Protein AF-A0A9C7WHP8-F1 (afdb_monomer)

Radius of gyration: 25.2 Å; Cα contacts (8 Å, |Δi|>4): 1171; chains: 1; bounding box: 70×60×67 Å

Nearest PDB structures (foldseek):
  8cka-assembly1_A  TM=3.665E-01  e=1.672E-02  Deinococcus radiodurans R1 = ATCC 13939 = DSM 20539
  5hcd-assembly1_A  TM=3.478E-01  e=1.719E-01  Homo sapiens
  6fey-assembly1_B  TM=3.805E-01  e=3.874E-01  Drosophila melanogaster
  5hce-assembly1_A  TM=3.487E-01  e=3.293E-01  Homo sapiens
  8eok-assembly1_G  TM=3.691E-01  e=7.032E-01  Homo sapiens

Structure (mmCIF, N/CA/C/O backbone):
data_AF-A0A9C7WHP8-F1
#
_entry.id   AF-A0A9C7WHP8-F1
#
loop_
_atom_site.group_PDB
_atom_site.id
_atom_site.type_symbol
_atom_site.label_atom_id
_atom_site.label_alt_id
_atom_site.label_comp_id
_atom_site.label_asym_id
_atom_site.label_entity_id
_atom_site.label_seq_id
_atom_site.pdbx_PDB_ins_code
_atom_site.Cartn_x
_atom_site.Cartn_y
_atom_site.Cartn_z
_atom_site.occupancy
_atom_site.B_iso_or_equiv
_atom_site.auth_seq_id
_atom_site.auth_comp_id
_atom_site.auth_asym_id
_atom_site.auth_atom_id
_atom_site.pdbx_PDB_model_num
ATOM 1 N N . MET A 1 1 ? -18.028 -5.686 -12.288 1.00 50.75 1 MET A N 1
ATOM 2 C CA . MET A 1 1 ? -16.895 -6.101 -13.139 1.00 50.75 1 MET A CA 1
ATOM 3 C C . MET A 1 1 ? -16.034 -7.016 -12.293 1.00 50.75 1 MET A C 1
ATOM 5 O O . MET A 1 1 ? -15.845 -6.698 -11.124 1.00 50.75 1 MET A O 1
ATOM 9 N N . ASP A 1 2 ? -15.589 -8.149 -12.828 1.00 84.31 2 ASP A N 1
ATOM 10 C CA . ASP A 1 2 ? -14.784 -9.107 -12.063 1.00 84.31 2 ASP A CA 1
ATOM 11 C C . ASP A 1 2 ? -13.328 -8.629 -12.012 1.00 84.31 2 ASP A C 1
ATOM 13 O O . ASP A 1 2 ? -12.634 -8.627 -13.028 1.00 84.31 2 ASP A O 1
ATOM 17 N N . LEU A 1 3 ? -12.874 -8.188 -10.836 1.00 93.75 3 LEU A N 1
ATOM 18 C CA . LEU A 1 3 ? -11.484 -7.785 -10.611 1.00 93.75 3 LEU A CA 1
ATOM 19 C C . LEU A 1 3 ? -10.573 -9.016 -10.527 1.00 93.75 3 LEU A C 1
ATOM 21 O O . LEU A 1 3 ? -10.923 -10.032 -9.924 1.00 93.75 3 LEU A O 1
ATOM 25 N N . LYS A 1 4 ? -9.371 -8.902 -11.089 1.00 96.50 4 LYS A N 1
ATOM 26 C CA . LYS A 1 4 ? -8.310 -9.908 -11.025 1.00 96.50 4 LYS A CA 1
ATOM 27 C C . LYS A 1 4 ? -7.319 -9.530 -9.937 1.00 96.50 4 LYS A C 1
ATOM 29 O O . LYS A 1 4 ? -6.893 -8.381 -9.860 1.00 96.50 4 LYS A O 1
ATOM 34 N N . LEU A 1 5 ? -6.929 -10.510 -9.129 1.00 98.12 5 LEU A N 1
ATOM 35 C CA . LEU A 1 5 ? -5.827 -10.361 -8.188 1.00 98.12 5 LEU A CA 1
ATOM 36 C C . LEU A 1 5 ? -4.501 -10.581 -8.919 1.00 98.12 5 LEU A C 1
ATOM 38 O O . LEU A 1 5 ? -4.243 -11.689 -9.389 1.00 98.12 5 LEU A O 1
ATOM 42 N N . LEU A 1 6 ? -3.685 -9.535 -8.984 1.00 98.50 6 LEU A N 1
ATOM 43 C CA . LEU A 1 6 ? -2.375 -9.518 -9.625 1.00 98.50 6 LEU A CA 1
ATOM 44 C C . LEU A 1 6 ? -1.277 -9.368 -8.571 1.00 98.50 6 LEU A C 1
ATOM 46 O O . LEU A 1 6 ? -1.429 -8.613 -7.608 1.00 98.50 6 LEU A O 1
ATOM 50 N N . TRP A 1 7 ? -0.163 -10.059 -8.779 1.00 98.00 7 TRP A N 1
ATOM 51 C CA . TRP A 1 7 ? 0.996 -10.071 -7.895 1.00 98.00 7 TRP A CA 1
ATOM 52 C C . TRP A 1 7 ? 2.200 -9.423 -8.559 1.00 98.00 7 TRP A C 1
ATOM 54 O O . TRP A 1 7 ? 2.551 -9.776 -9.683 1.00 98.00 7 TRP A O 1
ATOM 64 N N . GLY A 1 8 ? 2.896 -8.553 -7.839 1.00 97.00 8 GLY A N 1
ATOM 65 C CA . GLY A 1 8 ? 4.093 -7.925 -8.369 1.00 97.00 8 GLY A CA 1
ATOM 66 C C . GLY A 1 8 ? 5.136 -7.547 -7.339 1.00 97.00 8 GLY A C 1
ATOM 67 O O . GLY A 1 8 ? 4.947 -7.691 -6.132 1.00 97.00 8 GLY A O 1
ATOM 68 N N . ASP A 1 9 ? 6.260 -7.080 -7.864 1.00 95.75 9 ASP A N 1
ATOM 69 C CA . ASP A 1 9 ? 7.378 -6.539 -7.101 1.00 95.75 9 ASP A CA 1
ATOM 70 C C . ASP A 1 9 ? 7.914 -5.310 -7.836 1.00 95.75 9 ASP A C 1
ATOM 72 O O . ASP A 1 9 ? 8.514 -5.421 -8.907 1.00 95.75 9 ASP A O 1
ATOM 76 N N . ILE A 1 10 ? 7.603 -4.129 -7.306 1.00 96.50 10 ILE A N 1
ATOM 77 C CA . ILE A 1 10 ? 7.850 -2.847 -7.978 1.00 96.50 10 ILE A CA 1
ATOM 78 C C . ILE A 1 10 ? 9.014 -2.064 -7.368 1.00 96.50 10 ILE A C 1
ATOM 80 O O . ILE A 1 10 ? 9.283 -0.952 -7.796 1.00 96.50 10 ILE A O 1
ATOM 84 N N . HIS A 1 11 ? 9.741 -2.656 -6.421 1.00 95.19 11 HIS A N 1
ATOM 85 C CA . HIS A 1 11 ? 10.903 -2.038 -5.788 1.00 95.19 11 HIS A CA 1
ATOM 86 C C . HIS A 1 11 ? 12.110 -2.969 -5.918 1.00 95.19 11 HIS A C 1
ATOM 88 O O . HIS A 1 11 ? 12.456 -3.710 -5.001 1.00 95.19 11 HIS A O 1
ATOM 94 N N . VAL A 1 12 ? 12.715 -2.997 -7.103 1.00 92.75 12 VAL A N 1
ATOM 95 C CA . VAL A 1 12 ? 13.860 -3.863 -7.413 1.00 92.75 12 VAL A CA 1
ATOM 96 C C . VAL A 1 12 ? 15.022 -3.024 -7.923 1.00 92.75 12 VAL A C 1
ATOM 98 O O . VAL A 1 12 ? 14.838 -2.178 -8.793 1.00 92.75 12 VAL A O 1
ATOM 101 N N . HIS A 1 13 ? 16.229 -3.313 -7.443 1.00 91.94 13 HIS A N 1
ATOM 102 C CA . HIS A 1 13 ? 17.451 -2.659 -7.903 1.00 91.94 13 HIS A CA 1
ATOM 103 C C . HIS A 1 13 ? 18.228 -3.519 -8.892 1.00 91.94 13 HIS A C 1
ATOM 105 O O . HIS A 1 13 ? 18.297 -4.746 -8.763 1.00 91.94 13 HIS A O 1
ATOM 111 N N . SER A 1 14 ? 18.884 -2.860 -9.843 1.00 90.75 14 SER A N 1
ATOM 112 C CA . SER A 1 14 ? 19.794 -3.468 -10.810 1.00 90.75 14 SER A CA 1
ATOM 113 C C . SER A 1 14 ? 21.237 -3.001 -10.606 1.00 90.75 14 SER A C 1
ATOM 115 O O . SER A 1 14 ? 21.555 -2.222 -9.708 1.00 90.75 14 SER A O 1
ATOM 117 N N . GLY A 1 15 ? 22.144 -3.463 -11.469 1.00 87.12 15 GLY A N 1
ATOM 118 C CA . GLY A 1 15 ? 23.534 -3.005 -11.503 1.00 87.12 15 GLY A CA 1
ATOM 119 C C . GLY A 1 15 ? 23.725 -1.505 -11.725 1.00 87.12 15 GLY A C 1
ATOM 120 O O . GLY A 1 15 ? 24.843 -1.022 -11.547 1.00 87.12 15 GLY A O 1
ATOM 121 N N . PHE A 1 16 ? 22.670 -0.759 -12.057 1.00 88.00 16 PHE A N 1
ATOM 122 C CA . PHE A 1 16 ? 22.736 0.696 -12.144 1.00 88.00 16 PHE A CA 1
ATOM 123 C C . PHE A 1 16 ? 22.788 1.374 -10.764 1.00 88.00 16 PHE A C 1
ATOM 125 O O . PHE A 1 16 ? 23.398 2.437 -10.624 1.00 88.00 16 PHE A O 1
ATOM 132 N N . SER A 1 17 ? 22.256 0.743 -9.712 1.00 82.69 17 SER A N 1
ATOM 133 C CA . SER A 1 17 ? 22.454 1.192 -8.331 1.00 82.69 17 SER A CA 1
ATOM 134 C C . SER A 1 17 ? 23.779 0.694 -7.756 1.00 82.69 17 SER A C 1
ATOM 136 O O . SER A 1 17 ? 24.107 -0.491 -7.794 1.00 82.69 17 SER A O 1
ATOM 138 N N . ARG A 1 18 ? 24.530 1.576 -7.084 1.00 73.88 18 ARG A N 1
ATOM 139 C CA . ARG A 1 18 ? 25.788 1.194 -6.407 1.00 73.88 18 ARG A CA 1
ATOM 140 C C . ARG A 1 18 ? 25.584 0.364 -5.135 1.00 73.88 18 ARG A C 1
ATOM 142 O O . ARG A 1 18 ? 26.553 -0.121 -4.556 1.00 73.88 18 ARG A O 1
ATOM 149 N N . CYS A 1 19 ? 24.343 0.159 -4.715 1.00 68.12 19 CYS A N 1
ATOM 150 C CA . CYS A 1 19 ? 23.961 -0.419 -3.431 1.00 68.12 19 CYS A CA 1
ATOM 151 C C . CYS A 1 19 ? 24.290 -1.923 -3.285 1.00 68.12 19 CYS A C 1
ATOM 153 O O . CYS A 1 19 ? 24.241 -2.480 -2.189 1.00 68.12 19 CYS A O 1
ATOM 155 N N . PHE A 1 20 ? 24.745 -2.580 -4.357 1.00 62.19 20 PHE A N 1
ATOM 156 C CA . PHE A 1 20 ? 25.246 -3.959 -4.324 1.00 62.19 20 PHE A CA 1
ATOM 157 C C . PHE A 1 20 ? 26.578 -4.131 -3.567 1.00 62.19 20 PHE A C 1
ATOM 159 O O . PHE A 1 20 ? 26.946 -5.265 -3.232 1.00 62.19 20 PHE A O 1
ATOM 166 N N . TRP A 1 21 ? 27.277 -3.033 -3.218 1.00 50.47 21 TRP A N 1
ATOM 167 C CA . TRP A 1 21 ? 28.500 -3.089 -2.398 1.00 50.47 21 TRP A CA 1
ATOM 168 C C . TRP A 1 21 ? 28.259 -3.798 -1.058 1.00 50.47 21 TRP A C 1
ATOM 170 O O . TRP A 1 21 ? 29.146 -4.477 -0.545 1.00 50.47 21 TRP A O 1
ATOM 180 N N . LEU A 1 22 ? 27.046 -3.670 -0.507 1.00 50.38 22 LEU A N 1
ATOM 181 C CA . LEU A 1 22 ? 26.624 -4.281 0.755 1.00 50.38 22 LEU A CA 1
ATOM 182 C C . LEU A 1 22 ? 26.726 -5.808 0.738 1.00 50.38 22 LEU A C 1
ATOM 184 O O . LEU A 1 22 ? 26.931 -6.436 1.778 1.00 50.38 22 LEU A O 1
ATOM 188 N N . TRP A 1 23 ? 26.622 -6.397 -0.452 1.00 50.47 23 TRP A N 1
ATOM 189 C CA . TRP A 1 23 ? 26.560 -7.837 -0.655 1.00 50.47 23 TRP A CA 1
ATOM 190 C C . TRP A 1 23 ? 27.800 -8.405 -1.352 1.00 50.47 23 TRP A C 1
ATOM 192 O O . TRP A 1 23 ? 27.819 -9.607 -1.619 1.00 50.47 23 TRP A O 1
ATOM 202 N N . ASN A 1 24 ? 28.830 -7.587 -1.631 1.00 50.75 24 ASN A N 1
ATOM 203 C CA . ASN A 1 24 ? 30.011 -7.982 -2.419 1.00 50.75 24 ASN A CA 1
ATOM 204 C C . ASN A 1 24 ? 29.623 -8.686 -3.741 1.00 50.75 24 ASN A C 1
ATOM 206 O O . ASN A 1 24 ? 30.241 -9.674 -4.144 1.00 50.75 24 ASN A O 1
ATOM 210 N N . ARG A 1 25 ? 28.552 -8.222 -4.393 1.00 55.62 25 ARG A N 1
ATOM 211 C CA . ARG A 1 25 ? 28.047 -8.775 -5.657 1.00 55.62 25 ARG A CA 1
ATOM 212 C C . ARG A 1 25 ? 28.053 -7.698 -6.730 1.00 55.62 25 ARG A C 1
ATOM 214 O O . ARG A 1 25 ? 27.865 -6.528 -6.426 1.00 55.62 25 ARG A O 1
ATOM 221 N N . GLU A 1 26 ? 28.250 -8.100 -7.977 1.00 62.00 26 GLU A N 1
ATOM 222 C CA . GLU A 1 26 ? 27.922 -7.251 -9.121 1.00 62.00 26 GLU A CA 1
ATOM 223 C C . GLU A 1 26 ? 26.397 -7.230 -9.274 1.00 62.00 26 GLU A C 1
ATOM 225 O O . GLU A 1 26 ? 25.740 -8.279 -9.179 1.00 62.00 26 GLU A O 1
ATOM 230 N N . GLY A 1 27 ? 25.827 -6.036 -9.433 1.00 69.50 27 GLY A N 1
ATOM 231 C CA . GLY A 1 27 ? 24.393 -5.911 -9.646 1.00 69.50 27 GLY A CA 1
ATOM 232 C C . GLY A 1 27 ? 23.971 -6.469 -10.997 1.00 69.50 27 GLY A C 1
ATOM 233 O O . GLY A 1 27 ? 24.751 -6.504 -11.946 1.00 69.50 27 GLY A O 1
ATOM 234 N N . GLY A 1 28 ? 22.757 -7.007 -11.038 1.00 80.69 28 GLY A N 1
ATOM 235 C CA . GLY A 1 28 ? 22.241 -7.738 -12.187 1.00 80.69 28 GLY A CA 1
ATOM 236 C C . GLY A 1 28 ? 21.919 -6.816 -13.353 1.00 80.69 28 GLY A C 1
ATOM 237 O O . GLY A 1 28 ? 21.508 -5.675 -13.152 1.00 80.69 28 GLY A O 1
ATOM 238 N N . ASP A 1 29 ? 22.077 -7.329 -14.569 1.00 90.25 29 ASP A N 1
ATOM 239 C CA . ASP A 1 29 ? 21.586 -6.654 -15.766 1.00 90.25 29 ASP A CA 1
ATOM 240 C C . ASP A 1 29 ? 20.042 -6.605 -15.741 1.00 90.25 29 ASP A C 1
ATOM 242 O O . ASP A 1 29 ? 19.417 -7.631 -15.443 1.00 90.25 29 ASP A O 1
ATOM 246 N N . PRO A 1 30 ? 19.407 -5.456 -16.044 1.00 93.31 30 PRO A N 1
ATOM 247 C CA . PRO A 1 30 ? 17.950 -5.332 -16.032 1.00 93.31 30 PRO A CA 1
ATOM 248 C C . PRO A 1 30 ? 17.210 -6.376 -16.883 1.00 93.31 30 PRO A C 1
ATOM 250 O O . PRO A 1 30 ? 16.108 -6.782 -16.519 1.00 93.31 30 PRO A O 1
ATOM 253 N N . ASP A 1 31 ? 17.804 -6.841 -17.990 1.00 94.38 31 ASP A N 1
ATOM 254 C CA . ASP A 1 31 ? 17.206 -7.838 -18.887 1.00 94.38 31 ASP A CA 1
ATOM 255 C C . ASP A 1 31 ? 17.072 -9.199 -18.181 1.00 94.38 31 ASP A C 1
ATOM 257 O O . ASP A 1 31 ? 16.004 -9.811 -18.186 1.00 94.38 31 ASP A O 1
ATOM 261 N N . ASP A 1 32 ? 18.135 -9.635 -17.494 1.00 92.25 32 ASP A N 1
ATOM 262 C CA . ASP A 1 32 ? 18.156 -10.873 -16.699 1.00 92.25 32 ASP A CA 1
ATOM 263 C C . ASP A 1 32 ? 17.225 -10.787 -15.480 1.00 92.25 32 ASP A C 1
ATOM 265 O O . ASP A 1 32 ? 16.579 -11.771 -15.107 1.00 92.25 32 ASP A O 1
ATOM 269 N N . LEU A 1 33 ? 17.122 -9.611 -14.856 1.00 92.31 33 LEU A N 1
ATOM 270 C CA . LEU A 1 33 ? 16.232 -9.405 -13.713 1.00 92.31 33 LEU A CA 1
ATOM 271 C C . LEU A 1 33 ? 14.755 -9.508 -14.112 1.00 92.31 33 LEU A C 1
ATOM 273 O O . LEU A 1 33 ? 14.016 -10.238 -13.447 1.00 92.31 33 LEU A O 1
ATOM 277 N N . TYR A 1 34 ? 14.324 -8.860 -15.200 1.00 95.94 34 TYR A N 1
ATOM 278 C CA . TYR A 1 34 ? 12.945 -8.999 -15.687 1.00 95.94 34 TYR A CA 1
ATOM 279 C C . TYR A 1 34 ? 12.621 -10.438 -16.100 1.00 95.94 34 TYR A C 1
ATOM 281 O O . TYR A 1 34 ? 11.573 -10.956 -15.713 1.00 95.94 34 TYR A O 1
ATOM 289 N N . ASP A 1 35 ? 13.543 -11.127 -16.777 1.00 94.00 35 ASP A N 1
ATOM 290 C CA . ASP A 1 35 ? 13.397 -12.549 -17.109 1.00 94.00 35 ASP A CA 1
ATOM 291 C C . ASP A 1 35 ? 13.170 -13.419 -15.862 1.00 94.00 35 ASP A C 1
ATOM 293 O O . ASP A 1 35 ? 12.365 -14.356 -15.877 1.00 94.00 35 ASP A O 1
ATOM 297 N N . LYS A 1 36 ? 13.896 -13.144 -14.773 1.00 92.12 36 LYS A N 1
ATOM 298 C CA . LYS A 1 36 ? 13.748 -13.861 -13.498 1.00 92.12 36 LYS A CA 1
ATOM 299 C C . LYS A 1 36 ? 12.42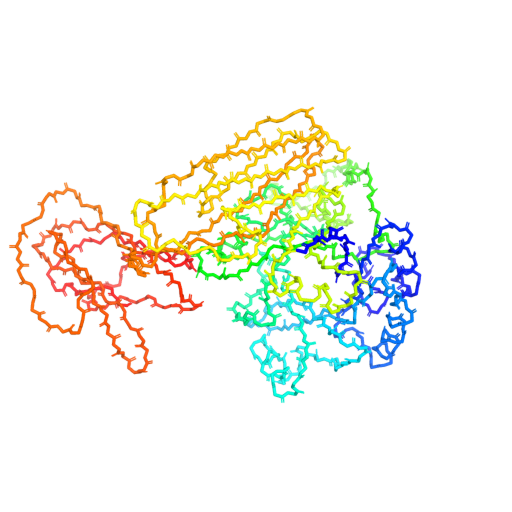9 -13.539 -12.805 1.00 92.12 36 LYS A C 1
ATOM 301 O O . LYS A 1 36 ? 11.809 -14.457 -12.274 1.00 92.12 36 LYS A O 1
ATOM 306 N N . LEU A 1 37 ? 11.997 -12.279 -12.821 1.00 92.81 37 LEU A N 1
ATOM 307 C CA . LEU A 1 37 ? 10.714 -11.842 -12.261 1.00 92.81 37 LEU A CA 1
ATOM 308 C C . LEU A 1 37 ? 9.529 -12.478 -13.011 1.00 92.81 37 LEU A C 1
ATOM 310 O O . LEU A 1 37 ? 8.629 -13.018 -12.366 1.00 92.81 37 LEU A O 1
ATOM 314 N N . GLU A 1 38 ? 9.569 -12.523 -14.350 1.00 93.88 38 GLU A N 1
ATOM 315 C CA . GLU A 1 38 ? 8.562 -13.220 -15.169 1.00 93.88 38 GLU A CA 1
ATOM 316 C C . GLU A 1 38 ? 8.560 -14.731 -14.849 1.00 93.88 38 GLU A C 1
ATOM 318 O O . GLU A 1 38 ? 7.509 -15.323 -14.595 1.00 93.88 38 GLU A O 1
ATOM 323 N N . LYS A 1 39 ? 9.739 -15.370 -14.767 1.00 92.19 39 LYS A N 1
ATOM 324 C CA . LYS A 1 39 ? 9.871 -16.804 -14.417 1.00 92.19 39 LYS A CA 1
ATOM 325 C C . LYS A 1 39 ? 9.444 -17.128 -12.984 1.00 92.19 39 LYS A C 1
ATOM 327 O O . LYS A 1 39 ? 9.050 -18.262 -12.717 1.00 92.19 39 LYS A O 1
ATOM 332 N N . ALA A 1 40 ? 9.509 -16.161 -12.072 1.00 89.12 40 ALA A N 1
ATOM 333 C CA . ALA A 1 40 ? 9.008 -16.290 -10.707 1.00 89.12 40 ALA A CA 1
ATOM 334 C C . ALA A 1 40 ? 7.468 -16.264 -10.618 1.00 89.12 40 ALA A C 1
ATOM 336 O O . ALA A 1 40 ? 6.903 -16.452 -9.537 1.00 89.12 40 ALA A O 1
ATOM 337 N N . GLY A 1 41 ? 6.774 -16.052 -11.742 1.00 91.00 41 GLY A N 1
ATOM 338 C CA . GLY A 1 41 ? 5.316 -16.028 -11.797 1.00 91.00 41 GLY A CA 1
ATOM 339 C C . GLY A 1 41 ? 4.725 -14.779 -11.148 1.00 91.00 41 GLY A C 1
ATOM 340 O O . GLY A 1 41 ? 3.703 -14.873 -10.465 1.00 91.00 41 GLY A O 1
ATOM 341 N N . LEU A 1 42 ? 5.407 -13.638 -11.267 1.00 95.50 42 LEU A N 1
ATOM 342 C CA . LEU A 1 42 ? 4.814 -12.329 -11.001 1.00 95.50 42 LEU A CA 1
ATOM 343 C C . LEU A 1 42 ? 4.080 -11.843 -12.251 1.00 95.50 42 LEU A C 1
ATOM 345 O O . LEU A 1 42 ? 4.534 -12.073 -13.369 1.00 95.50 42 LEU A O 1
ATOM 349 N N . ASP A 1 43 ? 2.958 -11.167 -12.045 1.00 98.38 43 ASP A N 1
ATOM 350 C CA . ASP A 1 43 ? 2.156 -10.564 -13.105 1.00 98.38 43 ASP A CA 1
ATOM 351 C C . ASP A 1 43 ? 2.748 -9.219 -13.535 1.00 98.38 43 ASP A C 1
ATOM 353 O O . ASP A 1 43 ? 2.717 -8.869 -14.715 1.00 98.38 43 ASP A O 1
ATOM 357 N N . PHE A 1 44 ? 3.316 -8.463 -12.590 1.00 98.62 44 PHE A N 1
ATOM 358 C CA . PHE A 1 44 ? 3.954 -7.185 -12.881 1.00 98.62 44 PHE A CA 1
ATOM 359 C C . PHE A 1 44 ? 5.205 -6.924 -12.043 1.00 98.62 44 PHE A C 1
ATOM 361 O O . PHE A 1 44 ? 5.374 -7.484 -10.961 1.00 98.62 44 PHE A O 1
ATOM 368 N N . ALA A 1 45 ? 6.093 -6.062 -12.533 1.00 98.06 45 ALA A N 1
ATOM 369 C CA . ALA A 1 45 ? 7.286 -5.663 -11.796 1.00 98.06 45 ALA A CA 1
ATOM 370 C C . ALA A 1 45 ? 7.821 -4.290 -12.213 1.00 98.06 45 ALA A C 1
ATOM 372 O O . ALA A 1 45 ? 7.434 -3.739 -13.245 1.00 98.06 45 ALA A O 1
ATOM 373 N N . ALA A 1 46 ? 8.746 -3.747 -11.429 1.00 98.00 46 ALA A N 1
ATOM 374 C CA . ALA A 1 46 ? 9.493 -2.552 -11.798 1.00 98.00 46 ALA A CA 1
ATOM 375 C C . ALA A 1 46 ? 10.913 -2.611 -11.237 1.00 98.00 46 ALA A C 1
ATOM 377 O O . ALA A 1 46 ? 11.119 -2.973 -10.078 1.00 98.00 46 ALA A O 1
ATOM 378 N N . ILE A 1 47 ? 11.875 -2.240 -12.077 1.00 96.75 47 ILE A N 1
ATOM 379 C CA . ILE A 1 47 ? 13.245 -1.961 -11.658 1.00 96.75 47 ILE A CA 1
ATOM 380 C C . ILE A 1 47 ? 13.343 -0.451 -11.456 1.00 96.75 47 ILE A C 1
ATOM 382 O O . ILE A 1 47 ? 13.095 0.309 -12.391 1.00 96.75 47 ILE A O 1
ATOM 386 N N . VAL A 1 48 ? 13.664 -0.033 -10.237 1.00 95.62 48 VAL A N 1
ATOM 387 C CA . VAL A 1 48 ? 13.631 1.362 -9.787 1.00 95.62 48 VAL A CA 1
ATOM 388 C C . VAL A 1 48 ? 14.947 1.722 -9.108 1.00 95.62 48 VAL A C 1
ATOM 390 O O . VAL A 1 48 ? 15.031 1.929 -7.910 1.00 95.62 48 VAL A O 1
ATOM 393 N N . ASP A 1 49 ? 16.019 1.786 -9.891 1.00 94.31 49 ASP A N 1
ATOM 394 C CA . ASP A 1 49 ? 17.328 2.179 -9.373 1.00 94.31 49 ASP A CA 1
ATOM 395 C C . ASP A 1 49 ? 17.353 3.622 -8.849 1.00 94.31 49 ASP A C 1
ATOM 397 O O . ASP A 1 49 ? 16.598 4.478 -9.319 1.00 94.31 49 ASP A O 1
ATOM 401 N N . HIS A 1 50 ? 18.271 3.914 -7.920 1.00 93.19 50 HIS A N 1
ATOM 402 C CA . HIS A 1 50 ? 18.460 5.276 -7.423 1.00 93.19 50 HIS A CA 1
ATOM 403 C C . HIS A 1 50 ? 18.841 6.222 -8.563 1.00 93.19 50 HIS A C 1
ATOM 405 O O . HIS A 1 50 ? 19.865 6.036 -9.235 1.00 93.19 50 HIS A O 1
ATOM 411 N N . GLU A 1 51 ? 18.090 7.313 -8.700 1.00 92.06 51 GLU A N 1
ATOM 412 C CA . GLU A 1 51 ? 18.333 8.334 -9.724 1.00 92.06 51 GLU A CA 1
ATOM 413 C C . GLU A 1 51 ? 19.775 8.864 -9.715 1.00 92.06 51 GLU A C 1
ATOM 415 O O . GLU A 1 51 ? 20.374 9.087 -10.769 1.00 92.06 51 GLU A O 1
ATOM 420 N N . GLY A 1 52 ? 20.356 9.014 -8.517 1.00 88.69 52 GLY A N 1
ATOM 421 C CA . GLY A 1 52 ? 21.663 9.644 -8.333 1.00 88.69 52 GLY A CA 1
ATOM 422 C C . GLY A 1 52 ? 22.829 8.740 -8.729 1.00 88.69 52 GLY A C 1
ATOM 423 O O . GLY A 1 52 ? 23.966 9.203 -8.844 1.00 88.69 52 GLY A O 1
ATOM 424 N N . HIS A 1 53 ? 22.564 7.446 -8.922 1.00 89.69 53 HIS A N 1
ATOM 425 C CA . HIS A 1 53 ? 23.549 6.467 -9.372 1.00 89.69 53 HIS A CA 1
ATOM 426 C C . HIS A 1 53 ? 23.527 6.280 -10.892 1.00 89.69 53 HIS A C 1
ATOM 428 O O . HIS A 1 53 ? 24.572 5.959 -11.463 1.00 89.69 53 HIS A O 1
ATOM 434 N N . MET A 1 54 ? 22.380 6.534 -11.530 1.00 91.50 54 MET A N 1
ATOM 435 C CA . MET A 1 54 ? 22.180 6.370 -12.967 1.00 91.50 54 MET A CA 1
ATOM 436 C C . MET A 1 54 ? 22.740 7.541 -13.779 1.00 91.50 54 MET A C 1
ATOM 438 O O . MET A 1 54 ? 22.419 8.717 -13.550 1.00 91.50 54 MET A O 1
ATOM 442 N N . LYS A 1 55 ? 23.532 7.211 -14.803 1.00 91.88 55 LYS A N 1
ATOM 443 C CA . LYS A 1 55 ? 23.805 8.129 -15.913 1.00 91.88 55 LYS A CA 1
ATOM 444 C C . LYS A 1 55 ? 22.582 8.219 -16.820 1.00 91.88 55 LYS A C 1
ATOM 446 O O . LYS A 1 55 ? 21.718 7.347 -16.812 1.00 91.88 55 LYS A O 1
ATOM 451 N N . ASP A 1 56 ? 22.544 9.241 -17.667 1.00 93.62 56 ASP A N 1
ATOM 452 C CA . ASP A 1 56 ? 21.453 9.389 -18.635 1.00 93.62 56 ASP A CA 1
ATOM 453 C C . ASP A 1 56 ? 21.427 8.227 -19.649 1.00 93.62 56 ASP A C 1
ATOM 455 O O . ASP A 1 56 ? 20.357 7.784 -20.047 1.00 93.62 56 ASP A O 1
ATOM 459 N N . GLU A 1 57 ? 22.585 7.651 -19.988 1.00 95.38 57 GLU A N 1
ATOM 460 C CA . GLU A 1 57 ? 22.670 6.437 -20.817 1.00 95.38 57 GLU A CA 1
ATOM 461 C C . GLU A 1 57 ? 22.045 5.210 -20.130 1.00 95.38 57 GLU A C 1
ATOM 463 O O . GLU A 1 57 ? 21.376 4.412 -20.788 1.00 95.38 57 GLU A O 1
ATOM 468 N N . ASP A 1 58 ? 22.232 5.076 -18.810 1.00 95.56 58 ASP A N 1
ATOM 469 C CA . ASP A 1 58 ? 21.635 3.995 -18.016 1.00 95.56 58 ASP A CA 1
ATOM 470 C C . ASP A 1 58 ? 20.106 4.150 -17.973 1.00 95.56 58 ASP A C 1
ATOM 472 O O . ASP A 1 58 ? 19.379 3.164 -18.088 1.00 95.56 58 ASP A O 1
ATOM 476 N N . TRP A 1 59 ? 19.607 5.391 -17.889 1.00 97.06 59 TRP A N 1
ATOM 477 C CA . TRP A 1 59 ? 18.174 5.693 -17.946 1.00 97.06 59 TRP A CA 1
ATOM 478 C C . TRP A 1 59 ? 17.556 5.330 -19.296 1.00 97.06 59 TRP A C 1
ATOM 480 O O . TRP A 1 59 ? 16.541 4.637 -19.337 1.00 97.06 59 TRP A O 1
ATOM 490 N N . GLU A 1 60 ? 18.181 5.733 -20.406 1.00 97.69 60 GLU A N 1
ATOM 491 C CA . GLU A 1 60 ? 17.708 5.363 -21.747 1.00 97.69 60 GLU A CA 1
ATOM 492 C C . GLU A 1 60 ? 17.731 3.842 -21.953 1.00 97.69 60 GLU A C 1
ATOM 494 O O . GLU A 1 60 ? 16.789 3.266 -22.506 1.00 97.69 60 GLU A O 1
ATOM 499 N N . ARG A 1 61 ? 18.755 3.158 -21.424 1.00 97.00 61 ARG A N 1
ATOM 500 C CA . ARG A 1 61 ? 18.802 1.693 -21.423 1.00 97.00 61 ARG A CA 1
ATOM 501 C C . ARG A 1 61 ? 17.675 1.087 -20.584 1.00 97.00 61 ARG A C 1
ATOM 503 O O . ARG A 1 61 ? 17.045 0.124 -21.025 1.00 97.00 61 ARG A O 1
ATOM 510 N N . LEU A 1 62 ? 17.394 1.630 -19.400 1.00 97.38 62 LEU A N 1
ATOM 511 C CA . LEU A 1 62 ? 16.317 1.149 -18.535 1.00 97.38 62 LEU A CA 1
ATOM 512 C C . LEU A 1 62 ? 14.942 1.324 -19.195 1.00 97.38 62 LEU A C 1
ATOM 514 O O . LEU A 1 62 ? 14.131 0.398 -19.123 1.00 97.38 62 LEU A O 1
ATOM 518 N N . LYS A 1 63 ? 14.697 2.441 -19.899 1.00 98.38 63 LYS A N 1
ATOM 519 C CA . LYS A 1 63 ? 13.488 2.645 -20.720 1.00 98.38 63 LYS A CA 1
ATOM 520 C C . LYS A 1 63 ? 13.337 1.557 -21.770 1.00 98.38 63 LYS A C 1
ATOM 522 O O . LYS A 1 63 ? 12.304 0.890 -21.829 1.00 98.38 63 LYS A O 1
ATOM 527 N N . GLU A 1 64 ? 14.375 1.352 -22.578 1.00 98.25 64 GLU A N 1
ATOM 528 C CA . GLU A 1 64 ? 14.372 0.363 -23.655 1.00 98.25 64 GLU A CA 1
ATOM 529 C C . GLU A 1 64 ? 14.059 -1.043 -23.119 1.00 98.25 64 GLU A C 1
ATOM 531 O O . GLU A 1 64 ? 13.151 -1.718 -23.614 1.00 98.25 64 GLU A O 1
ATOM 536 N N . VAL A 1 65 ? 14.777 -1.483 -22.078 1.00 98.00 65 VAL A N 1
ATOM 537 C CA . VAL A 1 65 ? 14.601 -2.818 -21.491 1.00 98.00 65 VAL A CA 1
ATOM 538 C C . VAL A 1 65 ? 13.216 -2.969 -20.876 1.00 98.00 65 VAL A C 1
ATOM 540 O O . VAL A 1 65 ? 12.530 -3.951 -21.160 1.00 98.00 65 VAL A O 1
ATOM 543 N N . THR A 1 66 ? 12.787 -1.993 -20.076 1.00 98.38 66 THR A N 1
ATOM 544 C CA . THR A 1 66 ? 11.480 -2.016 -19.415 1.00 98.38 66 THR A CA 1
ATOM 545 C C . THR A 1 66 ? 10.365 -2.155 -20.445 1.00 98.38 66 THR A C 1
ATOM 547 O O . THR A 1 66 ? 9.535 -3.055 -20.330 1.00 98.38 66 THR A O 1
ATOM 550 N N . ASN A 1 67 ? 10.370 -1.340 -21.501 1.00 98.56 67 ASN A N 1
ATOM 551 C CA . ASN A 1 67 ? 9.331 -1.385 -22.529 1.00 98.56 67 ASN A CA 1
ATOM 552 C C . ASN A 1 67 ? 9.360 -2.667 -23.362 1.00 98.56 67 ASN A C 1
ATOM 554 O O . ASN A 1 67 ? 8.302 -3.206 -23.673 1.00 98.56 67 ASN A O 1
ATOM 558 N N . ARG A 1 68 ? 10.545 -3.202 -23.676 1.00 98.25 68 ARG A N 1
ATOM 559 C CA . ARG A 1 68 ? 10.680 -4.481 -24.390 1.00 98.25 68 ARG A CA 1
ATOM 560 C C . ARG A 1 68 ? 10.118 -5.665 -23.593 1.00 98.25 68 ARG A C 1
ATOM 562 O O . ARG A 1 68 ? 9.595 -6.605 -24.191 1.00 98.25 68 ARG A O 1
ATOM 569 N N . HIS A 1 69 ? 10.216 -5.629 -22.263 1.00 98.38 69 HIS A N 1
ATOM 570 C CA . HIS A 1 69 ? 9.651 -6.660 -21.381 1.00 98.38 69 HIS A CA 1
ATOM 571 C C . HIS A 1 69 ? 8.163 -6.493 -21.091 1.00 98.38 69 HIS A C 1
ATOM 573 O O . HIS A 1 69 ? 7.525 -7.460 -20.679 1.00 98.38 69 HIS A O 1
ATOM 579 N N . ASN A 1 70 ? 7.594 -5.313 -21.344 1.00 98.50 70 ASN A N 1
ATOM 580 C CA . ASN A 1 70 ? 6.172 -5.071 -21.152 1.00 98.50 70 ASN A CA 1
ATOM 581 C C . ASN A 1 70 ? 5.340 -5.860 -22.174 1.00 98.50 70 ASN A C 1
ATOM 583 O O . ASN A 1 70 ? 5.294 -5.533 -23.360 1.00 98.50 70 ASN A O 1
ATOM 587 N N . LYS A 1 71 ? 4.645 -6.891 -21.702 1.00 98.06 71 LYS A N 1
ATOM 588 C CA . LYS A 1 71 ? 3.790 -7.786 -22.486 1.00 98.06 71 LYS A CA 1
ATOM 589 C C . LYS A 1 71 ? 2.383 -7.765 -21.869 1.00 98.06 71 LYS A C 1
ATOM 591 O O . LYS A 1 71 ? 2.069 -8.651 -21.067 1.00 98.06 71 LYS A O 1
ATOM 596 N N . PRO A 1 72 ? 1.532 -6.770 -22.202 1.00 97.81 72 PRO A N 1
ATOM 597 C CA . PRO A 1 72 ? 0.167 -6.681 -21.681 1.00 97.81 72 PRO A CA 1
ATOM 598 C C . PRO A 1 72 ? -0.592 -8.009 -21.806 1.00 97.81 72 PRO A C 1
ATOM 600 O O . PRO A 1 72 ? -0.502 -8.698 -22.822 1.00 97.81 72 PRO A O 1
ATOM 603 N N . GLY A 1 73 ? -1.305 -8.393 -20.749 1.00 97.25 73 GLY A N 1
ATOM 604 C CA . GLY A 1 73 ? -1.992 -9.681 -20.641 1.00 97.25 73 GLY A CA 1
ATOM 605 C C . GLY A 1 73 ? -1.109 -10.860 -20.211 1.00 97.25 73 GLY A C 1
ATOM 606 O O . GLY A 1 73 ? -1.651 -11.938 -19.970 1.00 97.25 73 GLY A O 1
ATOM 607 N N . LYS A 1 74 ? 0.216 -10.680 -20.090 1.00 97.50 74 LYS A N 1
ATOM 608 C CA . LYS A 1 74 ? 1.158 -11.739 -19.687 1.00 97.50 74 LYS A CA 1
ATOM 609 C C . LYS A 1 74 ? 2.124 -11.320 -18.576 1.00 97.50 74 LYS A C 1
ATOM 611 O O . LYS A 1 74 ? 2.253 -12.048 -17.602 1.00 97.50 74 LYS A O 1
ATOM 616 N N . PHE A 1 75 ? 2.819 -10.198 -18.748 1.00 98.31 75 PHE A N 1
ATOM 617 C CA . PHE A 1 75 ? 3.780 -9.658 -17.786 1.00 98.31 75 PHE A CA 1
ATOM 618 C C . PHE A 1 75 ? 3.922 -8.151 -18.008 1.00 98.31 75 PHE A C 1
ATOM 620 O O . PHE A 1 75 ? 4.315 -7.728 -19.093 1.00 98.31 75 PHE A O 1
ATOM 627 N N . VAL A 1 76 ? 3.570 -7.337 -17.017 1.00 98.69 76 VAL A N 1
ATOM 628 C CA . VAL A 1 76 ? 3.578 -5.869 -17.133 1.00 98.69 76 VAL A CA 1
ATOM 629 C C . VAL A 1 76 ? 4.777 -5.281 -16.402 1.00 98.69 76 VAL A C 1
ATOM 631 O O . VAL A 1 76 ? 5.063 -5.638 -15.265 1.00 98.69 76 VAL A O 1
ATOM 634 N N . THR A 1 77 ? 5.468 -4.336 -17.028 1.00 98.62 77 THR A N 1
ATOM 635 C CA . THR A 1 77 ? 6.595 -3.633 -16.400 1.00 98.62 77 THR A CA 1
ATOM 636 C C . THR A 1 77 ? 6.287 -2.151 -16.249 1.00 98.62 77 THR A C 1
ATOM 638 O O . THR A 1 77 ? 5.651 -1.570 -17.130 1.00 98.62 77 THR A O 1
ATOM 641 N N . PHE A 1 78 ? 6.756 -1.513 -15.178 1.00 98.50 78 PHE A N 1
ATOM 642 C CA . PHE A 1 78 ? 6.657 -0.058 -15.013 1.00 98.50 78 PHE A CA 1
ATOM 643 C C . PHE A 1 78 ? 8.017 0.603 -15.170 1.00 98.50 78 PHE A C 1
ATOM 645 O O . PHE A 1 78 ? 9.004 0.149 -14.594 1.00 98.50 78 PHE A O 1
ATOM 652 N N . LEU A 1 79 ? 8.052 1.696 -15.934 1.00 98.50 79 LEU A N 1
ATOM 653 C CA . LEU A 1 79 ? 9.214 2.571 -15.987 1.00 98.50 79 LEU A CA 1
ATOM 654 C C . LEU A 1 79 ? 9.233 3.426 -14.724 1.00 98.50 79 LEU A C 1
ATOM 656 O O . LEU A 1 79 ? 8.249 4.101 -14.422 1.00 98.50 79 LEU A O 1
ATOM 660 N N . GLY A 1 80 ? 10.348 3.420 -14.008 1.00 97.69 80 GLY A N 1
ATOM 661 C CA . GLY A 1 80 ? 10.462 4.152 -12.762 1.00 97.69 80 GLY A CA 1
ATOM 662 C C . GLY A 1 80 ? 11.882 4.218 -12.232 1.00 97.69 80 GLY A C 1
ATOM 663 O O . GLY A 1 80 ? 12.803 3.656 -12.816 1.00 97.69 80 GLY A O 1
ATOM 664 N N . TYR A 1 81 ? 12.045 4.930 -11.127 1.00 97.38 81 TYR A N 1
ATOM 665 C CA . TYR A 1 81 ? 13.309 5.078 -10.415 1.00 97.38 81 TYR A CA 1
ATOM 666 C C . TYR A 1 81 ? 13.045 5.392 -8.944 1.00 97.38 81 TYR A C 1
ATOM 668 O O . TYR A 1 81 ? 12.007 5.970 -8.601 1.00 97.38 81 TYR A O 1
ATOM 676 N N . GLU A 1 82 ? 13.996 5.057 -8.081 1.00 95.50 82 GLU A N 1
ATOM 677 C CA . GLU A 1 82 ? 13.978 5.504 -6.696 1.00 95.50 82 GLU A CA 1
ATOM 678 C C . GLU A 1 82 ? 14.528 6.933 -6.641 1.00 95.50 82 GLU A C 1
ATOM 680 O O . GLU A 1 82 ? 15.685 7.232 -6.962 1.00 95.50 82 GLU A O 1
ATOM 685 N N . TRP A 1 83 ? 13.640 7.860 -6.312 1.00 93.69 83 TRP A N 1
ATOM 686 C CA . TRP A 1 83 ? 13.944 9.261 -6.110 1.00 93.69 83 TRP A CA 1
ATOM 687 C C . TRP A 1 83 ? 14.433 9.468 -4.679 1.00 93.69 83 TRP A C 1
ATOM 689 O O . TRP A 1 83 ? 13.678 9.258 -3.729 1.00 93.69 83 TRP A O 1
ATOM 699 N N . SER A 1 84 ? 15.670 9.948 -4.551 1.00 88.69 84 SER A N 1
ATOM 700 C CA . SER A 1 84 ? 16.327 10.198 -3.268 1.00 88.69 84 SER A CA 1
ATOM 701 C C . SER A 1 84 ? 16.639 11.684 -3.095 1.00 88.69 84 SER A C 1
ATOM 703 O O . SER A 1 84 ? 17.302 12.287 -3.940 1.00 88.69 84 SER A O 1
ATOM 705 N N . THR A 1 85 ? 16.230 12.299 -1.985 1.00 84.31 85 THR A N 1
ATOM 706 C CA . THR A 1 85 ? 16.600 13.689 -1.642 1.00 84.31 85 THR A CA 1
ATOM 707 C C . THR A 1 85 ? 17.180 13.805 -0.232 1.00 84.31 85 THR A C 1
ATOM 709 O O . THR A 1 85 ? 17.091 12.884 0.576 1.00 84.31 85 THR A O 1
ATOM 712 N N . ARG A 1 86 ? 17.771 14.964 0.094 1.00 77.31 86 ARG A N 1
ATOM 713 C CA . ARG A 1 86 ? 18.196 15.303 1.460 1.00 77.31 86 ARG A CA 1
ATOM 714 C C . ARG A 1 86 ? 17.336 16.416 2.043 1.00 77.31 86 ARG A C 1
ATOM 716 O O . ARG A 1 86 ? 17.544 17.598 1.764 1.00 77.31 86 ARG A O 1
ATOM 723 N N . VAL A 1 87 ? 16.429 16.059 2.947 1.00 65.06 87 VAL A N 1
ATOM 724 C CA . VAL A 1 87 ? 15.607 17.014 3.698 1.00 65.06 87 VAL A CA 1
ATOM 725 C C . VAL A 1 87 ? 16.182 17.175 5.101 1.00 65.06 87 VAL A C 1
ATOM 727 O O . VAL A 1 87 ? 16.261 16.230 5.878 1.00 65.06 87 VAL A O 1
ATOM 730 N N . LYS A 1 88 ? 16.600 18.400 5.452 1.00 62.75 88 LYS A N 1
ATOM 731 C CA . LYS A 1 88 ? 17.189 18.729 6.771 1.00 62.75 88 LYS A CA 1
ATOM 732 C C . LYS A 1 88 ? 18.407 17.861 7.149 1.00 62.75 88 LYS A C 1
ATOM 734 O O . LYS A 1 88 ? 18.659 17.629 8.326 1.00 62.75 88 LYS A O 1
ATOM 739 N N . GLY A 1 89 ? 19.170 17.410 6.152 1.00 62.28 89 GLY A N 1
ATOM 740 C CA . GLY A 1 89 ? 20.349 16.555 6.336 1.00 62.28 89 GLY A CA 1
ATOM 741 C C . GLY A 1 89 ? 20.059 15.050 6.352 1.00 62.28 89 GLY A C 1
ATOM 742 O O . GLY A 1 89 ? 21.012 14.271 6.311 1.00 62.28 89 GLY A O 1
ATOM 743 N N . LEU A 1 90 ? 18.783 14.658 6.339 1.00 66.25 90 LEU A N 1
ATOM 744 C CA . LEU A 1 90 ? 18.311 13.272 6.365 1.00 66.25 90 LEU A CA 1
ATOM 745 C C . LEU A 1 90 ? 17.876 12.826 4.965 1.00 66.25 90 LEU A C 1
ATOM 747 O O . LEU A 1 90 ? 17.415 13.662 4.185 1.00 66.25 90 LEU A O 1
ATOM 751 N N . THR A 1 91 ? 18.043 11.545 4.645 1.00 72.88 91 THR A N 1
ATOM 752 C CA . THR A 1 91 ? 17.707 10.987 3.326 1.00 72.88 91 THR A CA 1
ATOM 753 C C . THR A 1 91 ? 16.213 10.690 3.236 1.00 72.88 91 THR A C 1
ATOM 755 O O . THR A 1 91 ? 15.631 10.171 4.178 1.00 72.88 91 THR A O 1
ATOM 758 N N . GLU A 1 92 ? 15.571 11.028 2.128 1.00 80.75 92 GLU A N 1
ATOM 759 C CA . GLU A 1 92 ? 14.188 10.653 1.835 1.00 80.75 92 GLU A CA 1
ATOM 760 C C . GLU A 1 92 ? 14.157 9.889 0.524 1.00 80.75 92 GLU A C 1
ATOM 762 O O . GLU A 1 92 ? 14.585 10.449 -0.484 1.00 80.75 92 GLU A O 1
ATOM 767 N N . ASP A 1 93 ? 13.574 8.693 0.544 1.00 88.69 93 ASP A N 1
ATOM 768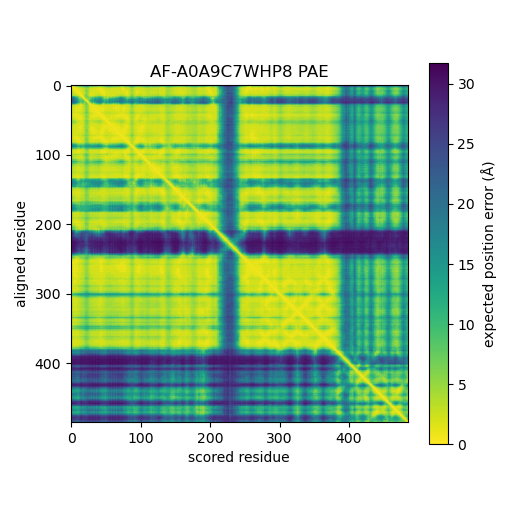 C CA . ASP A 1 93 ? 13.466 7.847 -0.635 1.00 88.69 93 ASP A CA 1
ATOM 769 C C . ASP A 1 93 ? 12.005 7.544 -0.992 1.00 88.69 93 ASP A C 1
ATOM 771 O O . ASP A 1 93 ? 11.128 7.359 -0.128 1.00 88.69 93 ASP A O 1
ATOM 775 N N . ARG A 1 94 ? 11.717 7.600 -2.295 1.00 92.50 94 ARG A N 1
ATOM 776 C CA . ARG A 1 94 ? 10.396 7.351 -2.877 1.00 92.50 94 ARG A CA 1
ATOM 777 C C . ARG A 1 94 ? 10.549 6.741 -4.254 1.00 92.50 94 ARG A C 1
ATOM 779 O O . ARG A 1 94 ? 11.247 7.291 -5.095 1.00 92.50 94 ARG A O 1
ATOM 786 N N . ASN A 1 95 ? 9.763 5.723 -4.551 1.00 96.25 95 ASN A N 1
ATOM 787 C CA . ASN A 1 95 ? 9.722 5.166 -5.893 1.00 96.25 95 ASN A CA 1
ATOM 788 C C . ASN A 1 95 ? 8.776 5.963 -6.784 1.00 96.25 95 ASN A C 1
ATOM 790 O O . ASN A 1 95 ? 7.608 6.144 -6.441 1.00 96.25 95 ASN A O 1
ATOM 794 N N . VAL A 1 96 ? 9.281 6.445 -7.917 1.00 97.69 96 VAL A N 1
ATOM 795 C CA . VAL A 1 96 ? 8.516 7.126 -8.966 1.00 97.69 96 VA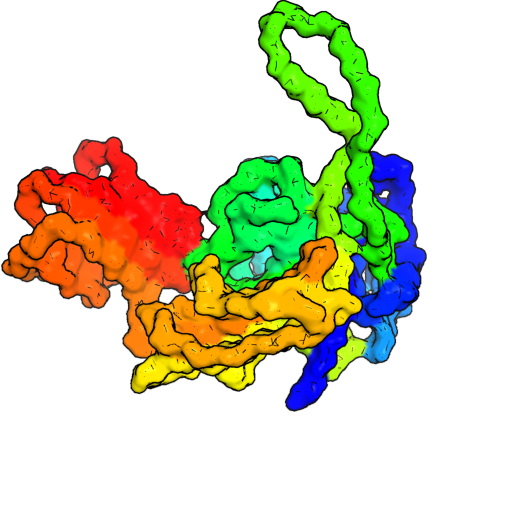L A CA 1
ATOM 796 C C . VAL A 1 96 ? 8.246 6.134 -10.085 1.00 97.69 96 VAL A C 1
ATOM 798 O O . VAL A 1 96 ? 9.173 5.510 -10.582 1.00 97.69 96 VAL A O 1
ATOM 801 N N . TYR A 1 97 ? 6.995 6.045 -10.523 1.00 98.56 97 TYR A N 1
ATOM 802 C CA . TYR A 1 97 ? 6.558 5.214 -11.640 1.00 98.56 97 TYR A CA 1
ATOM 803 C C . TYR A 1 97 ? 5.822 6.072 -12.658 1.00 98.56 97 TYR A C 1
ATOM 805 O O . TYR A 1 97 ? 4.989 6.901 -12.282 1.00 98.56 97 TYR A O 1
ATOM 813 N N . TYR A 1 98 ? 6.075 5.834 -13.939 1.00 98.50 98 TYR A N 1
ATOM 814 C CA . TYR A 1 98 ? 5.360 6.446 -15.051 1.00 98.50 98 TYR A CA 1
ATOM 815 C C . TYR A 1 98 ? 4.321 5.484 -15.621 1.00 98.50 98 TYR A C 1
ATOM 817 O O . TYR A 1 98 ? 4.554 4.279 -15.709 1.00 98.50 98 TYR A O 1
ATOM 825 N N . LEU A 1 99 ? 3.166 6.028 -16.017 1.00 97.44 99 LEU A N 1
ATOM 826 C CA . LEU A 1 99 ? 2.146 5.249 -16.721 1.00 97.44 99 LEU A CA 1
ATOM 827 C C . LEU A 1 99 ? 2.604 4.876 -18.143 1.00 97.44 99 LEU A C 1
ATOM 829 O O . LEU A 1 99 ? 2.318 3.781 -18.624 1.00 97.44 99 LEU A O 1
ATOM 833 N N . GLY A 1 100 ? 3.293 5.804 -18.812 1.00 93.19 100 GLY A N 1
ATOM 834 C CA . GLY A 1 100 ? 3.744 5.660 -20.195 1.00 93.19 100 GLY A CA 1
ATOM 835 C C . GLY A 1 100 ? 5.001 4.804 -20.366 1.00 93.19 100 GLY A C 1
ATOM 836 O O . GLY A 1 100 ? 5.476 4.133 -19.452 1.00 93.19 100 GLY A O 1
ATOM 837 N N . ASP A 1 101 ? 5.534 4.831 -21.581 1.00 95.94 101 ASP A N 1
ATOM 838 C CA . ASP A 1 101 ? 6.794 4.203 -21.984 1.00 95.94 101 ASP A CA 1
ATOM 839 C C . ASP A 1 101 ? 8.003 5.153 -21.899 1.00 95.94 101 ASP A C 1
ATOM 841 O O . ASP A 1 101 ? 9.141 4.716 -22.068 1.00 95.94 101 ASP A O 1
ATOM 845 N N . ASP A 1 102 ? 7.779 6.427 -21.581 1.00 97.19 102 ASP A N 1
ATOM 846 C CA . ASP A 1 102 ? 8.818 7.438 -21.416 1.00 97.19 102 ASP A CA 1
ATOM 847 C C . ASP A 1 102 ? 8.535 8.349 -20.210 1.00 97.19 102 ASP A C 1
ATOM 849 O O . ASP A 1 102 ? 7.409 8.453 -19.713 1.00 97.19 102 ASP A O 1
ATOM 853 N N . GLY A 1 103 ? 9.581 9.014 -19.729 1.00 95.69 103 GLY A N 1
ATOM 854 C CA . GLY A 1 103 ? 9.517 9.970 -18.636 1.00 95.69 103 GLY A CA 1
ATOM 855 C C . GLY A 1 103 ? 10.886 10.570 -18.294 1.00 95.69 103 GLY A C 1
ATOM 856 O O . GLY A 1 103 ? 11.936 9.991 -18.606 1.00 95.69 103 GLY A O 1
ATOM 857 N N . PRO A 1 104 ? 10.912 11.750 -17.650 1.00 95.75 104 PRO A N 1
ATOM 858 C CA . PRO A 1 104 ? 12.160 12.381 -17.242 1.00 95.75 104 PRO A CA 1
ATOM 859 C C . PRO A 1 104 ? 12.794 11.657 -16.046 1.00 95.75 104 PRO A C 1
ATOM 861 O O . PRO A 1 104 ? 12.095 11.211 -15.141 1.00 95.75 104 PRO A O 1
ATOM 864 N N . LEU A 1 105 ? 14.124 11.617 -15.976 1.00 95.50 105 LEU A N 1
ATOM 865 C CA . LEU A 1 105 ? 14.833 11.229 -14.755 1.00 95.50 105 LEU A CA 1
ATOM 866 C C . LEU A 1 105 ? 15.031 12.467 -13.871 1.00 95.50 105 LEU A C 1
ATOM 868 O O . LEU A 1 105 ? 15.974 13.241 -14.068 1.00 95.50 105 LEU A O 1
ATOM 872 N N . LEU A 1 106 ? 14.110 12.698 -12.930 1.00 93.94 106 LEU A N 1
ATOM 873 C CA . LEU A 1 106 ? 14.196 13.842 -12.018 1.00 93.94 106 LEU A CA 1
ATOM 874 C C . LEU A 1 106 ? 15.050 13.488 -10.814 1.00 93.94 106 LEU A C 1
ATOM 876 O O . LEU A 1 106 ? 14.785 12.511 -10.118 1.00 93.94 106 LEU A O 1
ATOM 880 N N . ARG A 1 107 ? 16.035 14.338 -10.545 1.00 91.06 107 ARG A N 1
ATOM 881 C CA . ARG A 1 107 ? 17.006 14.112 -9.483 1.00 91.06 107 ARG A CA 1
ATOM 882 C C . ARG A 1 107 ? 16.605 14.857 -8.217 1.00 91.06 107 ARG A C 1
ATOM 884 O O . ARG A 1 107 ? 16.196 16.015 -8.293 1.00 91.06 107 ARG A O 1
ATOM 891 N N . GLY A 1 108 ? 16.709 14.242 -7.043 1.00 85.56 108 GLY A N 1
ATOM 892 C CA . GLY A 1 108 ? 16.436 14.919 -5.769 1.00 85.56 108 GLY A CA 1
ATOM 893 C C . GLY A 1 108 ? 17.492 15.970 -5.425 1.00 85.56 108 GLY A C 1
ATOM 894 O O . GLY A 1 108 ? 17.249 16.872 -4.627 1.00 85.56 108 GLY A O 1
ATOM 895 N N . SER A 1 109 ? 18.647 15.918 -6.093 1.00 85.44 109 SER A N 1
ATOM 896 C CA . SER A 1 109 ? 19.651 16.989 -6.075 1.00 85.44 109 SER A CA 1
ATOM 897 C C . SER A 1 109 ? 19.279 18.213 -6.929 1.00 85.44 109 SER A C 1
ATOM 899 O O . SER A 1 109 ? 19.887 19.273 -6.775 1.00 85.44 109 SER A O 1
ATOM 901 N N . ASP A 1 110 ? 18.280 18.101 -7.809 1.00 84.12 110 ASP A N 1
ATOM 902 C CA . ASP A 1 110 ? 17.806 19.197 -8.649 1.00 84.12 110 ASP A CA 1
ATOM 903 C C . ASP A 1 110 ? 16.774 20.049 -7.900 1.00 84.12 110 ASP A C 1
ATOM 905 O O . ASP A 1 110 ? 15.746 19.557 -7.434 1.00 84.12 110 ASP A O 1
ATOM 909 N N . GLY A 1 111 ? 16.986 21.367 -7.858 1.00 83.19 111 GLY A N 1
ATOM 910 C CA . GLY A 1 111 ? 16.064 22.317 -7.232 1.00 83.19 111 GLY A CA 1
ATOM 911 C C . GLY A 1 111 ? 14.628 22.290 -7.783 1.00 83.19 111 GLY A C 1
ATOM 912 O O . GLY A 1 111 ? 13.716 22.790 -7.112 1.00 83.19 111 GLY A O 1
ATOM 913 N N . ARG A 1 112 ? 14.400 21.708 -8.971 1.00 85.31 112 ARG A N 1
ATOM 914 C CA . ARG A 1 112 ? 13.069 21.471 -9.563 1.00 85.31 112 ARG A CA 1
ATOM 915 C C . ARG A 1 112 ? 12.276 20.367 -8.860 1.00 85.31 112 ARG A C 1
ATOM 917 O O . ARG A 1 112 ? 11.049 20.389 -8.922 1.00 85.31 112 ARG A O 1
ATOM 924 N N . SER A 1 113 ? 12.959 19.446 -8.190 1.00 87.44 113 SER A N 1
ATOM 925 C CA . SER A 1 113 ? 12.406 18.223 -7.604 1.00 87.44 113 SER A CA 1
ATOM 926 C C . SER A 1 113 ? 13.127 17.837 -6.314 1.00 87.44 113 SER A C 1
ATOM 928 O O . SER A 1 113 ? 13.227 16.661 -6.029 1.00 87.44 113 SER A O 1
ATOM 930 N N . ASP A 1 114 ? 13.629 18.796 -5.529 1.00 87.00 114 ASP A N 1
ATOM 931 C CA . ASP A 1 114 ? 14.391 18.542 -4.290 1.00 87.00 114 ASP A CA 1
ATOM 932 C C . ASP A 1 114 ? 13.516 18.217 -3.062 1.00 87.00 114 ASP A C 1
ATOM 934 O O . ASP A 1 114 ? 14.029 17.970 -1.969 1.00 87.00 114 ASP A O 1
ATOM 938 N N . ARG A 1 115 ? 12.188 18.223 -3.226 1.00 88.00 115 ARG A N 1
ATOM 939 C CA . ARG A 1 115 ? 11.181 17.851 -2.218 1.00 88.00 115 ARG A CA 1
ATOM 940 C C . ARG A 1 115 ? 9.955 17.247 -2.894 1.00 88.00 115 ARG A C 1
ATOM 942 O O . ARG A 1 115 ? 9.607 17.671 -3.999 1.00 88.00 115 ARG A O 1
ATOM 949 N N . ALA A 1 116 ? 9.235 16.375 -2.186 1.00 87.56 116 ALA A N 1
ATOM 950 C CA . ALA A 1 116 ? 8.030 15.706 -2.687 1.00 87.56 116 ALA A CA 1
ATOM 951 C C . ALA A 1 116 ? 7.000 16.682 -3.298 1.00 87.56 116 ALA A C 1
ATOM 953 O O . ALA A 1 116 ? 6.582 16.506 -4.438 1.00 87.56 116 ALA A O 1
ATOM 954 N N . GLY A 1 117 ? 6.680 17.793 -2.624 1.00 88.12 117 GLY A N 1
ATOM 955 C CA . GLY A 1 117 ? 5.761 18.803 -3.169 1.00 88.12 117 GLY A CA 1
ATOM 956 C C . GLY A 1 117 ? 6.218 19.448 -4.479 1.00 88.12 117 GLY A C 1
ATOM 957 O O . GLY A 1 117 ? 5.397 19.747 -5.349 1.00 88.12 117 GLY A O 1
ATOM 958 N N . LYS A 1 118 ? 7.531 19.646 -4.664 1.00 91.06 118 LYS A N 1
ATOM 959 C CA . LYS A 1 118 ? 8.069 20.159 -5.932 1.00 91.06 118 LYS A CA 1
ATOM 960 C C . LYS A 1 118 ? 8.012 19.103 -7.030 1.00 91.06 118 LYS A C 1
ATOM 962 O O . LYS A 1 118 ? 7.655 19.450 -8.153 1.00 91.06 118 LYS A O 1
ATOM 967 N N . LEU A 1 119 ? 8.299 17.846 -6.688 1.00 92.44 119 LEU A N 1
ATOM 968 C CA . LEU A 1 119 ? 8.164 16.695 -7.580 1.00 92.44 119 LEU A CA 1
ATOM 969 C C . LEU A 1 119 ? 6.717 16.573 -8.095 1.00 92.44 119 LEU A C 1
ATOM 971 O O . LEU A 1 119 ? 6.485 16.597 -9.302 1.00 92.44 119 LEU A O 1
ATOM 975 N N . PHE A 1 120 ? 5.725 16.584 -7.199 1.00 93.31 120 PHE A N 1
ATOM 976 C CA . PHE A 1 120 ? 4.303 16.569 -7.574 1.00 93.31 120 PHE A CA 1
ATOM 977 C C . PHE A 1 120 ? 3.906 17.802 -8.391 1.00 93.31 120 PHE A C 1
ATOM 979 O O . PHE A 1 120 ? 3.173 17.711 -9.379 1.00 93.31 120 PHE A O 1
ATOM 986 N N . GLY A 1 121 ? 4.408 18.976 -7.996 1.00 93.56 121 GLY A N 1
ATOM 987 C CA . GLY A 1 121 ? 4.199 20.223 -8.721 1.00 93.56 121 GLY A CA 1
ATOM 988 C C . GLY A 1 121 ? 4.762 20.179 -10.142 1.00 93.56 121 GLY A C 1
ATOM 989 O O . GLY A 1 121 ? 4.144 20.736 -11.044 1.00 93.56 121 GLY A O 1
ATOM 990 N N . PHE A 1 122 ? 5.902 19.518 -10.353 1.00 94.81 122 PHE A N 1
ATOM 991 C CA . PHE A 1 122 ? 6.483 19.298 -11.675 1.00 94.81 122 PHE A CA 1
ATOM 992 C C . PHE A 1 122 ? 5.574 18.419 -12.531 1.00 94.81 122 PHE A C 1
ATOM 994 O O . PHE A 1 122 ? 5.129 18.878 -13.579 1.00 94.81 122 PHE A O 1
ATOM 1001 N N . PHE A 1 123 ? 5.193 17.231 -12.051 1.00 95.69 123 PHE A N 1
ATOM 1002 C CA . PHE A 1 123 ? 4.298 16.343 -12.805 1.00 95.69 123 PHE A CA 1
ATOM 1003 C C . PHE A 1 123 ? 2.980 17.019 -13.175 1.00 95.69 123 PHE A C 1
ATOM 1005 O O . PHE A 1 123 ? 2.504 16.896 -14.299 1.00 95.69 123 PHE A O 1
ATOM 1012 N N . ARG A 1 124 ? 2.420 17.816 -12.260 1.00 95.31 124 ARG A N 1
ATOM 1013 C CA . ARG A 1 124 ? 1.189 18.571 -12.510 1.00 95.31 124 ARG A CA 1
ATOM 1014 C C . ARG A 1 124 ? 1.345 19.629 -13.602 1.00 95.31 124 ARG A C 1
ATOM 1016 O O . ARG A 1 124 ? 0.420 19.792 -14.389 1.00 95.31 124 ARG A O 1
ATOM 1023 N N . ARG A 1 125 ? 2.462 20.362 -13.631 1.00 95.56 125 ARG A N 1
ATOM 1024 C CA . ARG A 1 125 ? 2.710 21.397 -14.651 1.00 95.56 125 ARG A CA 1
ATOM 1025 C C . ARG A 1 125 ? 2.943 20.793 -16.030 1.00 95.56 125 ARG A C 1
ATOM 1027 O O . ARG A 1 125 ? 2.419 21.322 -17.000 1.00 95.56 125 ARG A O 1
ATOM 1034 N N . GLU A 1 126 ? 3.684 19.692 -16.086 1.00 95.25 126 GLU A N 1
ATOM 1035 C CA . GLU A 1 126 ? 4.037 19.020 -17.341 1.00 95.25 126 GLU A CA 1
ATOM 1036 C C . GLU A 1 126 ? 2.952 18.041 -17.826 1.00 95.25 126 GLU A C 1
ATOM 1038 O O . GLU A 1 126 ? 3.074 17.473 -18.905 1.00 95.25 126 GLU A O 1
ATOM 1043 N N . GLY A 1 127 ? 1.887 17.820 -17.045 1.00 95.44 127 GLY A N 1
ATOM 1044 C CA . GLY A 1 127 ? 0.819 16.879 -17.396 1.00 95.44 127 GLY A CA 1
ATOM 1045 C C . GLY A 1 127 ? 1.258 15.410 -17.372 1.00 95.44 127 GLY A C 1
ATOM 1046 O O . GLY A 1 127 ? 0.699 14.594 -18.099 1.00 95.44 127 GLY A O 1
ATOM 1047 N N . ILE A 1 128 ? 2.256 15.071 -16.552 1.00 96.25 128 ILE A N 1
ATOM 1048 C CA . ILE A 1 128 ? 2.817 13.720 -16.459 1.00 96.25 128 ILE A CA 1
ATOM 1049 C C . ILE A 1 128 ? 1.959 12.863 -15.527 1.00 96.25 128 ILE A C 1
ATOM 1051 O O . ILE A 1 128 ? 1.722 13.204 -14.364 1.00 96.25 128 ILE A O 1
ATOM 1055 N N . GLU A 1 129 ? 1.533 11.709 -16.031 1.00 97.00 129 GLU A N 1
ATOM 1056 C CA . GLU A 1 129 ? 0.822 10.701 -15.255 1.00 97.00 129 GLU A CA 1
ATOM 1057 C C . GLU A 1 129 ? 1.827 9.771 -14.562 1.00 97.00 129 GLU A C 1
ATOM 1059 O O . GLU A 1 129 ? 2.448 8.910 -15.186 1.00 97.00 129 GLU A O 1
ATOM 1064 N N . ALA A 1 130 ? 1.979 9.974 -13.253 1.00 97.50 130 ALA A N 1
ATOM 1065 C CA . ALA A 1 130 ? 2.905 9.231 -12.408 1.00 97.50 130 ALA A CA 1
ATOM 1066 C C . ALA A 1 130 ? 2.239 8.750 -11.111 1.00 97.50 130 ALA A C 1
ATOM 1068 O O . ALA A 1 130 ? 1.182 9.255 -10.712 1.00 97.50 130 ALA A O 1
ATOM 1069 N N . ILE A 1 131 ? 2.881 7.783 -10.462 1.00 98.00 131 ILE A N 1
ATOM 1070 C CA . ILE A 1 131 ? 2.639 7.372 -9.078 1.00 98.00 131 ILE A CA 1
ATOM 1071 C C . ILE A 1 131 ? 3.971 7.479 -8.332 1.00 98.00 131 ILE A C 1
ATOM 1073 O O . ILE A 1 131 ? 5.022 7.156 -8.870 1.00 98.00 131 ILE A O 1
ATOM 1077 N N . VAL A 1 132 ? 3.922 7.946 -7.093 1.00 96.81 132 VAL A N 1
ATOM 1078 C CA . VAL A 1 132 ? 5.055 8.104 -6.191 1.00 96.81 132 VAL A CA 1
ATOM 1079 C C . VAL A 1 132 ? 4.729 7.360 -4.905 1.00 96.81 132 VAL A C 1
ATOM 1081 O O . VAL A 1 132 ? 3.791 7.728 -4.200 1.00 96.81 132 VAL A O 1
ATOM 1084 N N . ILE A 1 133 ? 5.497 6.323 -4.589 1.00 95.88 133 ILE A N 1
ATOM 1085 C CA . ILE A 1 133 ? 5.287 5.480 -3.411 1.00 95.88 133 ILE A CA 1
ATOM 1086 C C . ILE A 1 133 ? 6.447 5.708 -2.441 1.00 95.88 133 ILE A C 1
ATOM 1088 O O . ILE A 1 133 ? 7.574 5.318 -2.744 1.00 95.88 133 ILE A O 1
ATOM 1092 N N . PRO A 1 134 ? 6.218 6.347 -1.281 1.00 92.06 134 PRO A N 1
ATOM 1093 C CA . PRO A 1 134 ? 7.223 6.399 -0.232 1.00 92.06 134 PRO A CA 1
ATOM 1094 C C . PRO A 1 134 ? 7.414 5.006 0.372 1.00 92.06 134 PRO A C 1
ATOM 1096 O O . PRO A 1 134 ? 6.428 4.313 0.636 1.00 92.06 134 PRO A O 1
ATOM 1099 N N . HIS A 1 135 ? 8.663 4.648 0.658 1.00 86.38 135 HIS A N 1
ATOM 1100 C CA . HIS A 1 135 ? 9.032 3.463 1.438 1.00 86.38 135 HIS A CA 1
ATOM 1101 C C . HIS A 1 135 ? 9.735 3.910 2.731 1.00 86.38 135 HIS A C 1
ATOM 1103 O O . HIS A 1 135 ? 10.958 3.911 2.852 1.00 86.38 135 HIS A O 1
ATOM 1109 N N . PRO A 1 136 ? 8.961 4.423 3.704 1.00 75.00 136 PRO A N 1
ATOM 1110 C CA . PRO A 1 136 ? 9.514 5.062 4.885 1.00 75.00 136 PRO A CA 1
ATOM 1111 C C . PRO A 1 136 ? 10.272 4.068 5.766 1.00 75.00 136 PRO A C 1
ATOM 1113 O O . PRO A 1 136 ? 9.682 3.178 6.375 1.00 75.00 136 PRO A O 1
ATOM 1116 N N . HIS A 1 137 ? 11.563 4.315 5.968 1.00 71.19 137 HIS A N 1
ATOM 1117 C CA . HIS A 1 137 ? 12.309 3.707 7.063 1.00 71.19 137 HIS A CA 1
ATOM 1118 C C . HIS A 1 137 ? 12.169 4.599 8.307 1.00 71.19 137 HIS A C 1
ATOM 1120 O O . HIS A 1 137 ? 12.545 5.774 8.269 1.00 71.19 137 HIS A O 1
ATOM 1126 N N . PRO A 1 138 ? 11.646 4.101 9.442 1.00 62.06 138 PRO A N 1
ATOM 1127 C CA . PRO A 1 138 ? 11.476 4.895 10.655 1.00 62.06 138 PRO A CA 1
ATOM 1128 C C . PRO A 1 138 ? 12.812 5.079 11.401 1.00 62.06 138 PRO A C 1
ATOM 1130 O O . PRO A 1 138 ? 12.890 4.840 12.602 1.00 62.06 138 PRO A O 1
ATOM 1133 N N . SER A 1 139 ? 13.877 5.491 10.709 1.00 63.06 139 SER A N 1
ATOM 1134 C CA . SER A 1 139 ? 15.197 5.769 11.287 1.00 63.06 139 SER A CA 1
ATOM 1135 C C . SER A 1 139 ? 15.475 7.273 11.366 1.00 63.06 139 SER A C 1
ATOM 1137 O O . SER A 1 139 ? 14.673 8.098 10.907 1.00 63.06 139 SER A O 1
ATOM 1139 N N . THR A 1 140 ? 16.570 7.663 12.024 1.00 59.03 140 THR A N 1
ATOM 1140 C CA . THR A 1 140 ? 17.053 9.048 11.961 1.00 59.03 140 THR A CA 1
ATOM 1141 C C . THR A 1 140 ? 17.768 9.333 10.646 1.00 59.03 140 THR A C 1
ATOM 1143 O O . THR A 1 140 ? 17.665 10.457 10.176 1.00 59.03 140 THR A O 1
ATOM 1146 N N . ASP A 1 141 ? 18.388 8.332 10.015 1.00 58.31 141 ASP A N 1
ATOM 1147 C CA . ASP A 1 141 ? 19.060 8.473 8.716 1.00 58.31 141 ASP A CA 1
ATOM 1148 C C . ASP A 1 141 ? 18.082 8.654 7.544 1.00 58.31 141 ASP A C 1
ATOM 1150 O O . ASP A 1 141 ? 18.409 9.338 6.571 1.00 58.31 141 ASP A O 1
ATOM 1154 N N . PHE A 1 142 ? 16.867 8.111 7.675 1.00 62.69 142 PHE A N 1
ATOM 1155 C CA . PHE A 1 142 ? 15.809 8.184 6.675 1.00 62.69 142 PHE A CA 1
ATOM 1156 C C . PHE A 1 142 ? 14.593 8.973 7.205 1.00 62.69 142 PHE A C 1
ATOM 1158 O O . PHE A 1 142 ? 13.943 8.647 8.205 1.00 62.69 142 PHE A O 1
ATOM 1165 N N . PHE A 1 143 ? 14.276 10.083 6.549 1.00 65.12 143 PHE A N 1
ATOM 1166 C CA . PHE A 1 143 ? 13.182 10.982 6.884 1.00 65.12 143 PHE A CA 1
ATOM 1167 C C . PHE A 1 143 ? 12.224 11.102 5.711 1.00 65.12 143 PHE A C 1
ATOM 1169 O O . PHE A 1 143 ? 12.578 11.654 4.684 1.00 65.12 143 PHE A O 1
ATOM 1176 N N . THR A 1 144 ? 10.978 10.681 5.892 1.00 68.50 144 THR A N 1
ATOM 1177 C CA . THR A 1 144 ? 9.921 10.953 4.914 1.00 68.50 144 THR A CA 1
ATOM 1178 C C . THR A 1 144 ? 9.177 12.223 5.311 1.00 68.50 144 THR A C 1
ATOM 1180 O O . THR A 1 144 ? 8.487 12.253 6.337 1.00 68.50 144 THR A O 1
ATOM 1183 N N . GLU A 1 145 ? 9.305 13.292 4.516 1.00 70.38 145 GLU A N 1
ATOM 1184 C CA . GLU A 1 145 ? 8.466 14.476 4.695 1.00 70.38 145 GLU A CA 1
ATOM 1185 C C . GLU A 1 145 ? 7.072 14.155 4.154 1.00 70.38 145 GLU A C 1
ATOM 1187 O O . GLU A 1 145 ? 6.882 13.968 2.957 1.00 70.38 145 GLU A O 1
ATOM 1192 N N . TRP A 1 146 ? 6.060 14.106 5.018 1.00 74.12 146 TRP A N 1
ATOM 1193 C CA . TRP A 1 146 ? 4.684 13.830 4.591 1.00 74.12 146 TRP A CA 1
ATOM 1194 C C . TRP A 1 146 ? 4.020 15.069 3.979 1.00 74.12 146 TRP A C 1
ATOM 1196 O O . TRP A 1 146 ? 3.115 15.661 4.570 1.00 74.12 146 TRP A O 1
ATOM 1206 N N . ASP A 1 147 ? 4.508 15.476 2.810 1.00 76.06 147 ASP A N 1
ATOM 1207 C CA . ASP A 1 147 ? 3.727 16.208 1.818 1.00 76.06 147 ASP A CA 1
ATOM 1208 C C . ASP A 1 147 ? 2.961 15.170 0.993 1.00 76.06 147 ASP A C 1
ATOM 1210 O O . ASP A 1 147 ? 3.574 14.307 0.368 1.00 76.06 147 ASP A O 1
ATOM 1214 N N . HIS A 1 148 ? 1.636 15.165 1.094 1.00 82.12 148 HIS A N 1
ATOM 1215 C CA . HIS A 1 148 ? 0.791 14.123 0.519 1.00 82.12 148 HIS A CA 1
ATOM 1216 C C . HIS A 1 148 ? -0.103 14.728 -0.555 1.00 82.12 148 HIS A C 1
ATOM 1218 O O . HIS A 1 148 ? -0.878 15.644 -0.286 1.00 82.12 148 HIS A O 1
ATOM 1224 N N . ASP A 1 149 ? -0.016 14.173 -1.758 1.00 89.06 149 ASP A N 1
ATOM 1225 C CA . ASP A 1 149 ? -0.915 14.471 -2.864 1.00 89.06 149 ASP A CA 1
ATOM 1226 C C . ASP A 1 149 ? -1.632 13.172 -3.253 1.00 89.06 149 ASP A C 1
ATOM 1228 O O . ASP A 1 149 ? -0.987 12.301 -3.835 1.00 89.06 149 ASP A O 1
ATOM 1232 N N . PRO A 1 150 ? -2.935 13.004 -2.958 1.00 88.81 150 PRO A N 1
ATOM 1233 C CA . PRO A 1 150 ? -3.657 11.765 -3.247 1.00 88.81 150 PRO A CA 1
ATOM 1234 C C . PRO A 1 150 ? -3.615 11.335 -4.719 1.00 88.81 150 PRO A C 1
ATOM 1236 O O . PRO A 1 150 ? -3.777 10.151 -5.001 1.00 88.81 150 PRO A O 1
ATOM 1239 N N . LYS A 1 151 ? -3.396 12.271 -5.662 1.00 91.94 151 LYS A N 1
ATOM 1240 C CA . LYS A 1 151 ? -3.268 11.937 -7.089 1.00 91.94 151 LYS A CA 1
ATOM 1241 C C . LYS A 1 151 ? -1.984 11.151 -7.360 1.00 91.94 151 LYS A C 1
ATOM 1243 O O . LYS A 1 151 ? -2.014 10.177 -8.108 1.00 91.94 151 LYS A O 1
ATOM 1248 N N . TYR A 1 152 ? -0.866 11.612 -6.802 1.00 95.50 152 TYR A N 1
ATOM 1249 C CA . TYR A 1 152 ? 0.455 11.049 -7.085 1.00 95.50 152 TYR A CA 1
ATOM 1250 C C . TYR A 1 152 ? 0.885 10.031 -6.037 1.00 95.50 152 TYR A C 1
ATOM 1252 O O . TYR A 1 152 ? 1.603 9.106 -6.368 1.00 95.50 152 TYR A O 1
ATOM 1260 N N . GLN A 1 153 ? 0.427 10.150 -4.796 1.00 94.94 153 GLN A N 1
ATOM 1261 C CA . GLN A 1 153 ? 0.849 9.325 -3.669 1.00 94.94 153 GLN A CA 1
ATOM 1262 C C . GLN A 1 153 ? -0.350 8.637 -2.994 1.00 94.94 153 GLN A C 1
ATOM 1264 O O . GLN A 1 153 ? -0.684 8.972 -1.856 1.00 94.94 153 GLN A O 1
ATOM 1269 N N . PRO A 1 154 ? -1.027 7.692 -3.671 1.00 96.25 154 PRO A N 1
ATOM 1270 C CA . PRO A 1 154 ? -2.219 7.029 -3.138 1.00 96.25 154 PRO A CA 1
ATOM 1271 C C . PRO A 1 154 ? -1.899 5.962 -2.080 1.00 96.25 154 PRO A C 1
ATOM 1273 O O . PRO A 1 154 ? -2.735 5.670 -1.226 1.00 96.25 154 PRO A O 1
ATOM 1276 N N . VAL A 1 155 ? -0.701 5.377 -2.124 1.00 97.25 155 VAL A N 1
ATOM 1277 C CA . VAL A 1 155 ? -0.283 4.254 -1.274 1.00 97.25 155 VAL A CA 1
ATOM 1278 C C . VAL A 1 155 ? 1.078 4.522 -0.638 1.00 97.25 155 VAL A C 1
ATOM 1280 O O . VAL A 1 155 ? 1.812 5.418 -1.058 1.00 97.25 155 VAL A O 1
ATOM 1283 N N . VAL A 1 156 ? 1.409 3.741 0.383 1.00 95.25 156 VAL A N 1
ATOM 1284 C CA . VAL A 1 156 ? 2.713 3.727 1.052 1.00 95.25 156 VAL A CA 1
ATOM 1285 C C . VAL A 1 156 ? 3.205 2.290 1.150 1.00 95.25 156 VAL A C 1
ATOM 1287 O O . VAL A 1 156 ? 2.425 1.382 1.446 1.00 95.25 156 VAL A O 1
ATOM 1290 N N . GLU A 1 157 ? 4.492 2.083 0.886 1.00 94.81 157 GLU A N 1
ATOM 1291 C CA . GLU A 1 157 ? 5.127 0.787 1.083 1.00 94.81 157 GLU A CA 1
ATOM 1292 C C . GLU A 1 157 ? 5.310 0.548 2.585 1.00 94.81 157 GLU A C 1
ATOM 1294 O O . GLU A 1 157 ? 5.928 1.356 3.273 1.00 94.81 157 GLU A O 1
ATOM 1299 N N . ILE A 1 158 ? 4.722 -0.525 3.118 1.00 93.25 158 ILE A N 1
ATOM 1300 C CA . ILE A 1 158 ? 4.714 -0.812 4.566 1.00 93.25 158 ILE A CA 1
ATOM 1301 C C . ILE A 1 158 ? 5.545 -2.040 4.950 1.00 93.25 158 ILE A C 1
ATOM 1303 O O . ILE A 1 158 ? 5.690 -2.333 6.139 1.00 93.25 158 ILE A O 1
ATOM 1307 N N . CYS A 1 159 ? 6.040 -2.780 3.958 1.00 91.75 159 CYS A N 1
ATOM 1308 C CA . CYS A 1 159 ? 6.917 -3.935 4.111 1.00 91.75 159 CYS A CA 1
ATOM 1309 C C . CYS A 1 159 ? 7.905 -3.952 2.962 1.00 91.75 159 CYS A C 1
ATOM 1311 O O . CYS A 1 159 ? 7.495 -3.838 1.805 1.00 91.75 159 CYS A O 1
ATOM 1313 N N . SER A 1 160 ? 9.162 -4.189 3.308 1.00 89.81 160 SER A N 1
ATOM 1314 C CA . SER A 1 160 ? 10.179 -4.602 2.359 1.00 89.81 160 SER A CA 1
ATOM 1315 C C . SER A 1 160 ? 11.143 -5.605 2.968 1.00 89.81 160 SER A C 1
ATOM 1317 O O . SER A 1 160 ? 10.961 -6.086 4.099 1.00 89.81 160 SER A O 1
ATOM 1319 N N . ASP A 1 161 ? 12.202 -5.913 2.225 1.00 83.50 161 ASP A N 1
ATOM 1320 C CA . ASP A 1 161 ? 13.262 -6.777 2.698 1.00 83.50 161 ASP A CA 1
ATOM 1321 C C . ASP A 1 161 ? 13.949 -6.259 3.957 1.00 83.50 161 ASP A C 1
ATOM 1323 O O . ASP A 1 161 ? 14.581 -7.039 4.672 1.00 83.50 161 ASP A O 1
ATOM 1327 N N . TRP A 1 162 ? 13.813 -4.968 4.239 1.00 81.00 162 TRP A N 1
ATOM 1328 C CA . TRP A 1 162 ? 14.379 -4.328 5.411 1.00 81.00 162 TRP A CA 1
ATOM 1329 C C . TRP A 1 162 ? 13.495 -4.486 6.644 1.00 81.00 162 TRP A C 1
ATOM 1331 O O . TRP A 1 162 ? 14.015 -4.528 7.753 1.00 81.00 162 TRP A O 1
ATOM 1341 N N . GLY A 1 163 ? 12.175 -4.604 6.495 1.00 83.69 163 GLY A N 1
ATOM 1342 C CA . GLY A 1 163 ? 11.262 -4.799 7.620 1.00 83.69 163 GLY A CA 1
ATOM 1343 C C . GLY A 1 163 ? 9.829 -4.381 7.324 1.00 83.69 163 GLY A C 1
ATOM 1344 O O . GLY A 1 163 ? 9.495 -3.995 6.212 1.00 83.69 163 GLY A O 1
ATOM 1345 N N . ALA A 1 164 ? 8.988 -4.443 8.353 1.00 87.00 164 ALA A N 1
ATOM 1346 C CA . ALA A 1 164 ? 7.611 -3.973 8.344 1.00 87.00 164 ALA A CA 1
ATOM 1347 C C . ALA A 1 164 ? 7.455 -2.717 9.214 1.00 87.00 164 ALA A C 1
ATOM 1349 O O . ALA A 1 164 ? 7.885 -2.688 10.373 1.00 87.00 164 ALA A O 1
ATOM 1350 N N . TRP A 1 165 ? 6.784 -1.699 8.676 1.00 87.50 165 TRP A N 1
ATOM 1351 C CA . TRP A 1 165 ? 6.624 -0.372 9.288 1.00 87.50 165 TRP A CA 1
ATOM 1352 C C . TRP A 1 165 ? 5.162 -0.050 9.610 1.00 87.50 165 TRP A C 1
ATOM 1354 O O . TRP A 1 165 ? 4.735 1.103 9.584 1.00 87.50 165 TRP A O 1
ATOM 1364 N N . GLU A 1 166 ? 4.385 -1.080 9.948 1.00 91.06 166 GLU A N 1
ATOM 1365 C CA . GLU A 1 166 ? 2.974 -0.931 10.308 1.00 91.06 166 GLU A CA 1
ATOM 1366 C C . GLU A 1 166 ? 2.791 -0.036 11.550 1.00 91.06 166 GLU A C 1
ATOM 1368 O O . GLU A 1 166 ? 2.000 0.902 11.518 1.00 91.06 166 GLU A O 1
ATOM 1373 N N . TYR A 1 167 ? 3.534 -0.299 12.633 1.00 87.75 167 TYR A N 1
ATOM 1374 C CA . TYR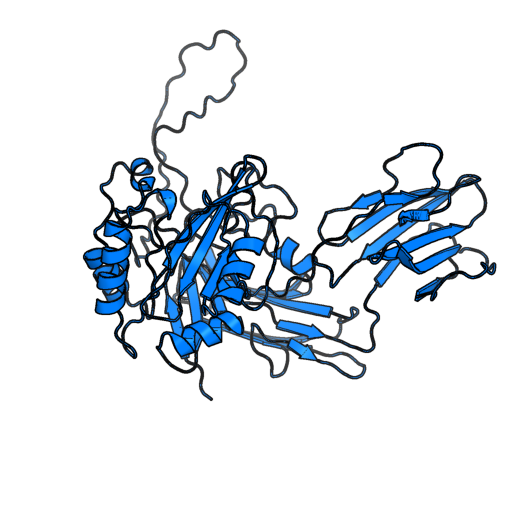 A 1 167 ? 3.407 0.398 13.920 1.00 87.75 167 TYR A CA 1
ATOM 1375 C C . TYR A 1 167 ? 4.715 0.380 14.727 1.00 87.75 167 TYR A C 1
ATOM 1377 O O . TYR A 1 167 ? 5.582 -0.475 14.518 1.00 87.75 167 TYR A O 1
ATOM 1385 N N . PHE A 1 168 ? 4.848 1.303 15.683 1.00 82.12 168 PHE A N 1
ATOM 1386 C CA . PHE A 1 168 ? 6.010 1.379 16.572 1.00 82.12 168 PHE A CA 1
ATOM 1387 C C . PHE A 1 168 ? 6.139 0.120 17.445 1.00 82.12 168 PHE A C 1
ATOM 1389 O O . PHE A 1 168 ? 5.215 -0.249 18.167 1.00 82.12 168 PHE A O 1
ATOM 1396 N N . GLY A 1 169 ? 7.302 -0.535 17.404 1.00 75.38 169 GLY A N 1
ATOM 1397 C CA . GLY A 1 169 ? 7.531 -1.800 18.112 1.00 75.38 169 GLY A CA 1
ATOM 1398 C C . GLY A 1 169 ? 7.001 -3.040 17.381 1.00 75.38 169 GLY A C 1
ATOM 1399 O O . GLY A 1 169 ? 6.887 -4.102 17.995 1.00 75.38 169 GLY A O 1
ATOM 1400 N N . ASN A 1 170 ? 6.679 -2.938 16.084 1.00 79.44 170 ASN A N 1
ATOM 1401 C CA . ASN A 1 170 ? 6.382 -4.102 15.247 1.00 79.44 170 ASN A CA 1
ATOM 1402 C C . ASN A 1 170 ? 7.540 -5.111 15.321 1.00 79.44 170 ASN A C 1
ATOM 1404 O O . ASN A 1 170 ? 8.666 -4.696 15.089 1.00 79.44 170 ASN A O 1
ATOM 1408 N N . PRO A 1 171 ? 7.310 -6.410 15.603 1.00 73.50 171 PRO A N 1
ATOM 1409 C CA . PRO A 1 171 ? 8.383 -7.391 15.790 1.00 73.50 171 PRO A CA 1
ATOM 1410 C C . PRO A 1 171 ? 9.198 -7.722 14.526 1.00 73.50 171 PRO A C 1
ATOM 1412 O O . PRO A 1 171 ? 10.248 -8.349 14.647 1.00 73.50 171 PRO A O 1
ATOM 1415 N N . HIS A 1 172 ? 8.750 -7.303 13.336 1.00 75.00 172 HIS A N 1
ATOM 1416 C CA . HIS A 1 172 ? 9.433 -7.509 12.046 1.00 75.00 172 HIS A CA 1
ATOM 1417 C C . HIS A 1 172 ? 10.073 -6.225 11.519 1.00 75.00 172 HIS A C 1
ATOM 1419 O O . HIS A 1 172 ? 10.160 -6.006 10.318 1.00 75.00 172 HIS A O 1
ATOM 1425 N N . PHE A 1 173 ? 10.488 -5.350 12.424 1.00 67.94 173 PHE A N 1
ATOM 1426 C CA . PHE A 1 173 ? 11.140 -4.089 12.117 1.00 67.94 173 PHE A CA 1
ATOM 1427 C C . PHE A 1 173 ? 12.508 -4.240 11.434 1.00 67.94 173 PHE A C 1
ATOM 1429 O O . PHE A 1 173 ? 13.188 -5.259 11.583 1.00 67.94 173 PHE A O 1
ATOM 1436 N N . CYS A 1 174 ? 12.950 -3.163 10.778 1.00 69.62 174 CYS A N 1
ATOM 1437 C CA . CYS A 1 174 ? 14.341 -3.013 10.355 1.00 69.62 174 CYS A CA 1
ATOM 1438 C C . CYS A 1 174 ? 15.236 -2.811 11.573 1.00 69.62 174 CYS A C 1
ATOM 1440 O O . CYS A 1 174 ? 15.122 -1.795 12.257 1.00 69.62 174 CYS A O 1
ATOM 1442 N N . LYS A 1 175 ? 16.119 -3.779 11.851 1.00 63.41 175 LYS A N 1
ATOM 1443 C CA . LYS A 1 175 ? 16.930 -3.801 13.081 1.00 63.41 175 LYS A CA 1
ATOM 1444 C C . LYS A 1 175 ? 17.861 -2.605 13.253 1.00 63.41 175 LYS A C 1
ATOM 1446 O O . LYS A 1 175 ? 18.231 -2.312 14.386 1.00 63.41 175 LYS A O 1
ATOM 1451 N N . ASP A 1 176 ? 18.190 -1.939 12.155 1.00 58.91 176 ASP A N 1
ATOM 1452 C CA . ASP A 1 176 ? 19.073 -0.777 12.116 1.00 58.91 176 ASP A CA 1
ATOM 1453 C C . ASP A 1 176 ? 18.295 0.557 12.111 1.00 58.91 176 ASP A C 1
ATOM 1455 O O . ASP A 1 176 ? 18.891 1.621 11.975 1.00 58.91 176 ASP A O 1
ATOM 1459 N N . ALA A 1 177 ? 16.963 0.533 12.267 1.00 66.00 177 ALA A N 1
ATOM 1460 C CA . ALA A 1 177 ? 16.157 1.743 12.402 1.00 66.00 177 ALA A CA 1
ATOM 1461 C C . ALA A 1 177 ? 16.099 2.238 13.859 1.00 66.00 177 ALA A C 1
ATOM 1463 O O . ALA A 1 177 ? 15.919 1.453 14.784 1.00 66.00 177 ALA A O 1
ATOM 1464 N N . ASP A 1 178 ? 16.150 3.558 14.060 1.00 64.62 178 ASP A N 1
ATOM 1465 C CA . ASP A 1 178 ? 16.044 4.194 15.389 1.00 64.62 178 ASP A CA 1
ATOM 1466 C C . ASP A 1 178 ? 14.603 4.312 15.923 1.00 64.62 178 ASP A C 1
ATOM 1468 O O . ASP A 1 178 ? 14.372 4.896 16.981 1.00 64.62 178 ASP A O 1
ATOM 1472 N N . PHE A 1 179 ? 13.626 3.772 15.188 1.00 65.69 179 PHE A N 1
ATOM 1473 C CA . PHE A 1 179 ? 12.203 3.702 15.533 1.00 65.69 179 PHE A CA 1
ATOM 1474 C C . PHE A 1 179 ? 11.585 5.013 16.003 1.00 65.69 179 PHE A C 1
ATOM 1476 O O . PHE A 1 179 ? 10.966 5.083 17.062 1.00 65.69 179 PHE A O 1
ATOM 1483 N N . LEU A 1 180 ? 11.706 6.071 15.218 1.00 65.81 180 LEU A N 1
ATOM 1484 C CA . LEU A 1 180 ? 11.078 7.331 15.604 1.00 65.81 180 LEU A CA 1
ATOM 1485 C C . LEU A 1 180 ? 9.538 7.198 15.573 1.00 65.81 180 LEU A C 1
ATOM 1487 O O . LEU A 1 180 ? 8.992 6.910 14.504 1.00 65.81 180 LEU A O 1
ATOM 1491 N N . PRO A 1 181 ? 8.824 7.404 16.703 1.00 66.00 181 PRO A N 1
ATOM 1492 C CA . PRO A 1 181 ? 7.360 7.417 16.720 1.00 66.00 181 PRO A CA 1
ATOM 1493 C C . PRO A 1 181 ? 6.792 8.494 15.782 1.00 66.00 181 PRO A C 1
ATOM 1495 O O . PRO A 1 181 ? 7.442 9.513 15.542 1.00 66.00 181 PRO A O 1
ATOM 1498 N N . GLY A 1 182 ? 5.581 8.288 15.258 1.00 70.31 182 GLY A N 1
ATOM 1499 C CA . GLY A 1 182 ? 4.921 9.235 14.349 1.00 70.31 182 GLY A CA 1
ATOM 1500 C C . GLY A 1 182 ? 5.254 9.030 12.864 1.00 70.31 182 GLY A C 1
ATOM 1501 O O . GLY A 1 182 ? 4.837 9.833 12.025 1.00 70.31 182 GLY A O 1
ATOM 1502 N N . LYS A 1 183 ? 6.017 7.982 12.529 1.00 75.12 183 LYS A N 1
ATOM 1503 C CA . LYS A 1 183 ? 6.466 7.660 11.163 1.00 75.12 183 LYS A CA 1
ATOM 1504 C C . LYS A 1 183 ? 5.898 6.350 10.605 1.00 75.12 183 LYS A C 1
ATOM 1506 O O . LYS A 1 183 ? 6.180 6.026 9.456 1.00 75.12 183 LYS A O 1
ATOM 1511 N N . PHE A 1 184 ? 5.145 5.592 11.393 1.00 85.56 184 PHE A N 1
ATOM 1512 C CA . PHE A 1 184 ? 4.629 4.287 10.985 1.00 85.56 184 PHE A CA 1
ATOM 1513 C C . PHE A 1 184 ? 3.314 4.423 10.226 1.00 85.56 184 PHE A C 1
ATOM 1515 O O . PHE A 1 184 ? 2.613 5.422 10.368 1.00 85.56 184 PHE A O 1
ATOM 1522 N N . TYR A 1 185 ? 2.939 3.397 9.464 1.00 91.12 185 TYR A N 1
ATOM 1523 C CA . TYR A 1 185 ? 1.700 3.398 8.689 1.00 91.12 185 TYR A CA 1
ATOM 1524 C C . TYR A 1 185 ? 0.471 3.770 9.532 1.00 91.12 185 TYR A C 1
ATOM 1526 O O . TYR A 1 185 ? -0.303 4.652 9.162 1.00 91.12 185 TYR A O 1
ATOM 1534 N N . GLN A 1 186 ? 0.351 3.181 10.723 1.00 91.19 186 GLN A N 1
ATOM 1535 C CA . GLN A 1 186 ? -0.707 3.493 11.680 1.00 91.19 186 GLN A CA 1
ATOM 1536 C C . GLN A 1 186 ? -0.711 4.966 12.127 1.00 91.19 186 GLN A C 1
ATOM 1538 O O . GLN A 1 186 ? -1.786 5.540 12.321 1.00 91.19 186 GLN A O 1
ATOM 1543 N N . ASP A 1 187 ? 0.455 5.607 12.249 1.00 86.00 187 ASP A N 1
ATOM 1544 C CA . ASP A 1 187 ? 0.555 7.032 12.589 1.00 86.00 187 ASP A CA 1
ATOM 1545 C C . ASP A 1 187 ? 0.020 7.909 11.448 1.00 86.00 187 ASP A C 1
ATOM 1547 O O . ASP A 1 187 ? -0.650 8.914 11.688 1.00 86.00 187 ASP A O 1
ATOM 1551 N N . LEU A 1 188 ? 0.266 7.511 10.196 1.00 86.12 188 LEU A N 1
ATOM 1552 C CA . LEU A 1 188 ? -0.221 8.212 9.004 1.00 86.12 188 LEU A CA 1
ATOM 1553 C C . LEU A 1 188 ? -1.739 8.130 8.873 1.00 86.12 188 LEU A C 1
ATOM 1555 O O . LEU A 1 188 ? -2.384 9.145 8.603 1.00 86.12 188 LEU A O 1
ATOM 1559 N N . LEU A 1 189 ? -2.310 6.949 9.116 1.00 89.06 189 LEU A N 1
ATOM 1560 C CA . LEU A 1 189 ? -3.760 6.767 9.142 1.00 89.06 189 LEU A CA 1
ATOM 1561 C C . LEU A 1 189 ? -4.394 7.575 10.277 1.00 89.06 189 LEU A C 1
ATOM 1563 O O . LEU A 1 189 ? -5.406 8.244 10.080 1.00 89.06 189 LEU A O 1
ATOM 1567 N N . LYS A 1 190 ? -3.767 7.591 11.460 1.00 85.00 190 LYS A N 1
ATOM 1568 C CA . LYS A 1 190 ? -4.243 8.370 12.612 1.00 85.00 190 LYS A CA 1
ATOM 1569 C C . LYS A 1 190 ? -4.249 9.882 12.346 1.00 85.00 190 LYS A C 1
ATOM 1571 O O . LYS A 1 190 ? -5.178 10.553 12.788 1.00 85.00 190 LYS A O 1
ATOM 1576 N N . ARG A 1 191 ? -3.304 10.387 11.539 1.00 79.44 191 ARG A N 1
ATOM 1577 C CA . ARG A 1 191 ? -3.275 11.776 11.028 1.00 79.44 191 ARG A CA 1
ATOM 1578 C C . ARG A 1 191 ? -4.385 12.096 10.014 1.00 79.44 191 ARG A C 1
ATOM 1580 O O . ARG A 1 191 ? -4.502 13.248 9.600 1.00 79.44 191 ARG A O 1
ATOM 1587 N N . GLY A 1 192 ? -5.179 11.108 9.596 1.00 81.81 192 GLY A N 1
ATOM 1588 C CA . GLY A 1 192 ? -6.247 11.264 8.608 1.00 81.81 192 GLY A CA 1
ATOM 1589 C C . GLY A 1 192 ? -5.762 11.224 7.157 1.00 81.81 192 GLY A C 1
ATOM 1590 O O . GLY A 1 192 ? -6.427 11.766 6.279 1.00 81.81 192 GLY A O 1
ATOM 1591 N N . LEU A 1 193 ? -4.590 10.638 6.881 1.00 86.19 193 LEU A N 1
ATOM 1592 C CA . LEU A 1 193 ? -4.138 10.438 5.502 1.00 86.19 193 LEU A CA 1
ATOM 1593 C C . LEU A 1 193 ? -4.839 9.218 4.892 1.00 86.19 193 LEU A C 1
ATOM 1595 O O . LEU A 1 193 ? -4.794 8.122 5.450 1.00 86.19 193 LEU A O 1
ATOM 1599 N N . HIS A 1 194 ? -5.449 9.397 3.719 1.00 92.00 194 HIS A N 1
ATOM 1600 C CA . HIS A 1 194 ? -6.106 8.318 2.972 1.00 92.00 194 HIS A CA 1
ATOM 1601 C C . HIS A 1 194 ? -5.079 7.558 2.130 1.00 92.00 194 HIS A C 1
ATOM 1603 O O . HIS A 1 194 ? -5.003 7.717 0.912 1.00 92.00 194 HIS A O 1
ATOM 1609 N N . LEU A 1 195 ? -4.243 6.770 2.810 1.00 94.19 195 LEU A N 1
ATOM 1610 C CA . LEU A 1 195 ? -3.159 5.993 2.209 1.00 94.19 195 LEU A CA 1
ATOM 1611 C C . LEU A 1 195 ? -3.481 4.498 2.195 1.00 94.19 195 LEU A C 1
ATOM 1613 O O . LEU A 1 195 ? -3.750 3.897 3.238 1.00 94.19 195 LEU A O 1
ATOM 1617 N N . GLY A 1 196 ? -3.394 3.887 1.016 1.00 97.50 196 GLY A N 1
ATOM 1618 C CA . GLY A 1 196 ? -3.434 2.434 0.875 1.00 97.50 196 GLY A CA 1
ATOM 1619 C C . GLY A 1 196 ? -2.117 1.782 1.293 1.00 97.50 196 GLY A C 1
ATOM 1620 O O . GLY A 1 196 ? -1.072 2.436 1.344 1.00 97.50 196 GLY A O 1
ATOM 1621 N N . ALA A 1 197 ? -2.175 0.489 1.585 1.00 97.94 197 ALA A N 1
ATOM 1622 C CA . ALA A 1 197 ? -1.016 -0.331 1.895 1.00 97.94 197 ALA A CA 1
ATOM 1623 C C . ALA A 1 197 ? -0.521 -1.048 0.633 1.00 97.94 197 ALA A C 1
ATOM 1625 O O . ALA A 1 197 ? -1.310 -1.599 -0.142 1.00 97.94 197 ALA A O 1
ATOM 1626 N N . ILE A 1 198 ? 0.795 -1.077 0.453 1.00 97.94 198 ILE A N 1
ATOM 1627 C CA . ILE A 1 198 ? 1.477 -1.901 -0.546 1.00 97.94 198 ILE A CA 1
ATOM 1628 C C . ILE A 1 198 ? 2.791 -2.417 0.046 1.00 97.94 198 ILE A C 1
ATOM 1630 O O . ILE A 1 198 ? 3.253 -1.933 1.082 1.00 97.94 198 ILE A O 1
ATOM 1634 N N . ALA A 1 199 ? 3.378 -3.430 -0.572 1.00 95.62 199 ALA A N 1
ATOM 1635 C CA . ALA A 1 199 ? 4.701 -3.915 -0.221 1.00 95.62 199 ALA A CA 1
ATOM 1636 C C . ALA A 1 199 ? 5.480 -4.266 -1.481 1.00 95.62 199 ALA A C 1
ATOM 1638 O O . ALA A 1 199 ? 4.881 -4.624 -2.489 1.00 95.62 199 ALA A O 1
ATOM 1639 N N . SER A 1 200 ? 6.798 -4.204 -1.395 1.00 93.25 200 SER A N 1
ATOM 1640 C CA . SER A 1 200 ? 7.712 -4.609 -2.463 1.00 93.25 200 SER A CA 1
ATOM 1641 C C . SER A 1 200 ? 8.991 -5.125 -1.822 1.00 93.25 200 SER A C 1
ATOM 1643 O O . SER A 1 200 ? 9.148 -5.028 -0.609 1.00 93.25 200 SER A O 1
ATOM 1645 N N . SER A 1 201 ? 9.911 -5.697 -2.587 1.00 89.06 201 SER A N 1
ATOM 1646 C CA . SER A 1 201 ? 11.099 -6.291 -1.981 1.00 89.06 201 SER A CA 1
ATOM 1647 C C . SER A 1 201 ? 12.135 -5.268 -1.522 1.00 89.06 201 SER A C 1
ATOM 1649 O O . SER A 1 201 ? 12.725 -5.485 -0.471 1.00 89.06 201 SER A O 1
ATOM 1651 N N . ASP A 1 202 ? 12.353 -4.172 -2.250 1.00 89.62 202 ASP A N 1
ATOM 1652 C CA . ASP A 1 202 ? 13.565 -3.348 -2.108 1.00 89.62 202 ASP A CA 1
ATOM 1653 C C . ASP A 1 202 ? 14.827 -4.221 -2.329 1.00 89.62 202 ASP A C 1
ATOM 1655 O O . ASP A 1 202 ? 15.803 -4.278 -1.563 1.00 89.62 202 ASP A O 1
ATOM 1659 N N . ARG A 1 203 ? 14.755 -5.060 -3.375 1.00 84.38 203 ARG A N 1
ATOM 1660 C CA . ARG A 1 203 ? 15.738 -6.123 -3.584 1.00 84.38 203 ARG A CA 1
ATOM 1661 C C . ARG A 1 203 ? 17.030 -5.566 -4.159 1.00 84.38 203 ARG A C 1
ATOM 1663 O O . ARG A 1 203 ? 17.149 -5.280 -5.345 1.00 84.38 203 ARG A O 1
ATOM 1670 N N . HIS A 1 204 ? 18.053 -5.630 -3.320 1.00 82.19 204 HIS A N 1
ATOM 1671 C CA . HIS A 1 204 ? 19.442 -5.275 -3.602 1.00 82.19 204 HIS A CA 1
ATOM 1672 C C . HIS A 1 204 ? 20.329 -6.468 -4.011 1.00 82.19 204 HIS A C 1
ATOM 1674 O O . HIS A 1 204 ? 21.523 -6.537 -3.706 1.00 82.19 204 HIS A O 1
ATOM 1680 N N . SER A 1 205 ? 19.734 -7.487 -4.633 1.00 76.44 205 SER A N 1
ATOM 1681 C CA . SER A 1 205 ? 20.430 -8.712 -5.028 1.00 76.44 205 SER A CA 1
ATOM 1682 C C . SER A 1 205 ? 19.808 -9.327 -6.278 1.00 76.44 205 SER A C 1
ATOM 1684 O O . SER A 1 205 ? 18.613 -9.197 -6.510 1.00 76.44 205 SER A O 1
ATOM 1686 N N . ASN A 1 206 ? 20.581 -10.126 -7.017 1.00 77.25 206 ASN A N 1
ATOM 1687 C CA . ASN A 1 206 ? 20.105 -10.786 -8.247 1.00 77.25 206 ASN A CA 1
ATOM 1688 C C . ASN A 1 206 ? 19.129 -11.958 -7.984 1.00 77.25 206 ASN A C 1
ATOM 1690 O O . ASN A 1 206 ? 18.859 -12.751 -8.889 1.00 77.25 206 ASN A O 1
ATOM 1694 N N . LEU A 1 207 ? 18.661 -12.111 -6.738 1.00 76.31 207 LEU A N 1
ATOM 1695 C CA . LEU A 1 207 ? 17.719 -13.130 -6.267 1.00 76.31 207 LEU A CA 1
ATOM 1696 C C . LEU A 1 207 ? 16.306 -12.539 -6.162 1.00 76.31 207 LEU A C 1
ATOM 1698 O O . LEU A 1 207 ? 15.699 -12.522 -5.090 1.00 76.31 207 LEU A O 1
ATOM 1702 N N . VAL A 1 208 ? 15.822 -12.021 -7.285 1.00 82.00 208 VAL A N 1
ATOM 1703 C CA . VAL A 1 208 ? 14.496 -11.411 -7.434 1.00 82.00 208 VAL A CA 1
ATOM 1704 C C . VAL A 1 208 ? 13.394 -12.466 -7.542 1.00 82.00 208 VAL A C 1
ATOM 1706 O O . VAL A 1 208 ? 13.648 -13.590 -7.977 1.00 82.00 208 VAL A O 1
ATOM 1709 N N . GLY A 1 209 ? 12.175 -12.119 -7.120 1.00 67.06 209 GLY A N 1
ATOM 1710 C CA . GLY A 1 209 ? 10.978 -12.956 -7.279 1.00 67.06 209 GLY A CA 1
ATOM 1711 C C . GLY A 1 209 ? 10.956 -14.283 -6.501 1.00 67.06 209 GLY A C 1
ATOM 1712 O O . GLY A 1 209 ? 9.973 -15.013 -6.576 1.00 67.06 209 GLY A O 1
ATOM 1713 N N . VAL A 1 210 ? 12.000 -14.629 -5.739 1.00 64.62 210 VAL A N 1
ATOM 1714 C CA . VAL A 1 210 ? 12.112 -15.939 -5.075 1.00 64.62 210 VAL A CA 1
ATOM 1715 C C . VAL A 1 210 ? 11.907 -15.881 -3.563 1.00 64.62 210 VAL A C 1
ATOM 1717 O O . VAL A 1 210 ? 12.563 -15.126 -2.846 1.00 64.62 210 VAL A O 1
ATOM 1720 N N . HIS A 1 211 ? 11.066 -16.793 -3.067 1.00 50.69 211 HIS A N 1
ATOM 1721 C CA . HIS A 1 211 ? 11.023 -17.188 -1.663 1.00 50.69 211 HIS A CA 1
ATOM 1722 C C . HIS A 1 211 ? 12.230 -18.076 -1.354 1.00 50.69 211 HIS A C 1
ATOM 1724 O O . HIS A 1 211 ? 12.229 -19.277 -1.627 1.00 50.69 211 HIS A O 1
ATOM 1730 N N . GLN A 1 212 ? 13.305 -17.503 -0.809 1.00 49.94 212 GLN A N 1
ATOM 1731 C CA . GLN A 1 212 ? 14.324 -18.343 -0.188 1.00 49.94 212 GLN A CA 1
ATOM 1732 C C . GLN A 1 212 ? 13.821 -18.748 1.194 1.00 49.94 212 GLN A C 1
ATOM 1734 O O . GLN A 1 212 ? 13.949 -17.991 2.150 1.00 49.94 212 GLN A O 1
ATOM 1739 N N . GLY A 1 213 ? 13.278 -19.966 1.277 1.00 37.28 213 GLY A N 1
ATOM 1740 C CA . GLY A 1 213 ? 12.818 -20.646 2.493 1.00 37.28 213 GLY A CA 1
ATOM 1741 C C . GLY A 1 213 ? 13.916 -20.961 3.515 1.00 37.28 213 GLY A C 1
ATOM 1742 O O . GLY A 1 213 ? 13.924 -22.027 4.118 1.00 37.28 213 GLY A O 1
ATOM 1743 N N . HIS A 1 214 ? 14.854 -20.048 3.732 1.00 33.88 214 HIS A N 1
ATOM 1744 C CA . HIS A 1 214 ? 15.784 -20.114 4.840 1.00 33.88 214 HIS A CA 1
ATOM 1745 C C . HIS A 1 214 ? 15.851 -18.730 5.467 1.00 33.88 214 HIS A C 1
ATOM 1747 O O . HIS A 1 214 ? 16.466 -17.818 4.915 1.00 33.88 214 HIS A O 1
ATOM 1753 N N . LEU A 1 215 ? 15.287 -18.611 6.670 1.00 34.12 215 LEU A N 1
ATOM 1754 C CA . LEU A 1 215 ? 15.864 -17.771 7.711 1.00 34.12 215 LEU A CA 1
ATOM 1755 C C . LEU A 1 215 ? 17.387 -17.944 7.651 1.00 34.12 215 LEU A C 1
ATOM 1757 O O . LEU A 1 215 ? 17.933 -18.908 8.190 1.00 34.12 215 LEU A O 1
ATOM 1761 N N . ARG A 1 216 ? 18.103 -17.034 6.989 1.00 32.66 216 ARG A N 1
ATOM 1762 C CA . ARG A 1 216 ? 19.544 -16.927 7.190 1.00 32.66 216 ARG A CA 1
ATOM 1763 C C . ARG A 1 216 ? 19.733 -16.248 8.533 1.00 32.66 216 ARG A C 1
ATOM 1765 O O . ARG A 1 216 ? 19.991 -15.054 8.623 1.00 32.66 216 ARG A O 1
ATOM 1772 N N . CYS A 1 217 ? 19.621 -17.037 9.596 1.00 33.38 217 CYS A N 1
ATOM 1773 C CA . CYS A 1 217 ? 20.348 -16.725 10.808 1.00 33.38 217 CYS A CA 1
ATOM 1774 C C . CYS A 1 217 ? 21.834 -16.838 10.446 1.00 33.38 217 CYS A C 1
ATOM 1776 O O . CYS A 1 217 ? 22.397 -17.931 10.431 1.00 33.38 217 CYS A O 1
ATOM 1778 N N . VAL A 1 218 ? 22.475 -15.730 10.073 1.00 30.55 218 VAL A N 1
ATOM 1779 C CA . VAL A 1 218 ? 23.938 -15.681 10.038 1.00 30.55 218 VAL A CA 1
ATOM 1780 C C . VAL A 1 218 ? 24.387 -15.558 11.489 1.00 30.55 218 VAL A C 1
ATOM 1782 O O . VAL A 1 218 ? 24.624 -14.464 11.993 1.00 30.55 218 VAL A O 1
ATOM 1785 N N . TYR A 1 219 ? 24.446 -16.684 12.200 1.00 28.33 219 TYR A N 1
ATOM 1786 C CA . TYR A 1 219 ? 25.220 -16.752 13.429 1.00 28.33 219 TYR A CA 1
ATOM 1787 C C . TYR A 1 219 ? 25.833 -18.133 13.633 1.00 28.33 219 TYR A C 1
ATOM 1789 O O . TYR A 1 219 ? 25.197 -19.043 14.151 1.00 28.33 219 TYR A O 1
ATOM 1797 N N . GLU A 1 220 ? 27.124 -18.247 13.321 1.00 29.67 220 GLU A N 1
ATOM 1798 C CA . GLU A 1 220 ? 28.023 -19.037 14.155 1.00 29.67 220 GLU A CA 1
ATOM 1799 C C . GLU A 1 220 ? 29.436 -18.437 14.123 1.00 29.67 220 GLU A C 1
ATOM 1801 O O . GLU A 1 220 ? 30.188 -18.605 13.165 1.00 29.67 220 GLU A O 1
ATOM 1806 N N . ARG A 1 221 ? 29.833 -17.735 15.195 1.00 30.41 221 ARG A N 1
ATOM 1807 C CA . ARG A 1 221 ? 31.258 -17.623 15.535 1.00 30.41 221 ARG A CA 1
ATOM 1808 C C . ARG A 1 221 ? 31.475 -17.447 17.038 1.00 30.41 221 ARG A C 1
ATOM 1810 O O . ARG A 1 221 ? 31.014 -16.486 17.649 1.00 30.41 221 ARG A O 1
ATOM 1817 N N . LYS A 1 222 ? 32.237 -18.372 17.632 1.00 35.41 222 LYS A N 1
ATOM 1818 C CA . LYS A 1 222 ? 32.848 -18.223 18.963 1.00 35.41 222 LYS A CA 1
ATOM 1819 C C . LYS A 1 222 ? 33.954 -17.162 18.883 1.00 35.41 222 LYS A C 1
ATOM 1821 O O . LYS A 1 222 ? 34.894 -17.337 18.111 1.00 35.41 222 LYS A O 1
ATOM 1826 N N . ILE A 1 223 ? 33.879 -16.099 19.688 1.00 40.47 223 ILE A N 1
ATOM 1827 C CA . ILE A 1 223 ? 34.953 -15.095 19.808 1.00 40.47 223 ILE A CA 1
ATOM 1828 C C . ILE A 1 223 ? 35.548 -15.154 21.225 1.00 40.47 223 ILE A C 1
ATOM 1830 O O . ILE A 1 223 ? 34.821 -14.916 22.193 1.00 40.47 223 ILE A O 1
ATOM 1834 N N . PRO A 1 224 ? 36.855 -15.434 21.387 1.00 38.19 224 PRO A N 1
ATOM 1835 C CA . PRO A 1 224 ? 37.540 -15.289 22.667 1.00 38.19 224 PRO A CA 1
ATOM 1836 C C . PRO A 1 224 ? 37.781 -13.802 22.976 1.00 38.19 224 PRO A C 1
ATOM 1838 O O . PRO A 1 224 ? 38.298 -13.063 22.139 1.00 38.19 224 PRO A O 1
ATOM 1841 N N . GLN A 1 225 ? 37.448 -13.357 24.190 1.00 39.41 225 GLN A N 1
ATOM 1842 C CA . GLN A 1 225 ? 37.758 -12.002 24.660 1.00 39.41 225 GLN A CA 1
ATOM 1843 C C . GLN A 1 225 ? 39.265 -11.846 24.910 1.00 39.41 225 GLN A C 1
ATOM 1845 O O . GLN A 1 225 ? 39.831 -12.583 25.716 1.00 39.41 225 GLN A O 1
ATOM 1850 N N . ARG A 1 226 ? 39.904 -10.825 24.322 1.00 38.09 226 ARG A N 1
ATOM 1851 C CA . ARG A 1 226 ? 41.155 -10.273 24.863 1.00 38.09 226 ARG A CA 1
ATOM 1852 C C . ARG A 1 226 ? 41.057 -8.759 25.074 1.00 38.09 226 ARG A C 1
ATOM 1854 O O . ARG A 1 226 ? 40.861 -8.000 24.134 1.00 38.09 226 ARG A O 1
ATOM 1861 N N . SER A 1 227 ? 41.175 -8.414 26.361 1.00 42.50 227 SER A N 1
ATOM 1862 C CA . SER A 1 227 ? 41.552 -7.142 27.004 1.00 42.50 227 SER A CA 1
ATOM 1863 C C . SER A 1 227 ? 40.863 -5.843 26.557 1.00 42.50 227 SER A C 1
ATOM 1865 O O . SER A 1 227 ? 41.161 -5.271 25.514 1.00 42.50 227 SER A O 1
ATOM 1867 N N . ASN A 1 228 ? 40.009 -5.337 27.455 1.00 42.00 228 ASN A N 1
ATOM 1868 C CA . ASN A 1 228 ? 39.391 -4.009 27.458 1.00 42.00 228 ASN A CA 1
ATOM 1869 C C . ASN A 1 228 ? 40.140 -3.089 28.455 1.00 42.00 228 ASN A C 1
ATOM 1871 O O . ASN A 1 228 ? 40.286 -3.505 29.606 1.00 42.00 228 ASN A O 1
ATOM 1875 N N . PRO A 1 229 ? 40.551 -1.856 28.094 1.00 45.19 229 PRO A N 1
ATOM 1876 C CA . PRO A 1 229 ? 41.280 -0.948 28.990 1.00 45.19 229 PRO A CA 1
ATOM 1877 C C . PRO A 1 229 ? 40.435 -0.293 30.102 1.00 45.19 229 PRO A C 1
ATOM 1879 O O . PRO A 1 229 ? 40.989 0.436 30.916 1.00 45.19 229 PRO A O 1
ATOM 1882 N N . LEU A 1 230 ? 39.111 -0.510 30.143 1.00 42.50 230 LEU A N 1
ATOM 1883 C CA . LEU A 1 230 ? 38.195 0.159 31.088 1.00 42.50 230 LEU A CA 1
ATOM 1884 C C . LEU A 1 230 ? 37.379 -0.787 31.985 1.00 42.50 230 LEU A C 1
ATOM 1886 O O . LEU A 1 230 ? 36.483 -0.323 32.683 1.00 42.50 230 LEU A O 1
ATOM 1890 N N . GLY A 1 231 ? 37.626 -2.102 31.969 1.00 51.00 231 GLY A N 1
ATOM 1891 C CA . GLY A 1 231 ? 36.974 -3.072 32.874 1.00 51.00 231 GLY A CA 1
ATOM 1892 C C . GLY A 1 231 ? 35.445 -3.240 32.741 1.00 51.00 231 GLY A C 1
ATOM 1893 O O . GLY A 1 231 ? 34.902 -4.243 33.190 1.00 51.00 231 GLY A O 1
ATOM 1894 N N . VAL A 1 232 ? 34.740 -2.327 32.067 1.00 47.03 232 VAL A N 1
ATOM 1895 C CA . VAL A 1 232 ? 33.292 -2.371 31.829 1.00 47.03 232 VAL A CA 1
ATOM 1896 C C . VAL A 1 232 ? 33.025 -2.950 30.443 1.00 47.03 232 VAL A C 1
ATOM 1898 O O . VAL A 1 232 ? 33.397 -2.360 29.426 1.00 47.03 232 VAL A O 1
ATOM 1901 N N . ARG A 1 233 ? 32.379 -4.122 30.390 1.00 39.69 233 ARG A N 1
ATOM 1902 C CA . ARG A 1 233 ? 31.943 -4.790 29.152 1.00 39.69 233 ARG A CA 1
ATOM 1903 C C . ARG A 1 233 ? 30.933 -3.914 28.394 1.00 39.69 233 ARG A C 1
ATOM 1905 O O . ARG A 1 233 ? 29.734 -4.039 28.603 1.00 39.69 233 ARG A O 1
ATOM 1912 N N . ARG A 1 234 ? 31.395 -3.070 27.469 1.00 37.22 234 ARG A N 1
ATOM 1913 C CA . ARG A 1 234 ? 30.556 -2.620 26.348 1.00 37.22 234 ARG A CA 1
ATOM 1914 C C . ARG A 1 234 ? 30.645 -3.678 25.243 1.00 37.22 234 ARG A C 1
ATOM 1916 O O . ARG A 1 234 ? 31.766 -3.980 24.825 1.00 37.22 234 ARG A O 1
ATOM 1923 N N . PRO A 1 235 ? 29.530 -4.264 24.771 1.00 36.06 235 PRO A N 1
ATOM 1924 C CA . PRO A 1 235 ? 29.565 -5.116 23.595 1.00 36.06 235 PRO A CA 1
ATOM 1925 C C . PRO A 1 235 ? 30.001 -4.250 22.411 1.00 36.06 235 PRO A C 1
ATOM 1927 O O . PRO A 1 235 ? 29.272 -3.366 21.973 1.00 36.06 235 PRO A O 1
ATOM 1930 N N . ARG A 1 236 ? 31.214 -4.473 21.900 1.00 34.53 236 ARG A N 1
ATOM 1931 C CA . ARG A 1 236 ? 31.557 -4.029 20.549 1.00 34.53 236 ARG A CA 1
ATOM 1932 C C . ARG A 1 236 ? 30.857 -4.981 19.589 1.00 34.53 236 ARG A C 1
ATOM 1934 O O . ARG A 1 236 ? 31.436 -5.984 19.185 1.00 34.53 236 ARG A O 1
ATOM 1941 N N . ILE A 1 237 ? 29.607 -4.676 19.259 1.00 40.66 237 ILE A N 1
ATOM 1942 C CA . ILE A 1 237 ? 28.955 -5.243 18.083 1.00 40.66 237 ILE A CA 1
ATOM 1943 C C . ILE A 1 237 ? 29.551 -4.495 16.889 1.00 40.66 237 ILE A C 1
ATOM 1945 O O . ILE A 1 237 ? 29.078 -3.439 16.490 1.00 40.66 237 ILE A O 1
ATOM 1949 N N . ARG A 1 238 ? 30.675 -4.997 16.378 1.00 32.09 238 ARG A N 1
ATOM 1950 C CA . ARG A 1 238 ? 31.077 -4.733 14.998 1.00 32.09 238 ARG A CA 1
ATOM 1951 C C . ARG A 1 238 ? 30.514 -5.913 14.213 1.00 32.09 238 ARG A C 1
ATOM 1953 O O . ARG A 1 238 ? 31.074 -7.004 14.283 1.00 32.09 238 ARG A O 1
ATOM 1960 N N . LEU A 1 239 ? 29.357 -5.719 13.582 1.00 39.69 239 LEU A N 1
ATOM 1961 C CA . LEU A 1 239 ? 28.793 -6.681 12.636 1.00 39.69 239 LEU A CA 1
ATOM 1962 C C . LEU A 1 239 ? 29.651 -6.626 11.368 1.00 39.69 239 LEU A C 1
ATOM 1964 O O . LEU A 1 239 ? 29.374 -5.878 10.438 1.00 39.69 239 LEU A O 1
ATOM 1968 N N . GLU A 1 240 ? 30.756 -7.368 11.352 1.00 26.92 240 GLU A N 1
ATOM 1969 C CA . GLU A 1 240 ? 31.395 -7.731 10.089 1.00 26.92 240 GLU A CA 1
ATOM 1970 C C . GLU A 1 240 ? 30.484 -8.748 9.385 1.00 26.92 240 GLU A C 1
ATOM 1972 O O . GLU A 1 240 ? 30.520 -9.936 9.697 1.00 26.92 240 GLU A O 1
ATOM 1977 N N . GLY A 1 241 ? 29.652 -8.263 8.456 1.00 33.12 241 GLY A N 1
ATOM 1978 C CA . GLY A 1 241 ? 28.950 -9.086 7.467 1.00 33.12 241 GLY A CA 1
ATOM 1979 C C . GLY A 1 241 ? 27.424 -9.135 7.599 1.00 33.12 241 GLY A C 1
ATOM 1980 O O . GLY A 1 241 ? 26.888 -10.051 8.215 1.00 33.12 241 GLY A O 1
ATOM 1981 N N . GLY A 1 242 ? 26.748 -8.215 6.901 1.00 38.66 242 GLY A N 1
ATOM 1982 C CA . GLY A 1 242 ? 25.344 -8.329 6.485 1.00 38.66 242 GLY A CA 1
ATOM 1983 C C . GLY A 1 242 ? 24.338 -7.553 7.337 1.00 38.66 242 GLY A C 1
ATOM 1984 O O . GLY A 1 242 ? 24.289 -7.709 8.554 1.00 38.66 242 GLY A O 1
ATOM 1985 N N . PHE A 1 243 ? 23.497 -6.756 6.677 1.00 44.22 243 PHE A N 1
ATOM 1986 C CA . PHE A 1 243 ? 22.257 -6.252 7.266 1.00 44.22 243 PHE A CA 1
ATOM 1987 C C . PHE A 1 243 ? 21.324 -7.428 7.579 1.00 44.22 243 PHE A C 1
ATOM 1989 O O . PHE A 1 243 ? 21.266 -8.408 6.826 1.00 44.22 243 PHE A O 1
ATOM 1996 N N . PHE A 1 244 ? 20.588 -7.350 8.690 1.00 53.56 244 PHE A N 1
ATOM 1997 C CA . PHE A 1 244 ? 19.583 -8.360 9.011 1.00 53.56 244 PHE A CA 1
ATOM 1998 C C . PHE A 1 244 ? 18.356 -8.158 8.126 1.00 53.56 244 PHE A C 1
ATOM 2000 O O . PHE A 1 244 ? 17.532 -7.289 8.385 1.00 53.56 244 PHE A O 1
ATOM 2007 N N . ILE A 1 245 ? 18.244 -9.005 7.109 1.00 65.19 245 ILE A N 1
ATOM 2008 C CA . ILE A 1 245 ? 17.077 -9.085 6.237 1.00 65.19 245 ILE A CA 1
ATOM 2009 C C . ILE A 1 245 ? 15.842 -9.495 7.059 1.00 65.19 245 ILE A C 1
ATOM 2011 O O . ILE A 1 245 ? 15.919 -10.347 7.954 1.00 65.19 245 ILE A O 1
ATOM 2015 N N . ASN A 1 246 ? 14.705 -8.889 6.738 1.00 72.69 246 ASN A N 1
ATOM 2016 C CA . ASN A 1 246 ? 13.395 -9.191 7.287 1.00 72.69 246 ASN A CA 1
ATOM 2017 C C . ASN A 1 246 ? 13.077 -10.701 7.165 1.00 72.69 246 ASN A C 1
ATOM 2019 O O . ASN A 1 246 ? 13.120 -11.270 6.073 1.00 72.69 246 ASN A O 1
ATOM 2023 N N . PRO A 1 247 ? 12.759 -11.395 8.276 1.00 73.00 247 PRO A N 1
ATOM 2024 C CA . PRO A 1 247 ? 12.562 -12.845 8.267 1.00 73.00 247 PRO A CA 1
ATOM 2025 C C . PRO A 1 247 ? 11.296 -13.307 7.533 1.00 73.00 247 PRO A C 1
ATOM 2027 O O . PRO A 1 247 ? 11.147 -14.507 7.326 1.00 73.00 247 PRO A O 1
ATOM 2030 N N . ILE A 1 248 ? 10.387 -12.395 7.170 1.00 79.25 248 ILE A N 1
ATOM 2031 C CA . ILE A 1 248 ? 9.132 -12.707 6.463 1.00 79.25 248 ILE A CA 1
ATOM 2032 C C . ILE A 1 248 ? 9.186 -12.310 4.981 1.00 79.25 248 ILE A C 1
ATOM 2034 O O . ILE A 1 248 ? 8.174 -11.941 4.405 1.00 79.25 248 ILE A O 1
ATOM 2038 N N . ASN A 1 249 ? 10.360 -12.381 4.357 1.00 78.25 249 ASN A N 1
ATOM 2039 C CA . ASN A 1 249 ? 10.534 -12.091 2.934 1.00 78.25 249 ASN A CA 1
ATOM 2040 C C . ASN A 1 249 ? 10.171 -13.264 2.020 1.00 78.25 249 ASN A C 1
ATOM 2042 O O . ASN A 1 249 ? 10.186 -14.421 2.452 1.00 78.25 249 ASN A O 1
ATOM 2046 N N . PRO A 1 250 ? 9.945 -13.000 0.721 1.00 84.19 250 PRO A N 1
ATOM 2047 C CA . PRO A 1 250 ? 9.884 -11.686 0.051 1.00 84.19 250 PRO A CA 1
ATOM 2048 C C . PRO A 1 250 ? 8.572 -10.942 0.345 1.00 84.19 250 PRO A C 1
ATOM 2050 O O . PRO A 1 250 ? 7.576 -11.593 0.663 1.00 84.19 250 PRO A O 1
ATOM 2053 N N . CYS A 1 251 ? 8.559 -9.606 0.240 1.00 90.94 251 CYS A N 1
ATOM 2054 C CA . CYS A 1 251 ? 7.301 -8.851 0.216 1.00 90.94 251 CYS A CA 1
ATOM 2055 C C . CYS A 1 251 ? 6.810 -8.655 -1.235 1.00 90.94 251 CYS A C 1
ATOM 2057 O O . CYS A 1 251 ? 7.610 -8.566 -2.165 1.00 90.94 251 CYS A O 1
ATOM 2059 N N . PHE A 1 252 ? 5.490 -8.617 -1.418 1.00 94.62 252 PHE A N 1
ATOM 2060 C CA . PHE A 1 252 ? 4.819 -8.512 -2.711 1.00 94.62 252 PHE A CA 1
ATOM 2061 C C . PHE A 1 252 ? 3.739 -7.434 -2.692 1.00 94.62 252 PHE A C 1
ATOM 2063 O O . PHE A 1 252 ? 2.997 -7.290 -1.711 1.00 94.62 252 PHE A O 1
ATOM 2070 N N . ALA A 1 253 ? 3.594 -6.768 -3.833 1.00 97.75 253 ALA A N 1
ATOM 2071 C CA . ALA A 1 253 ? 2.472 -5.905 -4.135 1.00 97.75 253 ALA A CA 1
ATOM 2072 C C . ALA A 1 253 ? 1.329 -6.781 -4.636 1.00 97.75 253 ALA A C 1
ATOM 2074 O O . ALA A 1 253 ? 1.479 -7.508 -5.619 1.00 97.75 253 ALA A O 1
ATOM 2075 N N . ALA A 1 254 ? 0.181 -6.705 -3.976 1.00 98.31 254 ALA A N 1
ATOM 2076 C CA . ALA A 1 254 ? -1.038 -7.326 -4.456 1.00 98.31 254 ALA A CA 1
ATOM 2077 C C . ALA A 1 254 ? -2.012 -6.240 -4.912 1.00 98.31 254 ALA A C 1
ATOM 2079 O O . ALA A 1 254 ? -2.237 -5.272 -4.184 1.00 98.31 254 ALA A O 1
ATOM 2080 N N . VAL A 1 255 ? -2.562 -6.380 -6.117 1.00 98.69 255 VAL A N 1
ATOM 2081 C CA . VAL A 1 255 ? -3.400 -5.358 -6.759 1.00 98.69 255 VAL A CA 1
ATOM 2082 C C . VAL A 1 255 ? -4.639 -6.007 -7.365 1.00 98.69 255 VAL A C 1
ATOM 2084 O O . VAL A 1 255 ? -4.531 -6.977 -8.111 1.00 98.69 255 VAL A O 1
ATOM 2087 N N . TYR A 1 256 ? -5.815 -5.458 -7.068 1.00 98.62 256 TYR A N 1
ATOM 2088 C CA . TYR A 1 256 ? -7.073 -5.830 -7.708 1.00 98.62 256 TYR A CA 1
ATOM 2089 C C . TYR A 1 256 ? -7.352 -4.907 -8.896 1.00 98.62 256 TYR A C 1
ATOM 2091 O O . TYR A 1 256 ? -7.785 -3.770 -8.711 1.00 98.62 256 TYR A O 1
ATOM 2099 N N . ALA A 1 257 ? -7.121 -5.403 -10.111 1.00 98.31 257 ALA A N 1
ATOM 2100 C CA . ALA A 1 257 ? -7.287 -4.647 -11.353 1.00 98.31 257 ALA A CA 1
ATOM 2101 C C . ALA A 1 257 ? -8.226 -5.363 -12.332 1.00 98.31 257 ALA A C 1
ATOM 2103 O O . ALA A 1 257 ? -8.394 -6.580 -12.276 1.00 98.31 257 ALA A O 1
ATOM 2104 N N . GLU A 1 258 ? -8.836 -4.619 -13.252 1.00 97.38 258 GLU A N 1
ATOM 2105 C CA . GLU A 1 258 ? -9.730 -5.189 -14.274 1.00 97.38 258 GLU A CA 1
ATOM 2106 C C . GLU A 1 258 ? -8.959 -6.085 -15.259 1.00 97.38 258 GLU A C 1
ATOM 2108 O O . GLU A 1 258 ? -9.411 -7.166 -15.654 1.00 97.38 258 GLU A O 1
ATOM 2113 N N . GLU A 1 259 ? -7.743 -5.668 -15.613 1.00 97.69 259 GLU A N 1
ATOM 2114 C CA . GLU A 1 259 ? -6.901 -6.323 -16.606 1.00 97.69 259 GLU A CA 1
ATOM 2115 C C . GLU A 1 259 ? -5.419 -6.264 -16.221 1.00 97.69 259 GLU A C 1
ATOM 2117 O O . GLU A 1 259 ? -4.995 -5.462 -15.391 1.00 97.69 259 GLU A O 1
ATOM 2122 N N . LEU A 1 260 ? -4.615 -7.126 -16.848 1.00 98.31 260 LEU A N 1
ATOM 2123 C CA . LEU A 1 260 ? -3.162 -7.121 -16.704 1.00 98.31 260 LEU A CA 1
ATOM 2124 C C . LEU A 1 260 ? -2.545 -6.147 -17.722 1.00 98.31 260 LEU A C 1
ATOM 2126 O O . LEU A 1 260 ? -1.970 -6.559 -18.729 1.00 98.31 260 LEU A O 1
ATOM 2130 N N . THR A 1 261 ? -2.712 -4.848 -17.478 1.00 98.50 261 THR A N 1
ATOM 2131 C CA . THR A 1 261 ? -2.170 -3.741 -18.291 1.00 98.50 261 THR A CA 1
ATOM 2132 C C . THR A 1 261 ? -1.580 -2.656 -17.388 1.00 98.50 261 THR A C 1
ATOM 2134 O O . THR A 1 261 ? -1.883 -2.616 -16.192 1.00 98.50 261 THR A O 1
ATOM 2137 N N . ARG A 1 262 ? -0.735 -1.767 -17.935 1.00 98.44 262 ARG A N 1
ATOM 2138 C CA . ARG A 1 262 ? -0.171 -0.649 -17.157 1.00 98.44 262 ARG A CA 1
ATOM 2139 C C . ARG A 1 262 ? -1.287 0.237 -16.620 1.00 98.44 262 ARG A C 1
ATOM 2141 O O . ARG A 1 262 ? -1.292 0.550 -15.437 1.00 98.44 262 ARG A O 1
ATOM 2148 N N . GLU A 1 263 ? -2.247 0.571 -17.475 1.00 98.44 263 GLU A N 1
ATOM 2149 C CA . GLU A 1 263 ? -3.375 1.459 -17.206 1.00 98.44 263 GLU A CA 1
ATOM 2150 C C . GLU A 1 263 ? -4.269 0.915 -16.093 1.00 98.44 263 GLU A C 1
ATOM 2152 O O . GLU A 1 263 ? -4.560 1.636 -15.139 1.00 98.44 263 GLU A O 1
ATOM 2157 N N . ALA A 1 264 ? -4.660 -0.360 -16.179 1.00 98.38 264 ALA A N 1
ATOM 2158 C CA . ALA A 1 264 ? -5.549 -0.975 -15.199 1.00 98.38 264 ALA A CA 1
ATOM 2159 C C . ALA A 1 264 ? -4.874 -1.126 -13.827 1.00 98.38 264 ALA A C 1
ATOM 2161 O O . ALA A 1 264 ? -5.505 -0.878 -12.800 1.00 98.38 264 ALA A O 1
ATOM 2162 N N . ILE A 1 265 ? -3.584 -1.479 -13.792 1.00 98.56 265 ILE A N 1
ATOM 2163 C CA . ILE A 1 265 ? -2.828 -1.556 -12.536 1.00 98.56 265 ILE A CA 1
ATOM 2164 C C . ILE A 1 265 ? -2.620 -0.155 -11.941 1.00 98.56 265 ILE A C 1
ATOM 2166 O O . ILE A 1 265 ? -2.808 0.024 -10.739 1.00 98.56 265 ILE A O 1
ATOM 2170 N N . PHE A 1 266 ? -2.281 0.855 -12.752 1.00 97.88 266 PHE A N 1
ATOM 2171 C CA . PHE A 1 266 ? -2.140 2.240 -12.281 1.00 97.88 266 PHE A CA 1
ATOM 2172 C C . PHE A 1 266 ? -3.438 2.768 -11.670 1.00 97.88 266 PHE A C 1
ATOM 2174 O O . PHE A 1 266 ? -3.422 3.386 -10.603 1.00 97.88 266 PHE A O 1
ATOM 2181 N N . ASP A 1 267 ? -4.562 2.525 -12.340 1.00 98.00 267 ASP A N 1
ATOM 2182 C CA . ASP A 1 267 ? -5.882 2.914 -11.857 1.00 98.00 267 ASP A CA 1
ATOM 2183 C C . ASP A 1 267 ? -6.229 2.203 -10.539 1.00 98.00 267 ASP A C 1
ATOM 2185 O O . ASP A 1 267 ? -6.637 2.852 -9.573 1.00 98.00 267 ASP A O 1
ATOM 2189 N N . ALA A 1 268 ? -5.958 0.899 -10.439 1.00 98.38 268 ALA A N 1
ATOM 2190 C CA . ALA A 1 268 ? -6.146 0.140 -9.207 1.00 98.38 268 ALA A CA 1
ATOM 2191 C C . ALA A 1 268 ? -5.285 0.667 -8.043 1.00 98.38 268 ALA A C 1
ATOM 2193 O O . ALA A 1 268 ? -5.792 0.835 -6.930 1.00 98.38 268 ALA A O 1
ATOM 2194 N N . ILE A 1 269 ? -4.011 1.005 -8.285 1.00 98.38 269 ILE A N 1
ATOM 2195 C CA . ILE A 1 269 ? -3.135 1.604 -7.262 1.00 98.38 269 ILE A CA 1
ATOM 2196 C C . ILE A 1 269 ? -3.658 2.982 -6.832 1.00 98.38 269 ILE A C 1
ATOM 2198 O O . ILE A 1 269 ? -3.688 3.281 -5.638 1.00 98.38 269 ILE A O 1
ATOM 2202 N N . ARG A 1 270 ? -4.146 3.813 -7.763 1.00 97.50 270 ARG A N 1
ATOM 2203 C CA . ARG A 1 270 ? -4.765 5.120 -7.450 1.00 97.50 270 ARG A CA 1
ATOM 2204 C C . ARG A 1 270 ? -6.025 4.996 -6.608 1.00 97.50 270 ARG A C 1
ATOM 2206 O O . ARG A 1 270 ? -6.231 5.789 -5.688 1.00 97.50 270 ARG A O 1
ATOM 2213 N N . LYS A 1 271 ? -6.839 3.982 -6.893 1.00 97.44 271 LYS A N 1
ATOM 2214 C CA . LYS A 1 271 ? -8.014 3.617 -6.094 1.00 97.44 271 LYS A CA 1
ATOM 2215 C C . LYS A 1 271 ? -7.648 2.955 -4.764 1.00 97.44 271 LYS A C 1
ATOM 2217 O O . LYS A 1 271 ? -8.529 2.760 -3.936 1.00 97.44 271 LYS A O 1
ATOM 2222 N N . ARG A 1 272 ? -6.362 2.651 -4.530 1.00 98.31 272 ARG A N 1
ATOM 2223 C CA . ARG A 1 272 ? -5.855 1.909 -3.363 1.00 98.31 272 ARG A CA 1
ATOM 2224 C C . ARG A 1 272 ? -6.456 0.507 -3.256 1.00 98.31 272 ARG A C 1
ATOM 2226 O O . ARG A 1 272 ? -6.532 -0.047 -2.163 1.00 98.31 272 ARG A O 1
ATOM 2233 N N . HIS A 1 273 ? -6.846 -0.084 -4.385 1.00 98.31 273 HIS A N 1
ATOM 2234 C CA . HIS A 1 273 ? -7.278 -1.480 -4.484 1.00 98.31 273 HIS A CA 1
ATOM 2235 C C . HIS A 1 273 ? -6.054 -2.402 -4.417 1.00 98.31 273 HIS A C 1
ATOM 2237 O O . HIS A 1 273 ? -5.800 -3.228 -5.293 1.00 98.31 273 HIS A O 1
ATOM 2243 N N . THR A 1 274 ? -5.244 -2.195 -3.385 1.00 98.25 274 THR A N 1
ATOM 2244 C CA . THR A 1 274 ? -3.939 -2.803 -3.179 1.00 98.25 274 THR A CA 1
ATOM 2245 C C . THR A 1 274 ? -3.844 -3.336 -1.769 1.00 98.25 274 THR A C 1
ATOM 2247 O O . THR A 1 274 ? -4.539 -2.875 -0.860 1.00 98.25 274 THR A O 1
ATOM 2250 N N . TYR A 1 275 ? -2.942 -4.278 -1.560 1.00 98.56 275 TYR A N 1
ATOM 2251 C CA . TYR A 1 275 ? -2.561 -4.692 -0.227 1.00 98.56 275 TYR A CA 1
ATOM 2252 C C . TYR A 1 275 ? -1.115 -5.181 -0.201 1.00 98.56 275 TYR A C 1
ATOM 2254 O O . TYR A 1 275 ? -0.520 -5.514 -1.229 1.00 98.56 275 TYR A O 1
ATOM 2262 N N . ALA A 1 276 ? -0.538 -5.187 0.994 1.00 97.88 276 ALA A N 1
ATOM 2263 C CA . ALA A 1 276 ? 0.805 -5.686 1.236 1.00 97.88 276 ALA A CA 1
ATOM 2264 C C . ALA A 1 276 ? 0.748 -7.177 1.574 1.00 97.88 276 ALA A C 1
ATOM 2266 O O . ALA A 1 276 ? -0.062 -7.581 2.410 1.00 97.88 276 ALA A O 1
ATOM 2267 N N . ALA A 1 277 ? 1.643 -7.981 1.006 1.00 96.31 277 ALA A N 1
ATOM 2268 C CA . ALA A 1 277 ? 1.884 -9.350 1.453 1.00 96.31 277 ALA A CA 1
ATOM 2269 C C . ALA A 1 277 ? 3.377 -9.586 1.685 1.00 96.31 277 ALA A C 1
ATOM 2271 O O . ALA A 1 277 ? 4.214 -8.963 1.042 1.00 96.31 277 ALA A O 1
ATOM 2272 N N . ALA A 1 278 ? 3.709 -10.482 2.605 1.00 92.44 278 ALA A N 1
ATOM 2273 C CA . ALA A 1 278 ? 5.073 -10.801 2.994 1.00 92.44 278 ALA A CA 1
ATOM 2274 C C . ALA A 1 278 ? 5.202 -12.291 3.300 1.00 92.44 278 ALA A C 1
ATOM 2276 O O . ALA A 1 278 ? 4.414 -12.852 4.064 1.00 92.44 278 ALA A O 1
ATOM 2277 N N . GLY A 1 279 ? 6.191 -12.935 2.694 1.00 88.81 279 GLY A N 1
ATOM 2278 C CA . GLY A 1 279 ? 6.558 -14.329 2.916 1.00 88.81 279 GLY A CA 1
ATOM 2279 C C . GLY A 1 279 ? 5.788 -15.304 2.032 1.00 88.81 279 GLY A C 1
ATOM 2280 O O . GLY A 1 279 ? 6.357 -16.308 1.626 1.00 88.81 279 GLY A O 1
ATOM 2281 N N . ALA A 1 280 ? 4.540 -14.990 1.681 1.00 91.19 280 ALA A N 1
ATOM 2282 C CA . ALA A 1 280 ? 3.695 -15.807 0.814 1.00 91.19 280 ALA A CA 1
ATOM 2283 C C . ALA A 1 280 ? 2.676 -14.944 0.054 1.00 91.19 280 ALA A C 1
ATOM 2285 O O . ALA A 1 280 ? 2.304 -13.859 0.512 1.00 91.19 280 ALA A O 1
ATOM 2286 N N . LYS A 1 281 ? 2.168 -15.450 -1.078 1.00 94.31 281 LYS A N 1
ATOM 2287 C CA . LYS A 1 281 ? 1.084 -14.812 -1.843 1.00 94.31 281 LYS A CA 1
ATOM 2288 C C . LYS A 1 281 ? -0.283 -15.091 -1.199 1.00 94.31 281 LYS A C 1
ATOM 2290 O O . LYS A 1 281 ? -1.110 -15.831 -1.732 1.00 94.31 281 LYS A O 1
ATOM 2295 N N . ILE A 1 282 ? -0.520 -14.512 -0.019 1.00 97.00 282 ILE A N 1
ATOM 2296 C CA . ILE A 1 282 ? -1.791 -14.638 0.717 1.00 97.00 282 ILE A CA 1
ATOM 2297 C C . ILE A 1 282 ? -2.884 -13.851 -0.014 1.00 97.00 282 ILE A C 1
ATOM 2299 O O . ILE A 1 282 ? -2.839 -12.623 -0.077 1.00 97.00 282 ILE A O 1
ATOM 2303 N N . LYS A 1 283 ? -3.900 -14.537 -0.539 1.00 98.38 283 LYS A N 1
ATOM 2304 C CA . LYS A 1 283 ? -5.067 -13.870 -1.132 1.00 98.38 283 LYS A CA 1
ATOM 2305 C C . LYS A 1 283 ? -5.899 -13.259 -0.013 1.00 98.38 283 LYS A C 1
ATOM 2307 O O . LYS A 1 283 ? -6.296 -13.986 0.897 1.00 98.38 283 LYS A O 1
ATOM 2312 N N . LEU A 1 284 ? -6.160 -11.959 -0.079 1.00 98.44 284 LEU A N 1
ATOM 2313 C CA . LEU A 1 284 ? -6.915 -11.233 0.938 1.00 98.44 284 LEU A CA 1
ATOM 2314 C C . LEU A 1 284 ? -8.076 -10.490 0.280 1.00 98.44 284 LEU A C 1
ATOM 2316 O O . LEU A 1 284 ? -7.847 -9.671 -0.605 1.00 98.44 284 LEU A O 1
ATOM 2320 N N . ASP A 1 285 ? -9.302 -10.767 0.709 1.00 98.12 285 ASP A N 1
ATOM 2321 C CA . ASP A 1 285 ? -10.502 -10.002 0.360 1.00 98.12 285 ASP A CA 1
ATOM 2322 C C . ASP A 1 285 ? -11.002 -9.323 1.632 1.00 98.12 285 ASP A C 1
ATOM 2324 O O . ASP A 1 285 ? -11.206 -9.986 2.651 1.00 98.12 285 ASP A O 1
ATOM 2328 N N . PHE A 1 286 ? -11.127 -8.002 1.589 1.00 98.62 286 PHE A N 1
ATOM 2329 C CA . PHE A 1 286 ? -11.518 -7.192 2.731 1.00 98.62 286 PHE A CA 1
ATOM 2330 C C . PHE A 1 286 ? -12.516 -6.134 2.284 1.00 98.62 286 PHE A C 1
ATOM 2332 O O . PHE A 1 286 ? -12.238 -5.369 1.352 1.00 98.62 286 PHE A O 1
ATOM 2339 N N . ARG A 1 287 ? -13.669 -6.117 2.953 1.00 98.50 287 ARG A N 1
ATOM 2340 C CA . ARG A 1 287 ? -14.802 -5.263 2.613 1.00 98.50 287 ARG A CA 1
ATOM 2341 C C . ARG A 1 287 ? -15.486 -4.725 3.858 1.00 98.50 287 ARG A C 1
ATOM 2343 O O . ARG A 1 287 ? -15.514 -5.383 4.899 1.00 98.50 287 ARG A O 1
ATOM 2350 N N . VAL A 1 288 ? -16.055 -3.537 3.715 1.00 98.31 288 VAL A N 1
ATOM 2351 C CA . VAL A 1 288 ? -16.967 -2.939 4.687 1.00 98.31 288 VAL A CA 1
ATOM 2352 C C . VAL A 1 288 ? -18.219 -2.499 3.935 1.00 98.31 288 VAL A C 1
ATOM 2354 O O . VAL A 1 288 ? -18.138 -1.648 3.050 1.00 98.31 288 VAL A O 1
ATOM 2357 N N . ASN A 1 289 ? -19.366 -3.084 4.269 1.00 96.19 289 ASN A N 1
ATOM 2358 C CA . ASN A 1 289 ? -20.576 -3.082 3.452 1.00 96.19 289 ASN A CA 1
ATOM 2359 C C . ASN A 1 289 ? -20.232 -3.544 2.018 1.00 96.19 289 ASN A C 1
ATOM 2361 O O . ASN A 1 289 ? -19.470 -4.493 1.825 1.00 96.19 289 ASN A O 1
ATOM 2365 N N . ASP A 1 290 ? -20.714 -2.825 1.006 1.00 94.50 290 ASP A N 1
ATOM 2366 C CA . ASP A 1 290 ? -20.420 -3.106 -0.402 1.00 94.50 290 ASP A CA 1
ATOM 2367 C C . ASP A 1 290 ? -19.066 -2.547 -0.882 1.00 94.50 290 ASP A C 1
ATOM 2369 O O . ASP A 1 290 ? -18.733 -2.672 -2.062 1.00 94.50 290 ASP A O 1
ATOM 2373 N N . HIS A 1 291 ? -18.273 -1.943 0.011 1.00 97.81 291 HIS A N 1
ATOM 2374 C CA . HIS A 1 291 ? -17.019 -1.279 -0.337 1.00 97.81 291 HIS A CA 1
ATOM 2375 C C . HIS A 1 291 ? -15.802 -2.167 -0.119 1.00 97.81 291 HIS A C 1
ATOM 2377 O O . HIS A 1 291 ? -15.618 -2.732 0.960 1.00 97.81 291 HIS A O 1
ATOM 2383 N N . MET A 1 292 ? -14.927 -2.241 -1.119 1.00 97.25 292 MET A N 1
ATOM 2384 C CA . MET A 1 292 ? -13.671 -2.985 -1.013 1.00 97.25 292 MET A CA 1
ATOM 2385 C C . MET A 1 292 ? -12.529 -2.134 -0.454 1.00 97.25 292 MET A C 1
ATOM 2387 O O . MET A 1 292 ? -12.584 -0.905 -0.456 1.00 97.25 292 MET A O 1
ATOM 2391 N N . MET A 1 293 ? -11.464 -2.794 0.012 1.00 97.88 293 MET A N 1
ATOM 2392 C CA . MET A 1 293 ? -10.232 -2.124 0.445 1.00 97.88 293 MET A CA 1
ATOM 2393 C C . MET A 1 293 ? -9.786 -1.023 -0.536 1.00 97.88 293 MET A C 1
ATOM 2395 O O . MET A 1 293 ? -9.709 -1.247 -1.743 1.00 97.88 293 MET A O 1
ATOM 2399 N N . GLY A 1 294 ? -9.478 0.158 -0.002 1.00 97.50 294 GLY A N 1
ATOM 2400 C CA . GLY A 1 294 ? -9.123 1.358 -0.761 1.00 97.50 294 GLY A CA 1
ATOM 2401 C C . GLY A 1 294 ? -10.260 2.373 -0.920 1.00 97.50 294 GLY A C 1
ATOM 2402 O O . GLY A 1 294 ? -9.993 3.563 -1.141 1.00 97.50 294 GLY A O 1
ATOM 2403 N N . GLU A 1 295 ? -11.509 1.939 -0.749 1.00 97.81 295 GLU A N 1
ATOM 2404 C CA . GLU A 1 295 ? -12.696 2.763 -0.963 1.00 97.81 295 GLU A CA 1
ATOM 2405 C C . GLU A 1 295 ? -13.173 3.520 0.285 1.00 97.81 295 GLU A C 1
ATOM 2407 O O . GLU A 1 295 ? -12.734 3.299 1.416 1.00 97.81 295 GLU A O 1
ATOM 2412 N N . VAL A 1 296 ? -14.109 4.443 0.049 1.00 97.25 296 VAL A N 1
ATOM 2413 C CA . VAL A 1 296 ? -14.755 5.261 1.073 1.00 97.25 296 VAL A CA 1
ATOM 2414 C C . VAL A 1 296 ? -16.249 4.935 1.105 1.00 97.25 296 VAL A C 1
ATOM 2416 O O . VAL A 1 296 ? -16.974 5.242 0.161 1.00 97.25 296 VAL A O 1
ATOM 2419 N N . CYS A 1 297 ? -16.704 4.373 2.217 1.00 95.81 297 CYS A N 1
ATOM 2420 C CA . CYS A 1 297 ? -18.101 4.135 2.550 1.00 95.81 297 CYS A CA 1
ATOM 2421 C C . CYS A 1 297 ? -18.697 5.362 3.254 1.00 95.81 297 CYS A C 1
ATOM 2423 O O . CYS A 1 297 ? -18.098 5.904 4.185 1.00 95.81 297 CYS A O 1
ATOM 2425 N N . ARG A 1 298 ? -19.898 5.798 2.857 1.00 95.31 298 ARG A N 1
ATOM 2426 C CA . ARG A 1 298 ? -20.631 6.884 3.532 1.00 95.31 298 ARG A CA 1
ATOM 2427 C C . ARG A 1 298 ? -21.890 6.357 4.201 1.00 95.31 298 ARG A C 1
ATOM 2429 O O . ARG A 1 298 ? -22.721 5.742 3.542 1.00 95.31 298 ARG A O 1
ATOM 2436 N N . LEU A 1 299 ? -22.038 6.640 5.491 1.00 93.25 299 LEU A N 1
ATOM 2437 C CA . LEU A 1 299 ? -23.234 6.327 6.264 1.00 93.25 299 LEU A CA 1
ATOM 2438 C C . LEU A 1 299 ? -23.964 7.631 6.597 1.00 93.25 299 LEU A C 1
ATOM 2440 O O . LEU A 1 299 ? -23.491 8.433 7.397 1.00 93.25 299 LEU A O 1
ATOM 2444 N N . GLU A 1 300 ? -25.107 7.863 5.955 1.00 89.25 300 GLU A N 1
ATOM 2445 C CA . GLU A 1 300 ? -25.795 9.164 5.990 1.00 89.25 300 GLU A CA 1
ATOM 2446 C C . GLU A 1 300 ? -26.685 9.366 7.226 1.00 89.25 300 GLU A C 1
ATOM 2448 O O . GLU A 1 300 ? -27.039 10.496 7.562 1.00 89.25 300 GLU A O 1
ATOM 2453 N N . SER A 1 301 ? -27.111 8.298 7.906 1.00 83.31 301 SER A N 1
ATOM 2454 C CA . SER A 1 301 ? -28.058 8.402 9.024 1.00 83.31 301 SER A CA 1
ATOM 2455 C C . SER A 1 301 ? -27.829 7.335 10.098 1.00 83.31 301 SER A C 1
ATOM 2457 O O . SER A 1 301 ? -27.500 6.200 9.754 1.00 83.31 301 SER A O 1
ATOM 2459 N N . PRO A 1 302 ? -28.021 7.674 11.388 1.00 82.94 302 PRO A N 1
ATOM 2460 C CA . PRO A 1 302 ? -27.906 6.719 12.485 1.00 82.94 302 PRO A CA 1
ATOM 2461 C C . PRO A 1 302 ? -29.100 5.738 12.530 1.00 82.94 302 PRO A C 1
ATOM 2463 O O . PRO A 1 302 ? -30.194 6.092 12.082 1.00 82.94 302 PRO A O 1
ATOM 2466 N N . PRO A 1 303 ? -28.944 4.546 13.144 1.00 85.44 303 PRO A N 1
ATOM 2467 C CA . PRO A 1 303 ? -27.728 4.048 13.791 1.00 85.44 303 PRO A CA 1
ATOM 2468 C C . PRO A 1 303 ? -26.649 3.674 12.770 1.00 85.44 303 PRO A C 1
ATOM 2470 O O . PRO A 1 303 ? -26.940 3.045 11.757 1.00 85.44 303 PRO A O 1
ATOM 2473 N N . PHE A 1 304 ? -25.402 4.055 13.051 1.00 90.12 304 PHE A N 1
ATOM 2474 C CA . PHE A 1 304 ? -24.277 3.702 12.193 1.00 90.12 304 PHE A CA 1
ATOM 2475 C C . PHE A 1 304 ? -23.869 2.258 12.433 1.00 90.12 304 PHE A C 1
ATOM 2477 O O . PHE A 1 304 ? -23.570 1.868 13.560 1.00 90.12 304 PHE A O 1
ATOM 2484 N N . ARG A 1 305 ? -23.895 1.478 11.356 1.00 92.75 305 ARG A N 1
ATOM 2485 C CA . ARG A 1 305 ? -23.554 0.060 11.330 1.00 92.75 305 ARG A CA 1
ATOM 2486 C C . ARG A 1 305 ? -22.659 -0.193 10.131 1.00 92.75 305 ARG A C 1
ATOM 2488 O O . ARG A 1 305 ? -22.875 0.388 9.064 1.00 92.75 305 ARG A O 1
ATOM 2495 N N . ALA A 1 306 ? -21.655 -1.032 10.324 1.00 95.38 306 ALA A N 1
ATOM 2496 C CA . ALA A 1 306 ? -20.777 -1.489 9.262 1.00 95.38 306 ALA A CA 1
ATOM 2497 C C . ALA A 1 306 ? -20.733 -3.015 9.258 1.00 95.38 306 ALA A C 1
ATOM 2499 O O . ALA A 1 306 ? -20.282 -3.625 10.225 1.00 95.38 306 ALA A O 1
ATOM 2500 N N . GLU A 1 307 ? -21.173 -3.627 8.167 1.00 97.62 307 GLU A N 1
ATOM 2501 C CA . GLU A 1 307 ? -20.990 -5.052 7.916 1.00 97.62 307 GLU A CA 1
ATOM 2502 C C . GLU A 1 307 ? -19.552 -5.269 7.447 1.00 97.62 307 GLU A C 1
ATOM 2504 O O . GLU A 1 307 ? -19.149 -4.792 6.391 1.00 97.62 307 GLU A O 1
ATOM 2509 N N . VAL A 1 308 ? -18.731 -5.938 8.247 1.00 98.38 308 VAL A N 1
ATOM 2510 C CA . VAL A 1 308 ? -17.318 -6.144 7.938 1.00 98.38 308 VAL A CA 1
ATOM 2511 C C . VAL A 1 308 ? -17.094 -7.580 7.507 1.00 98.38 308 VAL A C 1
ATOM 2513 O O . VAL A 1 308 ? -17.343 -8.507 8.275 1.00 98.38 308 VAL A O 1
ATOM 2516 N N . PHE A 1 309 ? -16.532 -7.755 6.314 1.00 98.50 309 PHE A N 1
ATOM 2517 C CA . PHE A 1 309 ? -16.146 -9.051 5.773 1.00 98.50 309 PHE A CA 1
ATOM 2518 C C . PHE A 1 309 ? -14.640 -9.109 5.531 1.00 98.50 309 PHE A C 1
ATOM 2520 O O . PHE A 1 309 ? -14.035 -8.198 4.959 1.00 98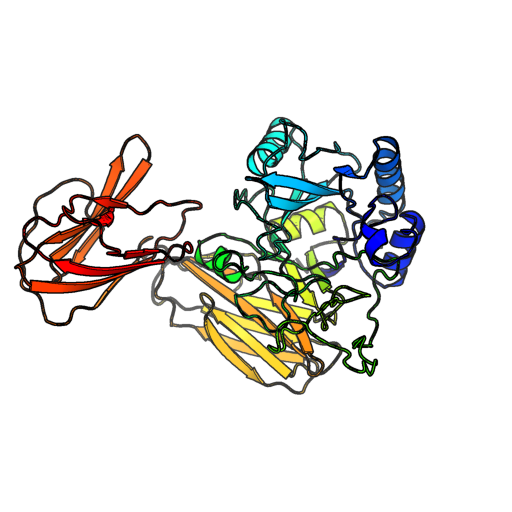.50 309 PHE A O 1
ATOM 2527 N N . CYS A 1 310 ? -14.021 -10.215 5.937 1.00 98.50 310 CYS A N 1
ATOM 2528 C CA . CYS A 1 310 ? -12.630 -10.491 5.625 1.00 98.50 310 CYS A CA 1
ATOM 2529 C C . CYS A 1 310 ? -12.424 -11.977 5.334 1.00 98.50 310 CYS A C 1
ATOM 2531 O O . CYS A 1 310 ? -12.837 -12.834 6.114 1.00 98.50 310 CYS A O 1
ATOM 2533 N N . SER A 1 311 ? -11.737 -12.292 4.240 1.00 98.31 311 SER A N 1
ATOM 2534 C CA . SER A 1 311 ? -11.348 -13.651 3.868 1.00 98.31 311 SER A CA 1
ATOM 2535 C C . SER A 1 311 ? -9.881 -13.684 3.470 1.00 98.31 311 SER A C 1
ATOM 2537 O O . SER A 1 311 ? -9.453 -12.942 2.590 1.00 98.31 311 SER A O 1
ATOM 2539 N N . ALA A 1 312 ? -9.128 -14.608 4.060 1.00 98.62 312 ALA A N 1
ATOM 2540 C CA . ALA A 1 312 ? -7.742 -14.872 3.710 1.00 98.62 312 ALA A CA 1
ATOM 2541 C C . ALA A 1 312 ? -7.567 -16.316 3.228 1.00 98.62 312 ALA A C 1
ATOM 2543 O O . ALA A 1 312 ? -8.059 -17.253 3.861 1.00 98.62 312 ALA A O 1
ATOM 2544 N N . GLU A 1 313 ? -6.840 -16.501 2.128 1.00 98.50 313 GLU A N 1
ATOM 2545 C CA . GLU A 1 313 ? -6.429 -17.806 1.608 1.00 98.50 313 GLU A CA 1
ATOM 2546 C C . GLU A 1 313 ? -4.908 -17.838 1.429 1.00 98.50 313 GLU A C 1
ATOM 2548 O O . GLU A 1 313 ? -4.347 -17.112 0.609 1.00 98.50 313 GLU A O 1
ATOM 2553 N N . GLY A 1 314 ? -4.244 -18.677 2.221 1.00 96.00 314 GLY A N 1
ATOM 2554 C CA . GLY A 1 314 ? -2.793 -18.811 2.243 1.00 96.00 314 GLY A CA 1
ATOM 2555 C C . GLY A 1 314 ? -2.264 -19.996 1.434 1.00 96.00 314 GLY A C 1
ATOM 2556 O O . GLY A 1 314 ? -2.970 -20.951 1.068 1.00 96.00 314 GLY A O 1
ATOM 2557 N N . GLU A 1 315 ? -0.954 -19.967 1.210 1.00 94.12 315 GLU A N 1
ATOM 2558 C CA . GLU A 1 315 ? -0.198 -21.119 0.704 1.00 94.12 315 GLU A CA 1
ATOM 2559 C C . GLU A 1 315 ? -0.093 -22.218 1.775 1.00 94.12 315 GLU A C 1
ATOM 2561 O O . GLU A 1 315 ? -0.097 -23.410 1.458 1.00 94.12 315 GLU A O 1
ATOM 2566 N N . ARG A 1 316 ? -0.114 -21.813 3.052 1.00 94.25 316 ARG A N 1
ATOM 2567 C CA . ARG A 1 316 ? -0.231 -22.667 4.240 1.00 94.25 316 ARG A CA 1
ATOM 2568 C C . ARG A 1 316 ? -1.435 -22.249 5.102 1.00 94.25 316 ARG A C 1
ATOM 2570 O O . ARG A 1 316 ? -2.103 -21.268 4.766 1.00 94.25 316 ARG A O 1
ATOM 2577 N N . PRO A 1 317 ? -1.766 -22.983 6.184 1.00 97.38 317 PRO A N 1
ATOM 2578 C CA . PRO A 1 317 ? -2.849 -22.593 7.076 1.00 97.38 317 PRO A CA 1
ATOM 2579 C C . PRO A 1 317 ? -2.731 -21.157 7.598 1.00 97.38 317 PRO A C 1
ATOM 2581 O O . PRO A 1 317 ? -1.684 -20.747 8.101 1.00 97.38 317 PRO A O 1
ATOM 2584 N N . ILE A 1 318 ? -3.838 -20.417 7.526 1.00 98.19 318 ILE A N 1
ATOM 2585 C CA . ILE A 1 318 ? -3.994 -19.122 8.186 1.00 98.19 318 ILE A CA 1
ATOM 2586 C C . ILE A 1 318 ? -4.141 -19.392 9.684 1.00 98.19 318 ILE A C 1
ATOM 2588 O O . ILE A 1 318 ? -5.097 -20.038 10.106 1.00 98.19 318 ILE A O 1
ATOM 2592 N N . SER A 1 319 ? -3.188 -18.916 10.482 1.00 96.50 319 SER A N 1
ATOM 2593 C CA . SER A 1 319 ? -3.167 -19.057 11.940 1.00 96.50 319 SER A CA 1
ATOM 2594 C C . SER A 1 319 ? -4.053 -18.021 12.633 1.00 96.50 319 SER A C 1
ATOM 2596 O O . SER A 1 319 ? -4.644 -18.301 13.682 1.00 96.50 319 SER A O 1
ATOM 2598 N N . LYS A 1 320 ? -4.171 -16.821 12.050 1.00 97.25 320 LYS A N 1
ATOM 2599 C CA . LYS A 1 320 ? -4.965 -15.718 12.600 1.00 97.25 320 LYS A CA 1
ATOM 2600 C C . LYS A 1 320 ? -5.437 -14.766 11.499 1.00 97.25 320 LYS A C 1
ATOM 2602 O O . LYS A 1 320 ? -4.683 -14.470 10.575 1.00 97.25 320 LYS A O 1
ATOM 2607 N N . LEU A 1 321 ? -6.652 -14.248 11.645 1.00 98.06 321 LEU A N 1
ATOM 2608 C CA . LEU A 1 321 ? -7.195 -13.142 10.857 1.00 98.06 321 LEU A CA 1
ATOM 2609 C C . LEU A 1 321 ? -7.704 -12.070 11.824 1.00 98.06 321 LEU A C 1
ATOM 2611 O O . LEU A 1 321 ? -8.403 -12.395 12.783 1.00 98.06 321 LEU A O 1
ATOM 2615 N N . GLU A 1 322 ? -7.322 -10.816 11.613 1.00 98.19 322 GLU A N 1
ATOM 2616 C CA . GLU A 1 322 ? -7.695 -9.685 12.466 1.00 98.19 322 GLU A CA 1
ATOM 2617 C C . GLU A 1 322 ? -8.279 -8.551 11.639 1.00 98.19 322 GLU A C 1
ATOM 2619 O O . GLU A 1 322 ? -7.809 -8.285 10.535 1.00 98.19 322 GLU A O 1
ATOM 2624 N N . VAL A 1 323 ? -9.243 -7.845 12.221 1.00 98.56 323 VAL A N 1
ATOM 2625 C CA . VAL A 1 323 ? -9.740 -6.563 11.726 1.00 98.56 323 VAL A CA 1
ATOM 2626 C C . VAL A 1 323 ? -9.438 -5.497 12.763 1.00 98.56 323 VAL A C 1
ATOM 2628 O O . VAL A 1 323 ? -9.729 -5.653 13.955 1.00 98.56 323 VAL A O 1
ATOM 2631 N N . LEU A 1 324 ? -8.852 -4.405 12.287 1.00 98.12 324 LEU A N 1
ATOM 2632 C CA . LEU A 1 324 ? -8.556 -3.227 13.073 1.00 98.12 324 LEU A CA 1
ATOM 2633 C C . LEU A 1 324 ? -9.495 -2.099 12.690 1.00 98.12 324 LEU A C 1
ATOM 2635 O O . LEU A 1 324 ? -9.737 -1.891 11.507 1.00 98.12 324 LEU A O 1
ATOM 2639 N N . ARG A 1 325 ? -9.936 -1.340 13.690 1.00 95.88 325 ARG A N 1
ATOM 2640 C CA . ARG A 1 325 ? -10.636 -0.066 13.559 1.00 95.88 325 ARG A CA 1
ATOM 2641 C C . ARG A 1 325 ? -9.834 0.998 14.286 1.00 95.88 325 ARG A C 1
ATOM 2643 O O . ARG A 1 325 ? -9.532 0.824 15.465 1.00 95.88 325 ARG A O 1
ATOM 2650 N N . ASN A 1 326 ? -9.457 2.077 13.603 1.00 92.38 326 ASN A N 1
ATOM 2651 C CA . ASN A 1 326 ? -8.664 3.160 14.202 1.00 92.38 326 ASN A CA 1
ATOM 2652 C C . ASN A 1 326 ? -7.415 2.644 14.959 1.00 92.38 326 ASN A C 1
ATOM 2654 O O . ASN A 1 326 ? -7.144 3.039 16.093 1.00 92.38 326 ASN A O 1
ATOM 2658 N N . ASN A 1 327 ? -6.674 1.719 14.334 1.00 93.19 327 ASN A N 1
ATOM 2659 C CA . ASN A 1 327 ? -5.493 1.023 14.878 1.00 93.19 327 ASN A CA 1
ATOM 2660 C C . ASN A 1 327 ? -5.740 0.090 16.078 1.00 93.19 327 ASN A C 1
ATOM 2662 O O . ASN A 1 327 ? -4.785 -0.461 16.627 1.00 93.19 327 ASN A O 1
ATOM 2666 N N . GLN A 1 328 ? -6.991 -0.146 16.473 1.00 93.00 328 GLN A N 1
ATOM 2667 C CA . GLN A 1 328 ? -7.343 -1.098 17.525 1.00 93.00 328 GLN A CA 1
ATOM 2668 C C . GLN A 1 328 ? -7.928 -2.368 16.920 1.00 93.00 328 GLN A C 1
ATOM 2670 O O . GLN A 1 328 ? -8.809 -2.297 16.072 1.00 93.00 328 GLN A O 1
ATOM 2675 N N . VAL A 1 329 ? -7.461 -3.539 17.358 1.00 96.00 329 VAL A N 1
ATOM 2676 C CA . VAL A 1 329 ? -8.060 -4.819 16.949 1.00 96.00 329 VAL A CA 1
ATOM 2677 C C . VAL A 1 329 ? -9.443 -4.930 17.584 1.00 96.00 329 VAL A C 1
ATOM 2679 O O . VAL A 1 329 ? -9.543 -5.035 18.805 1.00 96.00 329 VAL A O 1
ATOM 2682 N N . ILE A 1 330 ? -10.490 -4.918 16.761 1.00 96.62 330 ILE A N 1
ATOM 2683 C CA . ILE A 1 330 ? -11.885 -5.029 17.220 1.00 96.62 330 ILE A CA 1
ATOM 2684 C C . ILE A 1 330 ? -12.448 -6.438 17.041 1.00 96.62 330 ILE A C 1
ATOM 2686 O O . ILE A 1 330 ? -13.368 -6.832 17.752 1.00 96.62 330 ILE A O 1
ATOM 2690 N N . HIS A 1 331 ? -11.872 -7.219 16.126 1.00 97.19 331 HIS A N 1
ATOM 2691 C CA . HIS A 1 331 ? -12.270 -8.598 15.891 1.00 97.19 331 HIS A CA 1
ATOM 2692 C C . HIS A 1 331 ? -11.063 -9.434 15.466 1.00 97.19 331 HIS A C 1
ATOM 2694 O O . HIS A 1 331 ? -10.212 -8.978 14.699 1.00 97.19 331 HIS A O 1
ATOM 2700 N N . ALA A 1 332 ? -10.983 -10.667 15.962 1.00 97.00 332 ALA A N 1
ATOM 2701 C CA . ALA A 1 332 ? -9.913 -11.595 15.626 1.00 97.00 332 ALA A CA 1
ATOM 2702 C C . ALA A 1 332 ? -10.428 -13.033 15.665 1.00 97.00 332 ALA A C 1
ATOM 2704 O O . ALA A 1 332 ? -11.067 -13.442 16.634 1.00 97.00 332 ALA A O 1
ATOM 2705 N N . VAL A 1 333 ? -10.072 -13.825 14.657 1.00 97.31 333 VAL A N 1
ATOM 2706 C CA . VAL A 1 333 ? -10.336 -15.268 14.633 1.00 97.31 333 VAL A CA 1
ATOM 2707 C C . VAL A 1 333 ? -9.024 -16.029 14.525 1.00 97.31 333 VAL A C 1
ATOM 2709 O O . VAL A 1 333 ? -8.100 -15.628 13.812 1.00 97.31 333 VAL A O 1
ATOM 2712 N N . LYS A 1 334 ? -8.929 -17.141 15.255 1.00 96.88 334 LYS A N 1
ATOM 2713 C CA . LYS A 1 334 ? -7.851 -18.115 15.072 1.00 96.88 334 LYS A CA 1
ATOM 2714 C C . LYS A 1 334 ? -8.252 -19.092 13.981 1.00 96.88 334 LYS A C 1
ATOM 2716 O O . LYS A 1 334 ? -9.408 -19.500 13.912 1.00 96.88 334 LYS A O 1
ATOM 2721 N N . GLY A 1 335 ? -7.282 -19.488 13.176 1.00 93.88 335 GLY A N 1
ATOM 2722 C CA . GLY A 1 335 ? -7.472 -20.446 12.102 1.00 93.88 335 GLY A CA 1
ATOM 2723 C C . GLY A 1 335 ? -6.460 -21.583 12.154 1.00 93.88 335 GLY A C 1
ATOM 2724 O O . GLY A 1 335 ? -5.443 -21.521 12.844 1.00 93.88 335 GLY A O 1
ATOM 2725 N N . ASN A 1 336 ? -6.766 -22.644 11.417 1.00 94.56 336 ASN A N 1
ATOM 2726 C CA . ASN A 1 336 ? -5.863 -23.761 11.132 1.00 94.56 336 ASN A CA 1
ATOM 2727 C C . ASN A 1 336 ? -6.105 -24.349 9.728 1.00 94.56 336 ASN A C 1
ATOM 2729 O O . ASN A 1 336 ? -5.637 -25.444 9.418 1.00 94.56 336 ASN A O 1
ATOM 2733 N N . ALA A 1 337 ? -6.838 -23.624 8.882 1.00 97.31 337 ALA A N 1
ATOM 2734 C CA . ALA A 1 337 ? -7.188 -24.015 7.525 1.00 97.31 337 ALA A CA 1
ATOM 2735 C C . ALA A 1 337 ? -6.523 -23.076 6.515 1.00 97.31 337 ALA A C 1
ATOM 2737 O O . ALA A 1 337 ? -6.168 -21.943 6.840 1.00 97.31 337 ALA A O 1
ATOM 2738 N N . ARG A 1 338 ? -6.367 -23.534 5.268 1.00 97.25 338 ARG A N 1
ATOM 2739 C CA . ARG A 1 338 ? -5.806 -22.709 4.183 1.00 97.25 338 ARG A CA 1
ATOM 2740 C C . ARG A 1 338 ? -6.647 -21.479 3.873 1.00 97.25 338 ARG A C 1
ATOM 2742 O O . ARG A 1 338 ? -6.085 -20.473 3.469 1.00 97.25 338 ARG A O 1
ATOM 2749 N N . LYS A 1 339 ? -7.964 -21.570 4.055 1.00 98.31 339 LYS A N 1
ATOM 2750 C CA . LYS A 1 339 ? -8.900 -20.463 3.895 1.00 98.31 339 LYS A CA 1
ATOM 2751 C C . LYS A 1 339 ? -9.629 -20.234 5.209 1.00 98.31 339 LYS A C 1
ATOM 2753 O O . LYS A 1 339 ? -10.173 -21.179 5.777 1.00 98.31 339 LYS A O 1
ATOM 2758 N N . VAL A 1 340 ? -9.615 -18.995 5.679 1.00 98.50 340 VAL A N 1
ATOM 2759 C CA . VAL A 1 340 ? -10.293 -18.551 6.899 1.00 98.50 340 VAL A CA 1
ATOM 2760 C C . VAL A 1 340 ? -10.996 -17.246 6.571 1.00 98.50 340 VAL A C 1
ATOM 2762 O O . VAL A 1 340 ? -10.406 -16.366 5.948 1.00 98.50 340 VAL A O 1
ATOM 2765 N N . SER A 1 341 ? -12.248 -17.126 6.991 1.00 98.19 341 SER A N 1
ATOM 2766 C CA . SER A 1 341 ? -13.036 -15.910 6.833 1.00 98.19 341 SER A CA 1
ATOM 2767 C C . SER A 1 341 ? -13.710 -15.534 8.143 1.00 98.19 341 SER A C 1
ATOM 2769 O O . SER A 1 341 ? -13.943 -16.386 9.002 1.00 98.19 341 SER A O 1
ATOM 2771 N N . LEU A 1 342 ? -14.016 -14.253 8.281 1.00 97.19 342 LEU A N 1
ATOM 2772 C CA . LEU A 1 342 ? -14.828 -13.695 9.349 1.00 97.19 342 LEU A CA 1
ATOM 2773 C C . LEU A 1 342 ? -15.802 -12.684 8.751 1.00 97.19 342 LEU A C 1
ATOM 2775 O O . LEU A 1 342 ? -15.495 -12.025 7.756 1.00 97.19 342 LEU A O 1
ATOM 2779 N N . GLU A 1 343 ? -16.953 -12.573 9.393 1.00 98.00 343 GLU A N 1
ATOM 2780 C CA . GLU A 1 343 ? -17.987 -11.606 9.069 1.00 98.00 343 GLU A CA 1
ATOM 2781 C C . GLU A 1 343 ? -18.658 -11.179 10.373 1.00 98.00 343 GLU A C 1
ATOM 2783 O O . GLU A 1 343 ? -18.963 -12.029 11.216 1.00 98.00 343 GLU A O 1
ATOM 2788 N N . PHE A 1 344 ? -18.814 -9.876 10.581 1.00 97.81 344 PHE A N 1
ATOM 2789 C CA . PHE A 1 344 ? -19.486 -9.333 11.758 1.00 97.81 344 PHE A CA 1
ATOM 2790 C C . PHE A 1 344 ? -20.013 -7.926 11.482 1.00 97.81 344 PHE A C 1
ATOM 2792 O O . PHE A 1 344 ? -19.496 -7.220 10.621 1.00 97.81 344 PHE A O 1
ATOM 2799 N N . GLU A 1 345 ? -21.017 -7.506 12.245 1.00 97.19 345 GLU A N 1
ATOM 2800 C CA . GLU A 1 345 ? -21.500 -6.127 12.236 1.00 97.19 345 GLU A CA 1
ATOM 2801 C C . GLU A 1 345 ? -20.796 -5.326 13.338 1.00 97.19 345 GLU A C 1
ATOM 2803 O O . GLU A 1 345 ? -20.714 -5.768 14.488 1.00 97.19 345 GLU A O 1
ATOM 2808 N N . ASP A 1 346 ? -20.280 -4.150 12.991 1.00 95.50 346 ASP A N 1
ATOM 2809 C CA . ASP A 1 346 ? -19.732 -3.189 13.938 1.00 95.50 346 ASP A CA 1
ATOM 2810 C C . ASP A 1 346 ? -20.719 -2.042 14.189 1.00 95.50 346 ASP A C 1
ATOM 2812 O O . ASP A 1 346 ? -21.021 -1.248 13.296 1.00 95.50 346 ASP A O 1
ATOM 2816 N N . GLU A 1 347 ? -21.194 -1.946 15.431 1.00 91.62 347 GLU A N 1
ATOM 2817 C CA . GLU A 1 347 ? -22.064 -0.870 15.922 1.00 91.62 347 GLU A CA 1
ATOM 2818 C C . GLU A 1 347 ? -21.279 0.220 16.685 1.00 91.62 347 GLU A C 1
ATOM 2820 O O . GLU A 1 347 ? -21.857 1.194 17.165 1.00 91.62 347 GLU A O 1
ATOM 2825 N N . GLY A 1 348 ? -19.958 0.071 16.842 1.00 85.38 348 GLY A N 1
ATOM 2826 C CA . GLY A 1 348 ? -19.127 0.956 17.661 1.00 85.38 348 GLY A CA 1
ATOM 2827 C C . GLY A 1 348 ? -18.565 2.179 16.931 1.00 85.38 348 GLY A C 1
ATOM 2828 O O . GLY A 1 348 ? -17.525 2.682 17.355 1.00 85.38 348 GLY A O 1
ATOM 2829 N N . ILE A 1 349 ? -19.192 2.622 15.838 1.00 87.94 349 ILE A N 1
ATOM 2830 C CA . ILE A 1 349 ? -18.769 3.800 15.069 1.00 87.94 349 ILE A CA 1
ATOM 2831 C C . ILE A 1 349 ? -19.269 5.059 15.776 1.00 87.94 349 ILE A C 1
ATOM 2833 O O . ILE A 1 349 ? -20.448 5.397 15.701 1.00 87.94 349 ILE A O 1
ATOM 2837 N N . ASP A 1 350 ? -18.365 5.758 16.456 1.00 82.69 350 ASP A N 1
ATOM 2838 C CA . ASP A 1 350 ? -18.651 6.942 17.273 1.00 82.69 350 ASP A CA 1
ATOM 2839 C C . ASP A 1 350 ? -17.947 8.220 16.782 1.00 82.69 350 ASP A C 1
ATOM 2841 O O . ASP A 1 350 ? -18.114 9.298 17.359 1.00 82.69 350 ASP A O 1
ATOM 2845 N N . GLU A 1 351 ? -17.193 8.120 15.687 1.00 79.38 351 GLU A N 1
ATOM 2846 C CA . GLU A 1 351 ? -16.439 9.216 15.084 1.00 79.38 351 GLU A CA 1
ATOM 2847 C C . GLU A 1 351 ? -16.897 9.490 13.649 1.00 79.38 351 GLU A C 1
ATOM 2849 O O . GLU A 1 351 ? -17.347 8.596 12.930 1.00 79.38 351 GLU A O 1
ATOM 2854 N N . ARG A 1 352 ? -16.742 10.744 13.200 1.00 83.00 352 ARG A N 1
ATOM 2855 C CA . ARG A 1 352 ? -17.094 11.146 11.830 1.00 83.00 352 ARG A CA 1
ATOM 2856 C C . ARG A 1 352 ? -16.340 10.363 10.773 1.00 83.00 352 ARG A C 1
ATOM 2858 O O . ARG A 1 352 ? -16.912 10.069 9.731 1.00 83.00 352 ARG A O 1
ATOM 2865 N N . GLU A 1 353 ? -15.074 10.070 11.012 1.00 88.25 353 GLU A N 1
ATOM 2866 C CA . GLU A 1 353 ? -14.261 9.292 10.095 1.00 88.25 353 GLU A CA 1
ATOM 2867 C C . GLU A 1 353 ? -13.571 8.182 10.869 1.00 88.25 353 GLU A C 1
ATOM 2869 O O . GLU A 1 353 ? -12.855 8.428 11.837 1.00 88.25 353 GLU A O 1
ATOM 2874 N N . THR A 1 354 ? -13.805 6.956 10.427 1.00 92.12 354 THR A N 1
ATOM 2875 C CA . THR A 1 354 ? -13.202 5.748 10.977 1.00 92.12 354 THR A CA 1
ATOM 2876 C C . THR A 1 354 ? -12.623 4.951 9.822 1.00 92.12 354 THR A C 1
ATOM 2878 O O . THR A 1 354 ? -13.214 4.912 8.749 1.00 92.12 354 THR A O 1
ATOM 2881 N N . TYR A 1 355 ? -11.478 4.307 10.007 1.00 96.00 355 TYR A N 1
ATOM 2882 C CA . TYR A 1 355 ? -10.927 3.399 9.004 1.00 96.00 355 TYR A CA 1
ATOM 2883 C C . TYR A 1 355 ? -10.806 1.988 9.557 1.00 96.00 355 TYR A C 1
ATOM 2885 O O . TYR A 1 355 ? -10.473 1.788 10.731 1.00 96.00 355 TYR A O 1
ATOM 2893 N N . TYR A 1 356 ? -11.029 1.024 8.671 1.00 98.44 356 TYR A N 1
ATOM 2894 C CA . TYR A 1 356 ? -10.854 -0.390 8.944 1.00 98.44 356 TYR A CA 1
ATOM 2895 C C . TYR A 1 356 ? -9.786 -0.968 8.039 1.00 98.44 356 TYR A C 1
ATOM 2897 O O . TYR A 1 356 ? -9.772 -0.652 6.857 1.00 98.44 356 TYR A O 1
ATOM 2905 N N . TYR A 1 357 ? -8.930 -1.843 8.550 1.00 98.56 357 TYR A N 1
ATOM 2906 C CA . TYR A 1 357 ? -8.076 -2.679 7.706 1.00 98.56 357 TYR A CA 1
ATOM 2907 C C . TYR A 1 357 ? -7.842 -4.034 8.366 1.00 98.56 357 TYR A C 1
ATOM 2909 O O . TYR A 1 357 ? -7.987 -4.188 9.582 1.00 98.56 357 TYR A O 1
ATOM 2917 N N . ALA A 1 358 ? -7.488 -5.027 7.559 1.00 98.50 358 ALA A N 1
ATOM 2918 C CA . ALA A 1 358 ? -7.322 -6.399 7.999 1.00 98.50 358 ALA A CA 1
ATOM 2919 C C . ALA A 1 358 ? -5.861 -6.848 8.000 1.00 98.50 358 ALA A C 1
ATOM 2921 O O . ALA A 1 358 ? -5.047 -6.393 7.195 1.00 98.50 358 ALA A O 1
ATOM 2922 N N . ARG A 1 359 ? -5.557 -7.805 8.883 1.00 98.19 359 ARG A N 1
ATOM 2923 C CA . ARG A 1 359 ? -4.285 -8.531 8.929 1.00 98.19 359 ARG A CA 1
ATOM 2924 C C . ARG A 1 359 ? -4.518 -10.027 8.868 1.00 98.19 359 ARG A C 1
ATOM 2926 O O . ARG A 1 359 ? -5.256 -10.569 9.689 1.00 98.19 359 ARG A O 1
ATOM 2933 N N . ALA A 1 360 ? -3.821 -10.699 7.965 1.00 97.94 360 ALA A N 1
ATOM 2934 C CA . ALA A 1 360 ? -3.765 -12.153 7.900 1.00 97.94 360 ALA A CA 1
ATOM 2935 C C . ALA A 1 360 ? -2.386 -12.648 8.342 1.00 97.94 360 ALA A C 1
ATOM 2937 O O . ALA A 1 360 ? -1.368 -12.039 8.020 1.00 97.94 360 ALA A O 1
ATOM 2938 N N . PHE A 1 361 ? -2.363 -13.767 9.063 1.00 95.56 361 PHE A N 1
ATOM 2939 C CA . PHE A 1 361 ? -1.153 -14.420 9.553 1.00 95.56 361 PHE A CA 1
ATOM 2940 C C . PHE A 1 361 ? -1.208 -15.899 9.183 1.00 95.56 361 PHE A C 1
ATOM 2942 O O . PHE A 1 361 ? -2.199 -16.566 9.476 1.00 95.56 361 PHE A O 1
ATOM 2949 N N . GLN A 1 362 ? -0.145 -16.427 8.587 1.00 92.81 362 GLN A N 1
ATOM 2950 C CA . GLN A 1 362 ? 0.048 -17.865 8.404 1.00 92.81 362 GLN A CA 1
ATOM 2951 C C . GLN A 1 362 ? 0.759 -18.496 9.614 1.00 92.81 362 GLN A C 1
ATOM 2953 O O . GLN A 1 362 ? 1.220 -17.808 10.528 1.00 92.81 362 GLN A O 1
ATOM 2958 N N . ASP A 1 363 ? 0.798 -19.826 9.662 1.00 89.25 363 ASP A N 1
ATOM 2959 C CA . ASP A 1 363 ? 1.486 -20.609 10.698 1.00 89.25 363 ASP A CA 1
ATOM 2960 C C . ASP A 1 363 ? 3.026 -20.527 10.639 1.00 89.25 363 ASP A C 1
ATOM 2962 O O . ASP A 1 363 ? 3.698 -20.814 11.627 1.00 89.25 363 ASP A O 1
ATOM 2966 N N . ASP A 1 364 ? 3.579 -20.091 9.509 1.00 84.25 364 ASP A N 1
ATOM 2967 C CA . ASP A 1 364 ? 5.010 -19.888 9.250 1.00 84.25 364 ASP A CA 1
ATOM 2968 C C . ASP A 1 364 ? 5.483 -18.441 9.486 1.00 84.25 364 ASP A C 1
ATOM 2970 O O . ASP A 1 364 ? 6.667 -18.135 9.351 1.00 84.25 364 ASP A O 1
ATOM 2974 N N . GLY A 1 365 ? 4.567 -17.546 9.865 1.00 86.94 365 GLY A N 1
ATOM 2975 C CA . GLY A 1 365 ? 4.844 -16.136 10.124 1.00 86.94 365 GLY A CA 1
ATOM 2976 C C . GLY A 1 365 ? 4.625 -15.198 8.935 1.00 86.94 365 GLY A C 1
ATOM 2977 O O . GLY A 1 365 ? 4.693 -13.981 9.160 1.00 86.94 365 GLY A O 1
ATOM 2978 N N . ALA A 1 366 ? 4.321 -15.722 7.736 1.00 90.75 366 ALA A N 1
ATOM 2979 C CA . ALA A 1 366 ? 3.922 -14.924 6.574 1.00 90.75 366 ALA A CA 1
ATOM 2980 C C . ALA A 1 366 ? 2.651 -14.110 6.869 1.00 90.75 366 ALA A C 1
ATOM 2982 O O . ALA A 1 366 ? 1.815 -14.502 7.695 1.00 90.75 366 ALA A O 1
ATOM 2983 N N . ARG A 1 367 ? 2.531 -12.942 6.232 1.00 94.31 367 ARG A N 1
ATOM 2984 C CA . ARG A 1 367 ? 1.529 -11.920 6.568 1.00 94.31 367 ARG A CA 1
ATOM 2985 C C . ARG A 1 367 ? 0.956 -11.222 5.355 1.00 94.31 367 ARG A C 1
ATOM 2987 O O . ARG A 1 367 ? 1.626 -11.095 4.338 1.00 94.31 367 ARG A O 1
ATOM 2994 N N . ALA A 1 368 ? -0.252 -10.698 5.515 1.00 97.50 368 ALA A N 1
ATOM 2995 C CA . ALA A 1 368 ? -0.805 -9.701 4.613 1.00 97.50 368 ALA A CA 1
ATOM 2996 C C . ALA A 1 368 ? -1.548 -8.606 5.381 1.00 97.50 368 ALA A C 1
ATOM 2998 O O . ALA A 1 368 ? -2.102 -8.870 6.451 1.00 97.50 368 ALA A O 1
ATOM 2999 N N . TRP A 1 369 ? -1.573 -7.401 4.814 1.00 98.25 369 TRP A N 1
ATOM 3000 C CA . TRP A 1 369 ? -2.249 -6.218 5.343 1.00 98.25 369 TRP A CA 1
ATOM 3001 C C . TRP A 1 369 ? -3.065 -5.567 4.236 1.00 98.25 369 TRP A C 1
ATOM 3003 O O . TRP A 1 369 ? -2.477 -5.121 3.249 1.00 98.25 369 TRP A O 1
ATOM 3013 N N . SER A 1 370 ? -4.386 -5.487 4.396 1.00 98.69 370 SER A N 1
ATOM 3014 C CA . SER A 1 370 ? -5.241 -4.809 3.416 1.00 98.69 370 SER A CA 1
ATOM 3015 C C . SER A 1 370 ? -4.959 -3.306 3.380 1.00 98.69 370 SER A C 1
ATOM 3017 O O . SER A 1 370 ? -4.560 -2.719 4.390 1.00 98.69 370 SER A O 1
ATOM 3019 N N . SER A 1 371 ? -5.265 -2.651 2.257 1.00 98.62 371 SER A N 1
ATOM 3020 C CA . SER A 1 371 ? -5.567 -1.219 2.322 1.00 98.62 371 SER A CA 1
ATOM 3021 C C . SER A 1 371 ? -6.794 -0.966 3.213 1.00 98.62 371 SER A C 1
ATOM 3023 O O . SER A 1 371 ? -7.599 -1.883 3.432 1.00 98.62 371 SER A O 1
ATOM 3025 N N . PRO A 1 372 ? -6.967 0.255 3.743 1.00 98.50 372 PRO A N 1
ATOM 3026 C CA . PRO A 1 372 ? -8.102 0.566 4.584 1.00 98.50 372 PRO A CA 1
ATOM 3027 C C . PRO A 1 372 ? -9.379 0.752 3.768 1.00 98.50 372 PRO A C 1
ATOM 3029 O O . PRO A 1 372 ? -9.326 1.144 2.604 1.00 98.50 372 PRO A O 1
ATOM 3032 N N . VAL A 1 373 ? -10.525 0.526 4.402 1.00 98.62 373 VAL A N 1
ATOM 3033 C CA . VAL A 1 373 ? -11.809 1.100 3.985 1.00 98.62 373 VAL A CA 1
ATOM 3034 C C . VAL A 1 373 ? -12.142 2.218 4.960 1.00 98.62 373 VAL A C 1
ATOM 3036 O O . VAL A 1 373 ? -12.136 2.002 6.175 1.00 98.62 373 VAL A O 1
ATOM 3039 N N . TRP A 1 374 ? -12.413 3.414 4.444 1.00 97.25 374 TRP A N 1
ATOM 3040 C CA . TRP A 1 374 ? -12.805 4.559 5.266 1.00 97.25 374 TRP A CA 1
ATOM 3041 C C . TRP A 1 374 ? -14.323 4.630 5.357 1.00 97.25 374 TRP A C 1
ATOM 3043 O O . TRP A 1 374 ? -15.004 4.626 4.340 1.00 97.25 374 TRP A O 1
ATOM 3053 N N . VAL A 1 375 ? -14.857 4.733 6.566 1.00 96.25 375 VAL A N 1
ATOM 3054 C CA . VAL A 1 375 ? -16.273 4.953 6.844 1.00 96.25 375 VAL A CA 1
ATOM 3055 C C . VAL A 1 375 ? -16.453 6.389 7.318 1.00 96.25 375 VAL A C 1
ATOM 3057 O O . VAL A 1 375 ? -15.919 6.784 8.355 1.00 96.25 375 VAL A O 1
ATOM 3060 N N . ILE A 1 376 ? -17.209 7.169 6.547 1.00 92.75 376 ILE A N 1
ATOM 3061 C CA . ILE A 1 376 ? -17.543 8.560 6.846 1.00 92.75 376 ILE A CA 1
ATOM 3062 C C . ILE A 1 376 ? -19.003 8.639 7.291 1.00 92.75 376 ILE A C 1
ATOM 3064 O O . ILE A 1 376 ? -19.901 8.236 6.555 1.00 92.75 376 ILE A O 1
ATOM 3068 N N . CYS A 1 377 ? -19.230 9.222 8.463 1.00 89.75 377 CYS A N 1
ATOM 3069 C CA . CYS A 1 377 ? -20.533 9.459 9.077 1.00 89.75 377 CYS A CA 1
ATOM 3070 C C . CYS A 1 377 ? -20.786 10.976 9.166 1.00 89.75 377 CYS A C 1
ATOM 3072 O O . CYS A 1 377 ? -20.428 11.592 10.174 1.00 89.75 377 CYS A O 1
ATOM 3074 N N . PRO A 1 378 ? -21.372 11.626 8.139 1.00 83.12 378 PRO A N 1
ATOM 3075 C CA . PRO A 1 378 ? -21.435 13.088 8.047 1.00 83.12 378 PRO A CA 1
ATOM 3076 C C . PRO A 1 378 ? -22.212 13.777 9.174 1.00 83.12 378 PRO A C 1
ATOM 3078 O O . PRO A 1 378 ? -22.014 14.969 9.401 1.00 83.12 378 PRO A O 1
ATOM 3081 N N . SER A 1 379 ? -23.091 13.058 9.884 1.00 81.25 379 SER A N 1
ATOM 3082 C CA . SER A 1 379 ? -23.833 13.628 11.014 1.00 81.25 379 SER A CA 1
ATOM 3083 C C . SER A 1 379 ? -22.975 13.822 12.268 1.00 81.25 379 SER A C 1
ATOM 3085 O O . SER A 1 379 ? -23.394 14.537 13.179 1.00 81.25 379 SER A O 1
ATOM 3087 N N . TYR A 1 380 ? -21.804 13.183 12.351 1.00 75.00 380 TYR A N 1
ATOM 3088 C CA . TYR A 1 380 ? -20.840 13.442 13.415 1.00 75.00 380 TYR A CA 1
ATOM 3089 C C . TYR A 1 380 ? -19.963 14.661 13.081 1.00 75.00 380 TYR A C 1
ATOM 3091 O O . TYR A 1 380 ? -19.672 14.931 11.913 1.00 75.00 380 TYR A O 1
ATOM 3099 N N . PRO A 1 381 ? -19.528 15.434 14.092 1.00 64.69 381 PRO A N 1
ATOM 3100 C CA . PRO A 1 381 ? -18.680 16.603 13.871 1.00 64.69 381 PRO A CA 1
ATOM 3101 C C . PRO A 1 381 ? -17.265 16.209 13.409 1.00 64.69 381 PRO A C 1
ATOM 3103 O O . PRO A 1 381 ? -16.743 15.175 13.808 1.00 64.69 381 PRO A O 1
ATOM 3106 N N . ASP A 1 382 ? -16.602 17.077 12.627 1.00 54.44 382 ASP A N 1
ATOM 3107 C CA . ASP A 1 382 ? -15.182 16.922 12.212 1.00 54.44 382 ASP A CA 1
ATOM 3108 C C . ASP A 1 382 ? -14.187 16.918 13.389 1.00 54.44 382 ASP A C 1
ATOM 3110 O O . ASP A 1 382 ? -12.998 16.640 13.225 1.00 54.44 382 ASP A O 1
ATOM 3114 N N . LEU A 1 383 ? -14.658 17.293 14.576 1.00 56.75 383 LEU A N 1
ATOM 3115 C CA . LEU A 1 383 ? -13.847 17.523 15.754 1.00 56.75 383 LEU A CA 1
ATOM 3116 C C . LEU A 1 383 ? -14.464 16.821 16.962 1.00 56.75 383 LEU A C 1
ATOM 3118 O O . LEU A 1 383 ? -15.586 17.150 17.356 1.00 56.75 383 LEU A O 1
ATOM 3122 N N . SER A 1 384 ? -13.705 15.918 17.581 1.00 56.47 384 SER A N 1
ATOM 3123 C CA . SER A 1 384 ? -14.067 15.290 18.851 1.00 56.47 384 SER A CA 1
ATOM 3124 C C . SER A 1 384 ? -13.202 15.829 19.994 1.00 56.47 384 SER A C 1
ATOM 3126 O O . SER A 1 384 ? -11.984 16.000 19.884 1.00 56.47 384 SER A O 1
ATOM 3128 N N . LEU A 1 385 ? -13.863 16.140 21.110 1.00 56.25 385 LEU A N 1
ATOM 3129 C CA . LEU A 1 385 ? -13.244 16.621 22.340 1.00 56.25 385 LEU A CA 1
ATOM 3130 C C . LEU A 1 385 ? -13.651 15.693 23.484 1.00 56.25 385 LEU A C 1
ATOM 3132 O O . LEU A 1 385 ? -14.825 15.652 23.856 1.00 56.25 385 LEU A O 1
ATOM 3136 N N . HIS A 1 386 ? -12.677 15.012 24.083 1.00 55.59 386 HIS A N 1
ATOM 3137 C CA . HIS A 1 386 ? -12.890 14.145 25.238 1.00 55.59 386 HIS A CA 1
ATOM 3138 C C . HIS A 1 386 ? -12.355 14.830 26.499 1.00 55.59 386 HIS A C 1
ATOM 3140 O O . HIS A 1 386 ? -11.177 15.169 26.601 1.00 55.59 386 HIS A O 1
ATOM 3146 N N . LEU A 1 387 ? -13.228 15.057 27.483 1.00 49.53 387 LEU A N 1
ATOM 3147 C CA . LEU A 1 387 ? -12.887 15.749 28.727 1.00 49.53 387 LEU A CA 1
ATOM 3148 C C . LEU A 1 387 ? -13.045 14.815 29.921 1.00 49.53 387 LEU A C 1
ATOM 3150 O O . LEU A 1 387 ? -14.109 14.229 30.106 1.00 49.53 387 LEU A O 1
ATOM 3154 N N . VAL A 1 388 ? -12.021 14.746 30.773 1.00 48.62 388 VAL A N 1
ATOM 3155 C CA . VAL A 1 388 ? -12.075 14.005 32.038 1.00 48.62 388 VAL A CA 1
ATOM 3156 C C . VAL A 1 388 ? -11.771 14.978 33.174 1.00 48.62 388 VAL A C 1
ATOM 3158 O O . VAL A 1 388 ? -10.651 15.463 33.322 1.00 48.62 388 VAL A O 1
ATOM 3161 N N . SER A 1 389 ? -12.780 15.296 33.987 1.00 49.50 389 SER A N 1
ATOM 3162 C CA . SER A 1 389 ? -12.612 16.140 35.177 1.00 49.50 389 SER A CA 1
ATOM 3163 C C . SER A 1 389 ? -12.819 15.338 36.456 1.00 49.50 389 SER A C 1
ATOM 3165 O O . SER A 1 389 ? -13.579 14.376 36.480 1.00 49.50 389 SER A O 1
ATOM 3167 N N . SER A 1 390 ? -12.154 15.749 37.537 1.00 42.34 390 SER A N 1
ATOM 3168 C CA . SER A 1 390 ? -12.230 15.085 38.840 1.00 42.34 390 SER A CA 1
ATOM 3169 C C . SER A 1 390 ? -13.485 15.428 39.656 1.00 42.34 390 SER A C 1
ATOM 3171 O O . SER A 1 390 ? -13.704 14.782 40.680 1.00 42.34 390 SER A O 1
ATOM 3173 N N . LYS A 1 391 ? -14.300 16.421 39.250 1.00 44.94 391 LYS A N 1
ATOM 3174 C CA . LYS A 1 391 ? -15.569 16.813 39.905 1.00 44.94 391 LYS A CA 1
ATOM 3175 C C . LYS A 1 391 ? -16.552 17.451 38.912 1.00 44.94 391 LYS A C 1
ATOM 3177 O O . LYS A 1 391 ? -16.114 18.100 37.965 1.00 44.94 391 LYS A O 1
ATOM 3182 N N . ASP A 1 392 ? -17.858 17.338 39.179 1.00 39.31 392 ASP A N 1
ATOM 3183 C CA . ASP A 1 392 ? -18.907 18.062 38.445 1.00 39.31 392 ASP A CA 1
ATOM 3184 C C . ASP A 1 392 ? -18.711 19.585 38.550 1.00 39.31 392 ASP A C 1
ATOM 3186 O O . ASP A 1 392 ? -18.426 20.135 39.621 1.00 39.31 392 ASP A O 1
ATOM 3190 N N . LEU A 1 393 ? -18.824 20.273 37.413 1.00 37.25 393 LEU A N 1
ATOM 3191 C CA . LEU A 1 393 ? -18.464 21.684 37.249 1.00 37.25 393 LEU A CA 1
ATOM 3192 C C . LEU A 1 393 ? -19.725 22.570 37.109 1.00 37.25 393 LEU A C 1
ATOM 3194 O O . LEU A 1 393 ? -20.684 22.167 36.448 1.00 37.25 393 LEU A O 1
ATOM 3198 N N . PRO A 1 394 ? -19.761 23.760 37.748 1.00 33.00 394 PRO A N 1
ATOM 3199 C CA . PRO A 1 394 ? -20.937 24.630 37.748 1.00 33.00 394 PRO A CA 1
ATOM 3200 C C . PRO A 1 394 ? -21.098 25.439 36.449 1.00 33.00 394 PRO A C 1
ATOM 3202 O O . PRO A 1 394 ? -20.129 25.885 35.835 1.00 33.00 394 PRO A O 1
ATOM 3205 N N . GLU A 1 395 ? -22.353 25.690 36.069 1.00 32.44 395 GLU A N 1
ATOM 3206 C CA . GLU A 1 395 ? -22.740 26.412 34.852 1.00 32.44 395 GLU A CA 1
ATOM 3207 C C . GLU A 1 395 ? -22.464 27.924 34.950 1.00 32.44 395 GLU A C 1
ATOM 3209 O O . GLU A 1 395 ? -23.116 28.638 35.714 1.00 32.44 395 GLU A O 1
ATOM 3214 N N . ARG A 1 396 ? -21.564 28.462 34.112 1.00 32.59 396 ARG A N 1
ATOM 3215 C CA . ARG A 1 396 ? -21.556 29.899 33.781 1.00 32.59 396 ARG A CA 1
ATOM 3216 C C . ARG A 1 396 ? -21.267 30.177 32.306 1.00 32.59 396 ARG A C 1
ATOM 3218 O O . ARG A 1 396 ? -20.390 29.586 31.688 1.00 32.59 396 ARG A O 1
ATOM 3225 N N . ARG A 1 397 ? -22.038 31.132 31.769 1.00 32.19 397 ARG A N 1
ATOM 3226 C CA . ARG A 1 397 ? -21.998 31.646 30.390 1.00 32.19 397 ARG A CA 1
ATOM 3227 C C . ARG A 1 397 ? -20.688 32.392 30.100 1.00 32.19 397 ARG A C 1
ATOM 3229 O O . ARG A 1 397 ? -20.360 33.342 30.806 1.00 32.19 397 ARG A O 1
ATOM 3236 N N . LEU A 1 398 ? -20.013 32.031 29.008 1.00 31.36 398 LEU A N 1
ATOM 3237 C CA . LEU A 1 398 ? -18.889 32.774 28.420 1.00 31.36 398 LEU A CA 1
ATOM 3238 C C . LEU A 1 398 ? -19.346 33.537 27.162 1.00 31.36 398 LEU A C 1
ATOM 3240 O O . LEU A 1 398 ? -20.140 33.018 26.376 1.00 31.36 398 LEU A O 1
ATOM 3244 N N . ARG A 1 399 ? -18.878 34.789 27.027 1.00 29.58 399 ARG A N 1
ATOM 3245 C CA . ARG A 1 399 ? -19.214 35.757 25.961 1.00 29.58 399 ARG A CA 1
ATOM 3246 C C . ARG A 1 399 ? -18.414 35.517 24.668 1.00 29.58 399 ARG A C 1
ATOM 3248 O O . ARG A 1 399 ? -17.321 34.966 24.704 1.00 29.58 399 ARG A O 1
ATOM 3255 N N . GLU A 1 400 ? -19.009 35.961 23.562 1.00 34.91 400 GLU A N 1
ATOM 3256 C CA . GLU A 1 400 ? -18.717 35.679 22.147 1.00 34.91 400 GLU A CA 1
ATOM 3257 C C . GLU A 1 400 ? -17.346 36.126 21.612 1.00 34.91 400 GLU A C 1
ATOM 3259 O O . GLU A 1 400 ? -16.981 37.287 21.798 1.00 34.91 400 GLU A O 1
ATOM 3264 N N . ARG A 1 401 ? -16.701 35.249 20.813 1.00 37.34 401 ARG A N 1
ATOM 3265 C CA . ARG A 1 401 ? -16.040 35.553 19.519 1.00 37.34 401 ARG A CA 1
ATOM 3266 C C . ARG A 1 401 ? -15.940 34.283 18.634 1.00 37.34 401 ARG A C 1
ATOM 3268 O O . ARG A 1 401 ? -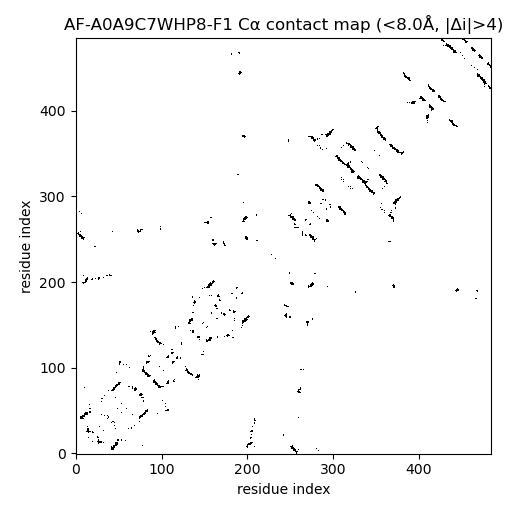15.242 33.359 19.020 1.00 37.34 401 ARG A O 1
ATOM 3275 N N . THR A 1 402 ? -16.532 34.305 17.425 1.00 41.81 402 THR A N 1
ATOM 3276 C CA . THR A 1 402 ? -16.353 33.366 16.266 1.00 41.81 402 THR A CA 1
ATOM 3277 C C . THR A 1 402 ? -16.785 31.899 16.438 1.00 41.81 402 THR A C 1
ATOM 3279 O O . THR A 1 402 ? -16.152 31.183 17.185 1.00 41.81 402 THR A O 1
ATOM 3282 N N . GLU A 1 403 ? -17.840 31.467 15.724 1.00 46.28 403 GLU A N 1
ATOM 3283 C CA . GLU A 1 403 ? -18.519 30.145 15.755 1.00 46.28 403 GLU A CA 1
ATOM 3284 C C . GLU A 1 403 ? -18.048 29.143 16.834 1.00 46.28 403 GLU A C 1
ATOM 3286 O O . GLU A 1 403 ? -17.015 28.473 16.733 1.00 46.28 403 GLU A O 1
ATOM 3291 N N . ARG A 1 404 ? -18.854 29.025 17.894 1.00 56.31 404 ARG A N 1
ATOM 3292 C CA . ARG A 1 404 ? -18.610 28.105 19.007 1.00 56.31 404 ARG A CA 1
ATOM 3293 C C . ARG A 1 404 ? -18.971 26.682 18.587 1.00 56.31 404 ARG A C 1
ATOM 3295 O O . ARG A 1 404 ? -20.152 26.392 18.422 1.00 56.31 404 ARG A O 1
ATOM 3302 N N . LEU A 1 405 ? -17.974 25.805 18.473 1.00 51.09 405 LEU A N 1
ATOM 3303 C CA . LEU A 1 405 ? -18.181 24.420 18.038 1.00 51.09 405 LEU A CA 1
ATOM 3304 C C . LEU A 1 405 ? -18.740 23.543 19.160 1.00 51.09 405 LEU A C 1
ATOM 3306 O O . LEU A 1 405 ? -19.637 22.740 18.930 1.00 51.09 405 LEU A O 1
ATOM 3310 N N . LEU A 1 406 ? -18.219 23.696 20.382 1.00 53.75 406 LEU A N 1
ATOM 3311 C CA . LEU A 1 406 ? -18.592 22.870 21.532 1.00 53.75 406 LEU A CA 1
ATOM 3312 C C . LEU A 1 406 ? -18.553 23.691 22.830 1.00 53.75 406 LEU A C 1
ATOM 3314 O O . LEU A 1 406 ? -17.638 24.489 23.056 1.00 53.75 406 LEU A O 1
ATOM 3318 N N . SER A 1 407 ? -19.539 23.474 23.707 1.00 47.31 407 SER A N 1
ATOM 3319 C CA . SER A 1 407 ? -19.553 23.988 25.083 1.00 47.31 407 SER A CA 1
ATOM 3320 C C . SER A 1 407 ? -20.191 22.970 26.026 1.00 47.31 407 SER A C 1
ATOM 3322 O O . SER A 1 407 ? -21.361 22.634 25.851 1.00 47.31 407 SER A O 1
ATOM 3324 N N . GLY A 1 408 ? -19.441 22.500 27.023 1.00 46.38 408 GLY A N 1
ATOM 3325 C CA . GLY A 1 408 ? -19.934 21.586 28.059 1.00 46.38 408 GLY A CA 1
ATOM 3326 C C . GLY A 1 408 ? -20.035 22.249 29.436 1.00 46.38 408 GLY A C 1
ATOM 3327 O O . GLY A 1 408 ? -19.540 23.358 29.642 1.00 46.38 408 GLY A O 1
ATOM 3328 N N . ARG A 1 409 ? -20.608 21.534 30.419 1.00 42.47 409 ARG A N 1
ATOM 3329 C CA . ARG A 1 409 ? -20.650 21.928 31.850 1.00 42.47 409 ARG A CA 1
ATOM 3330 C C . ARG A 1 409 ? -19.261 22.141 32.480 1.00 42.47 409 ARG A C 1
ATOM 3332 O O . ARG A 1 409 ? -19.159 22.560 33.621 1.00 42.47 409 ARG A O 1
ATOM 3339 N N . THR A 1 410 ? -18.192 21.867 31.737 1.00 47.69 410 THR A N 1
ATOM 3340 C CA . THR A 1 410 ? -16.795 21.819 32.173 1.00 47.69 410 THR A CA 1
ATOM 3341 C C . THR A 1 410 ? -16.063 23.166 32.172 1.00 47.69 410 THR A C 1
ATOM 3343 O O . THR A 1 410 ? -14.888 23.211 32.527 1.00 47.69 410 THR A O 1
ATOM 3346 N N . GLY A 1 411 ? -16.703 24.265 31.752 1.00 50.88 411 GLY A N 1
ATOM 3347 C CA . GLY A 1 411 ? -16.027 25.568 31.628 1.00 50.88 411 GLY A CA 1
ATOM 3348 C C . GLY A 1 411 ? -14.973 25.614 30.511 1.00 50.88 411 GLY A C 1
ATOM 3349 O O . GLY A 1 411 ? -14.159 26.537 30.472 1.00 50.88 411 GLY A O 1
ATOM 3350 N N . ILE A 1 412 ? -14.997 24.624 29.609 1.00 55.06 412 ILE A N 1
ATOM 3351 C CA . ILE A 1 412 ? -14.152 24.546 28.418 1.00 55.06 412 ILE A CA 1
ATOM 3352 C C . ILE A 1 412 ? -14.987 24.919 27.201 1.00 55.06 412 ILE A C 1
ATOM 3354 O O . ILE A 1 412 ? -16.097 24.411 27.016 1.00 55.06 412 ILE A O 1
ATOM 3358 N N . ALA A 1 413 ? -14.452 25.815 26.379 1.00 58.44 413 ALA A N 1
ATOM 3359 C CA . ALA A 1 413 ? -15.088 26.238 25.142 1.00 58.44 413 ALA A CA 1
ATOM 3360 C C . ALA A 1 413 ? -14.110 26.078 23.984 1.00 58.44 413 ALA A C 1
ATOM 3362 O O . ALA A 1 413 ? -12.984 26.574 24.055 1.00 58.44 413 ALA A O 1
ATOM 3363 N N . VAL A 1 414 ? -14.564 25.407 22.926 1.00 61.62 414 VAL A N 1
ATOM 3364 C CA . VAL A 1 414 ? -13.806 25.272 21.684 1.00 61.62 414 VAL A CA 1
ATOM 3365 C C . VAL A 1 414 ? -14.396 26.205 20.643 1.00 61.62 414 VAL A C 1
ATOM 3367 O O . VAL A 1 414 ? -15.596 26.156 20.352 1.00 61.62 414 VAL A O 1
ATOM 3370 N N . TRP A 1 415 ? -13.543 27.053 20.087 1.00 65.25 415 TRP A N 1
ATOM 3371 C CA . TRP A 1 415 ? -13.926 28.051 19.100 1.00 65.25 415 TRP A CA 1
ATOM 3372 C C . TRP A 1 415 ? -13.174 27.812 17.810 1.00 65.25 415 TRP A C 1
ATOM 3374 O O . TRP A 1 415 ? -11.978 27.517 17.822 1.00 65.25 415 TRP A O 1
ATOM 3384 N N . ARG A 1 416 ? -13.878 27.990 16.697 1.00 60.69 416 ARG A N 1
ATOM 3385 C CA . ARG A 1 416 ? -13.277 27.996 15.374 1.00 60.69 416 ARG A CA 1
ATOM 3386 C C . ARG A 1 416 ? -13.091 29.436 14.930 1.00 60.69 416 ARG A C 1
ATOM 3388 O O . ARG A 1 416 ? -14.051 30.192 14.830 1.00 60.69 416 ARG A O 1
ATOM 3395 N N . GLY A 1 417 ? -11.853 29.806 14.646 1.00 64.75 417 GLY A N 1
ATOM 3396 C CA . GLY A 1 417 ? -11.493 31.129 14.158 1.00 64.75 417 GLY A CA 1
ATOM 3397 C C . GLY A 1 417 ? -10.676 31.073 12.876 1.00 64.75 417 GLY A C 1
ATOM 3398 O O . GLY A 1 417 ? -10.352 30.009 12.346 1.00 64.75 417 GLY A O 1
ATOM 3399 N N . GLU A 1 418 ? -10.305 32.255 12.403 1.00 56.59 418 GLU A N 1
ATOM 3400 C CA . GLU A 1 418 ? -9.327 32.430 11.340 1.00 56.59 418 GLU A CA 1
ATOM 3401 C C . GLU A 1 418 ? -8.311 33.489 11.776 1.00 56.59 418 GLU A C 1
ATOM 3403 O O . GLU A 1 418 ? -8.683 34.575 12.225 1.00 56.59 418 GLU A O 1
ATOM 3408 N N . HIS A 1 419 ? -7.019 33.178 11.673 1.00 56.97 419 HIS A N 1
ATOM 3409 C CA . HIS A 1 419 ? -5.939 34.115 11.967 1.00 56.97 419 HIS A CA 1
ATOM 3410 C C . HIS A 1 419 ? -4.935 34.122 10.816 1.00 56.97 419 HIS A C 1
ATOM 3412 O O . HIS A 1 419 ? -4.334 33.096 10.498 1.00 56.97 419 HIS A O 1
ATOM 3418 N N . LYS A 1 420 ? -4.738 35.288 10.185 1.00 60.78 420 LYS A N 1
ATOM 3419 C CA . LYS A 1 420 ? -3.815 35.472 9.046 1.00 60.78 420 LYS A CA 1
ATOM 3420 C C . LYS A 1 420 ? -4.030 34.443 7.916 1.00 60.78 420 LYS A C 1
ATOM 3422 O O . LYS A 1 420 ? -3.065 33.881 7.402 1.00 60.78 420 LYS A O 1
ATOM 3427 N N . GLY A 1 421 ? -5.288 34.164 7.563 1.00 53.38 421 GLY A N 1
ATOM 3428 C CA . GLY A 1 421 ? -5.644 33.207 6.505 1.00 53.38 421 GLY A CA 1
ATOM 3429 C C . GLY A 1 421 ? -5.550 31.730 6.905 1.00 53.38 421 GLY A C 1
ATOM 3430 O O . GLY A 1 421 ? -5.705 30.854 6.057 1.00 53.38 421 GLY A O 1
ATOM 3431 N N . ARG A 1 422 ? -5.263 31.420 8.177 1.00 56.72 422 ARG A N 1
ATOM 3432 C CA . ARG A 1 422 ? -5.221 30.047 8.699 1.00 56.72 422 ARG A CA 1
ATOM 3433 C C . ARG A 1 422 ? -6.441 29.782 9.568 1.00 56.72 422 ARG A C 1
ATOM 3435 O O . ARG A 1 422 ? -6.752 30.588 10.444 1.00 56.72 422 ARG A O 1
ATOM 3442 N N . LYS A 1 423 ? -7.087 28.631 9.364 1.00 63.50 423 LYS A N 1
ATOM 3443 C CA . LYS A 1 423 ? -8.109 28.115 10.285 1.00 63.50 423 LYS A CA 1
ATOM 3444 C C . LYS A 1 423 ? -7.449 27.847 11.639 1.00 63.50 423 LYS A C 1
ATOM 3446 O O . LYS A 1 423 ? -6.386 27.234 11.683 1.00 63.50 423 LYS A O 1
ATOM 3451 N N . MET A 1 424 ? -8.067 28.323 12.709 1.00 64.94 424 MET A N 1
ATOM 3452 C CA . MET A 1 424 ? -7.567 28.216 14.077 1.00 64.94 424 MET A CA 1
ATOM 3453 C C . MET A 1 424 ? -8.630 27.563 14.951 1.00 64.94 424 MET A C 1
ATOM 3455 O O . MET A 1 424 ? -9.826 27.810 14.760 1.00 64.94 424 MET A O 1
ATOM 3459 N N . LEU A 1 425 ? -8.193 26.746 15.903 1.00 66.00 425 LEU A N 1
ATOM 3460 C CA . LEU A 1 425 ? -9.065 26.087 16.856 1.00 66.00 425 LEU A CA 1
ATOM 3461 C C . LEU A 1 425 ? -8.574 26.388 18.269 1.00 66.00 425 LEU A C 1
ATOM 3463 O O . LEU A 1 425 ? -7.579 25.830 18.709 1.00 66.00 425 LEU A O 1
ATOM 3467 N N . SER A 1 426 ? -9.296 27.240 18.988 1.00 66.19 426 SER A N 1
ATOM 3468 C CA . SER A 1 426 ? -8.890 27.654 20.330 1.00 66.19 426 SER A CA 1
ATOM 3469 C C . SER A 1 426 ? -9.718 26.943 21.394 1.00 66.19 426 SER A C 1
ATOM 3471 O O . SER A 1 426 ? -10.949 27.031 21.400 1.00 66.19 426 SER A O 1
ATOM 3473 N N . VAL A 1 427 ? -9.037 26.262 22.313 1.00 65.75 427 VAL A N 1
ATOM 3474 C CA . VAL A 1 427 ? -9.602 25.609 23.497 1.00 65.75 427 VAL A CA 1
ATOM 3475 C C . VAL A 1 427 ? -9.351 26.506 24.706 1.00 65.75 427 VAL A C 1
ATOM 3477 O O . VAL A 1 427 ? -8.229 26.616 25.196 1.00 65.75 427 VAL A O 1
ATOM 3480 N N . PHE A 1 428 ? -10.400 27.154 25.208 1.00 65.00 428 PHE A N 1
ATOM 3481 C CA . PHE A 1 428 ? -10.314 28.021 26.386 1.00 65.00 428 PHE A CA 1
ATOM 3482 C C . PHE A 1 428 ? -10.744 27.286 27.645 1.00 65.00 428 PHE A C 1
ATOM 3484 O O . PHE A 1 428 ? -11.685 26.494 27.614 1.00 65.00 428 PHE A O 1
ATOM 3491 N N . TRP A 1 429 ? -10.125 27.641 28.767 1.00 64.31 429 TRP A N 1
ATOM 3492 C CA . TRP A 1 429 ? -10.499 27.202 30.112 1.00 64.31 429 TRP A CA 1
ATOM 3493 C C . TRP A 1 429 ? -10.900 28.405 30.967 1.00 64.31 429 TRP A C 1
ATOM 3495 O O . TRP A 1 429 ? -10.121 29.337 31.148 1.00 64.31 429 TRP A O 1
ATOM 3505 N N . GLY A 1 430 ? -12.112 28.383 31.523 1.00 51.88 430 GLY A N 1
ATOM 3506 C CA . GLY A 1 430 ? -12.583 29.373 32.491 1.00 51.88 430 GLY A CA 1
ATOM 3507 C C . GLY A 1 430 ? -13.025 28.702 33.788 1.00 51.88 430 GLY A C 1
ATOM 3508 O O . GLY A 1 430 ? -13.933 27.877 33.769 1.00 51.88 430 GLY A O 1
ATOM 3509 N N . GLY A 1 431 ? -12.419 29.054 34.926 1.00 50.69 431 GLY A N 1
ATOM 3510 C CA . GLY A 1 431 ? -12.785 28.456 36.213 1.00 50.69 431 GLY A CA 1
ATOM 3511 C C . GLY A 1 431 ? -12.104 29.076 37.435 1.00 50.69 431 GLY A C 1
ATOM 3512 O O . GLY A 1 431 ? -11.160 29.854 37.310 1.00 50.69 431 GLY A O 1
ATOM 3513 N N . GLU A 1 432 ? -12.628 28.735 38.617 1.00 46.03 432 GLU A N 1
ATOM 3514 C CA . GLU A 1 432 ? -12.024 29.035 39.924 1.00 46.03 432 GLU A CA 1
ATOM 3515 C C . GLU A 1 432 ? -10.612 28.439 40.039 1.00 46.03 432 GLU A C 1
ATOM 3517 O O . GLU A 1 432 ? -10.326 27.379 39.479 1.00 46.03 432 GLU A O 1
ATOM 3522 N N . THR A 1 433 ? -9.745 29.123 40.786 1.00 53.31 433 THR A N 1
ATOM 3523 C CA . THR A 1 433 ? -8.365 28.711 41.081 1.00 53.31 433 THR A CA 1
ATOM 3524 C C . THR A 1 433 ? -8.298 27.339 41.768 1.00 53.31 433 THR A C 1
ATOM 3526 O O . THR A 1 433 ? -9.222 26.971 42.488 1.00 53.31 433 THR A O 1
ATOM 3529 N N . ASP A 1 434 ? -7.194 26.611 41.562 1.00 54.53 434 ASP A N 1
ATOM 3530 C CA . ASP A 1 434 ? -6.860 25.300 42.167 1.00 54.53 434 ASP A CA 1
ATOM 3531 C C . ASP A 1 434 ? -7.571 24.062 41.587 1.00 54.53 434 ASP A C 1
ATOM 3533 O O . ASP A 1 434 ? -7.753 23.049 42.267 1.00 54.53 434 ASP A O 1
ATOM 3537 N N . ARG A 1 435 ? -7.937 24.086 40.297 1.00 58.78 435 ARG A N 1
ATOM 3538 C CA . ARG A 1 435 ? -8.527 22.918 39.613 1.00 58.78 435 ARG A CA 1
ATOM 3539 C C . ARG A 1 435 ? -7.623 22.360 38.522 1.00 58.78 435 ARG A C 1
ATOM 3541 O O . ARG A 1 435 ? -7.011 23.106 37.764 1.00 58.78 435 ARG A O 1
ATOM 3548 N N . ARG A 1 436 ? -7.575 21.029 38.426 1.00 60.44 436 ARG A N 1
ATOM 3549 C CA . ARG A 1 436 ? -6.829 20.297 37.396 1.00 60.44 436 ARG A CA 1
ATOM 3550 C C . ARG A 1 436 ? -7.774 19.910 36.262 1.00 60.44 436 ARG A C 1
ATOM 3552 O O . ARG A 1 436 ? -8.793 19.265 36.500 1.00 60.44 436 ARG A O 1
ATOM 3559 N N . CYS A 1 437 ? -7.443 20.324 35.047 1.00 63.00 437 CYS A N 1
ATOM 3560 C CA . CYS A 1 437 ? -8.173 20.012 33.830 1.00 63.00 437 CYS A CA 1
ATOM 3561 C C . CYS A 1 437 ? -7.371 18.999 33.014 1.00 63.00 437 CYS A C 1
ATOM 3563 O O . CYS A 1 437 ? -6.245 19.291 32.608 1.00 63.00 437 CYS A O 1
ATOM 3565 N N . VAL A 1 438 ? -7.958 17.822 32.792 1.00 66.81 438 VAL A N 1
ATOM 3566 C CA . VAL A 1 438 ? -7.403 16.784 31.925 1.00 66.81 438 VAL A CA 1
ATOM 3567 C C . VAL A 1 438 ? -8.324 16.628 30.724 1.00 66.81 438 VAL A C 1
ATOM 3569 O O . VAL A 1 438 ? -9.547 16.563 30.867 1.00 66.81 438 VAL A O 1
ATOM 3572 N N . GLY A 1 439 ? -7.750 16.597 29.532 1.00 68.62 439 GLY A N 1
ATOM 3573 C CA . GLY A 1 439 ? -8.529 16.411 28.320 1.00 68.62 439 GLY A CA 1
ATOM 3574 C C . GLY A 1 439 ? -7.683 15.949 27.152 1.00 68.62 439 GLY A C 1
ATOM 3575 O O . GLY A 1 439 ? -6.453 16.002 27.188 1.00 68.62 439 GLY A O 1
ATOM 3576 N N . GLU A 1 440 ? -8.384 15.465 26.140 1.00 71.38 440 GLU A N 1
ATOM 3577 C CA . GLU A 1 440 ? -7.845 15.017 24.871 1.00 71.38 440 GLU A CA 1
ATOM 3578 C C . GLU A 1 440 ? -8.658 15.657 23.742 1.00 71.38 440 GLU A C 1
ATOM 3580 O O . GLU A 1 440 ? -9.892 15.681 23.763 1.00 71.38 440 GLU A O 1
ATOM 3585 N N . LEU A 1 441 ? -7.952 16.202 22.761 1.00 72.81 441 LEU A N 1
ATOM 3586 C CA . LEU A 1 441 ? -8.503 16.754 21.538 1.00 72.81 441 LEU A CA 1
ATOM 3587 C C . LEU A 1 441 ? -7.949 15.943 20.378 1.00 72.81 441 LEU A C 1
ATOM 3589 O O . LEU A 1 441 ? -6.729 15.852 20.214 1.00 72.81 441 LEU A O 1
ATOM 3593 N N . ARG A 1 442 ? -8.850 15.404 19.557 1.00 69.88 442 ARG A N 1
ATOM 3594 C CA . ARG A 1 442 ? -8.478 14.747 18.312 1.00 69.88 442 ARG A CA 1
ATOM 3595 C C . ARG A 1 442 ? -8.764 15.681 17.143 1.00 69.88 442 ARG A C 1
ATOM 3597 O O . ARG A 1 442 ? -9.898 16.080 16.892 1.00 69.88 442 ARG A O 1
ATOM 3604 N N . ILE A 1 443 ? -7.702 16.041 16.444 1.00 67.81 443 ILE A N 1
ATOM 3605 C CA . ILE A 1 443 ? -7.695 16.838 15.228 1.00 67.81 443 ILE A CA 1
ATOM 3606 C C . ILE A 1 443 ? -7.576 15.857 14.065 1.00 67.81 443 ILE A C 1
ATOM 3608 O O . ILE A 1 443 ? -6.598 15.120 13.962 1.00 67.81 443 ILE A O 1
ATOM 3612 N N . SER A 1 444 ? -8.574 15.851 13.189 1.00 61.72 444 SER A N 1
ATOM 3613 C CA . SER A 1 444 ? -8.609 15.002 11.997 1.00 61.72 444 SER A CA 1
ATOM 3614 C C . SER A 1 444 ? -8.795 15.851 10.737 1.00 61.72 444 SER A C 1
ATOM 3616 O O . SER A 1 444 ? -9.228 17.002 10.820 1.00 61.72 444 SER A O 1
ATOM 3618 N N . GLY A 1 445 ? -8.406 15.322 9.574 1.00 55.31 445 GLY A N 1
ATOM 3619 C CA . GLY A 1 445 ? -8.594 16.000 8.284 1.00 55.31 445 GLY A CA 1
ATOM 3620 C C . GLY A 1 445 ? -7.599 17.129 7.969 1.00 55.31 445 GLY A C 1
ATOM 3621 O O . GLY A 1 445 ? -7.866 17.952 7.093 1.00 55.31 445 GLY A O 1
ATOM 3622 N N . PHE A 1 446 ? -6.447 17.190 8.650 1.00 58.44 446 PHE A N 1
ATOM 3623 C CA . PHE A 1 446 ? -5.390 18.174 8.37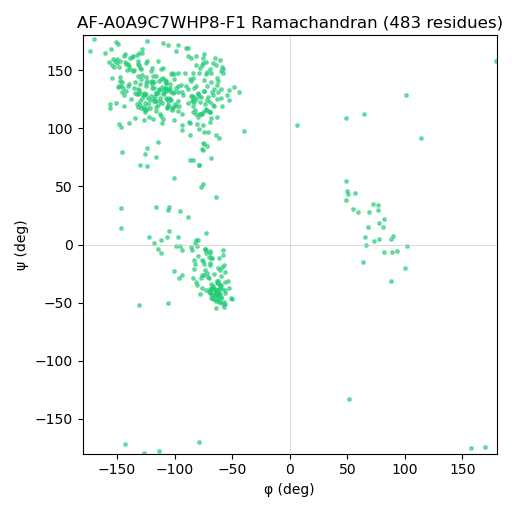8 1.00 58.44 446 PHE A CA 1
ATOM 3624 C C . PHE A 1 446 ? -4.033 17.492 8.157 1.00 58.44 446 PHE A C 1
ATOM 3626 O O . PHE A 1 446 ? -3.559 16.747 9.007 1.00 58.44 446 PHE A O 1
ATOM 3633 N N . HIS A 1 447 ? -3.344 17.816 7.056 1.00 53.66 447 HIS A N 1
ATOM 3634 C CA . HIS A 1 447 ? -1.998 17.279 6.783 1.00 53.66 447 HIS A CA 1
ATOM 3635 C C . HIS A 1 447 ? -0.929 17.801 7.753 1.00 53.66 447 HIS A C 1
ATOM 3637 O O . HIS A 1 447 ? 0.030 17.091 8.077 1.00 53.66 447 HIS A O 1
ATOM 3643 N N . ARG A 1 448 ? -1.083 19.058 8.191 1.00 60.47 448 ARG A N 1
ATOM 3644 C CA . ARG A 1 448 ? -0.211 19.752 9.143 1.00 60.47 448 ARG A CA 1
ATOM 3645 C C . ARG A 1 448 ? -1.063 20.595 10.079 1.00 60.47 448 ARG A C 1
ATOM 3647 O O . ARG A 1 448 ? -1.941 21.325 9.622 1.00 60.47 448 ARG A O 1
ATOM 3654 N N . TYR A 1 449 ? -0.744 20.543 11.361 1.00 70.38 449 TYR A N 1
ATOM 3655 C CA . TYR A 1 449 ? -1.273 21.437 12.378 1.00 70.38 449 TYR A CA 1
ATOM 3656 C C . TYR A 1 449 ? -0.127 21.869 13.293 1.00 70.38 449 TYR A C 1
ATOM 3658 O O . TYR A 1 449 ? 0.949 21.271 13.296 1.00 70.38 449 TYR A O 1
ATOM 3666 N N . PHE A 1 450 ? -0.349 22.957 14.017 1.00 71.25 450 PHE A N 1
ATOM 3667 C CA . PHE A 1 450 ? 0.562 23.443 15.040 1.00 71.25 450 PHE A CA 1
ATOM 3668 C C . PHE A 1 450 ? -0.280 23.738 16.265 1.00 71.25 450 PHE A C 1
ATOM 3670 O O . PHE A 1 450 ? -1.327 24.365 16.129 1.00 71.25 450 PHE A O 1
ATOM 3677 N N . VAL A 1 451 ? 0.187 23.297 17.425 1.00 74.25 451 VAL A N 1
ATOM 3678 C CA . VAL A 1 451 ? -0.448 23.589 18.707 1.00 74.25 451 VAL A CA 1
ATOM 3679 C C . VAL A 1 451 ? 0.465 24.535 19.455 1.00 74.25 451 VAL A C 1
ATOM 3681 O O . VAL A 1 451 ? 1.666 24.278 19.577 1.00 74.25 451 VAL A O 1
ATOM 3684 N N . PHE A 1 452 ? -0.082 25.636 19.950 1.00 71.56 452 PHE A N 1
ATOM 3685 C CA . PHE A 1 452 ? 0.675 26.555 20.783 1.00 71.56 452 PHE A CA 1
ATOM 3686 C C . PHE A 1 452 ? -0.137 26.996 21.994 1.00 71.56 452 PHE A C 1
ATOM 3688 O O . PHE A 1 452 ? -1.363 27.074 22.004 1.00 71.56 452 PHE A O 1
ATOM 3695 N N . GLN A 1 453 ? 0.588 27.277 23.067 1.00 72.12 453 GLN A N 1
ATOM 3696 C CA . GLN A 1 453 ? 0.013 27.773 24.303 1.00 72.12 453 GLN A CA 1
ATOM 3697 C C . GLN A 1 453 ? -0.261 29.274 24.174 1.00 72.12 453 GLN A C 1
ATOM 3699 O O . GLN A 1 453 ? 0.634 30.039 23.808 1.00 72.12 453 GLN A O 1
ATOM 3704 N N . GLU A 1 454 ? -1.470 29.718 24.522 1.00 65.06 454 GLU A N 1
ATOM 3705 C CA . GLU A 1 454 ? -1.839 31.132 24.461 1.00 65.06 454 GLU A CA 1
ATOM 3706 C C . GLU A 1 454 ? -2.179 31.688 25.854 1.00 65.06 454 GLU A C 1
ATOM 3708 O O . GLU A 1 454 ? -3.072 31.214 26.561 1.00 65.06 454 GLU A O 1
ATOM 3713 N N . GLY A 1 455 ? -1.473 32.752 26.256 1.00 60.00 455 GLY A N 1
ATOM 3714 C CA . GLY A 1 455 ? -1.825 33.542 27.440 1.00 60.00 455 GLY A CA 1
ATOM 3715 C C . GLY A 1 455 ? -1.462 32.921 28.792 1.00 60.00 455 GLY A C 1
ATOM 3716 O O . GLY A 1 455 ? -2.181 33.142 29.763 1.00 60.00 455 GLY A O 1
ATOM 3717 N N . PHE A 1 456 ? -0.356 32.181 28.881 1.00 58.81 456 PHE A N 1
ATOM 3718 C CA . PHE A 1 456 ? 0.206 31.709 30.152 1.00 58.81 456 PHE A CA 1
ATOM 3719 C C . PHE A 1 456 ? 1.480 32.463 30.527 1.00 58.81 456 PHE A C 1
ATOM 3721 O O . PHE A 1 456 ? 2.323 32.728 29.676 1.00 58.81 456 PHE A O 1
ATOM 3728 N N . GLN A 1 457 ? 1.621 32.799 31.814 1.00 50.97 457 GLN A N 1
ATOM 3729 C CA . GLN A 1 457 ? 2.775 33.541 32.340 1.00 50.97 457 GLN A CA 1
ATOM 3730 C C . GLN A 1 457 ? 3.993 32.658 32.661 1.00 50.97 457 GLN A C 1
ATOM 3732 O O . GLN A 1 457 ? 5.083 33.188 32.850 1.00 50.97 457 GLN A O 1
ATOM 3737 N N . VAL A 1 458 ? 3.830 31.331 32.713 1.00 50.91 458 VAL A N 1
ATOM 3738 C CA . VAL A 1 458 ? 4.917 30.372 32.965 1.00 50.91 458 VAL A CA 1
ATOM 3739 C C . VAL A 1 458 ? 4.894 29.312 31.867 1.00 50.91 458 VAL A C 1
ATOM 3741 O O . VAL A 1 458 ? 3.855 28.697 31.626 1.00 50.91 458 VAL A O 1
ATOM 3744 N N . ALA A 1 459 ? 6.035 29.119 31.203 1.00 50.16 459 ALA A N 1
ATOM 3745 C CA . ALA A 1 459 ? 6.244 28.027 30.262 1.00 50.16 459 ALA A CA 1
ATOM 3746 C C . ALA A 1 459 ? 6.297 26.711 31.050 1.00 50.16 459 ALA A C 1
ATOM 3748 O O . ALA A 1 459 ? 7.258 26.447 31.769 1.00 50.16 459 ALA A O 1
ATOM 3749 N N . ALA A 1 460 ? 5.233 25.924 30.963 1.00 57.38 460 ALA A N 1
ATOM 3750 C CA . ALA A 1 460 ? 5.169 24.562 31.470 1.00 57.38 460 ALA A CA 1
ATOM 3751 C C . ALA A 1 460 ? 4.631 23.678 30.343 1.00 57.38 460 ALA A C 1
ATOM 3753 O O . ALA A 1 460 ? 3.856 24.167 29.518 1.00 57.38 460 ALA A O 1
ATOM 3754 N N . ASP A 1 461 ? 5.006 22.398 30.328 1.00 63.59 461 ASP A N 1
ATOM 3755 C CA . ASP A 1 461 ? 4.489 21.397 29.384 1.00 63.59 461 ASP A CA 1
ATOM 3756 C C . ASP A 1 461 ? 3.008 21.111 29.689 1.00 63.59 461 ASP A C 1
ATOM 3758 O O . ASP A 1 461 ? 2.642 20.114 30.310 1.00 63.59 461 ASP A O 1
ATOM 3762 N N . LEU A 1 462 ? 2.133 22.055 29.332 1.00 69.75 462 LEU A N 1
ATOM 3763 C CA . LEU A 1 462 ? 0.703 21.988 29.634 1.00 69.75 462 LEU A CA 1
ATOM 3764 C C . LEU A 1 462 ? -0.031 20.966 28.779 1.00 69.75 462 LEU A C 1
ATOM 3766 O O . LEU A 1 462 ? -1.112 20.514 29.164 1.00 69.75 462 LEU A O 1
ATOM 3770 N N . PHE A 1 463 ? 0.545 20.624 27.633 1.00 76.62 463 PHE A N 1
ATOM 3771 C CA . PHE A 1 463 ? 0.008 19.651 26.709 1.00 76.62 463 PHE A CA 1
ATOM 3772 C C . PHE A 1 463 ? 1.120 18.785 26.122 1.00 76.62 463 PHE A C 1
ATOM 3774 O O . PHE A 1 463 ? 2.275 19.194 26.034 1.00 76.62 463 PHE A O 1
ATOM 3781 N N . THR A 1 464 ? 0.743 17.587 25.702 1.00 79.25 464 THR A N 1
ATOM 3782 C CA . THR A 1 464 ? 1.539 16.698 24.868 1.00 79.25 464 THR A CA 1
ATOM 3783 C C . THR A 1 464 ? 0.828 16.551 23.538 1.00 79.25 464 THR A C 1
ATOM 3785 O O . THR A 1 464 ? -0.365 16.244 23.504 1.00 79.25 464 THR A O 1
ATOM 3788 N N . ASP A 1 465 ? 1.572 16.736 22.463 1.00 78.88 465 ASP A N 1
ATOM 3789 C CA . ASP A 1 465 ? 1.143 16.429 21.109 1.00 78.88 465 ASP A CA 1
ATOM 3790 C C . ASP A 1 465 ? 1.962 15.234 20.626 1.00 78.88 465 ASP A C 1
ATOM 3792 O O . ASP A 1 465 ? 3.193 15.279 20.635 1.00 78.88 465 ASP A O 1
ATOM 3796 N N . ASP A 1 466 ? 1.289 14.146 20.258 1.00 72.00 466 ASP A N 1
ATOM 3797 C CA . ASP A 1 466 ? 1.962 12.960 19.722 1.00 72.00 466 ASP A CA 1
ATOM 3798 C C . ASP A 1 466 ? 2.271 13.080 18.218 1.00 72.00 466 ASP A C 1
ATOM 3800 O O . ASP A 1 466 ? 2.812 12.152 17.621 1.00 72.00 466 ASP A O 1
ATOM 3804 N N . GLY A 1 467 ? 1.938 14.219 17.597 1.00 68.31 467 GLY A N 1
ATOM 3805 C CA . GLY A 1 467 ? 2.147 14.486 16.175 1.00 68.31 467 GLY A CA 1
ATOM 3806 C C . GLY A 1 467 ? 1.180 13.734 15.259 1.00 68.31 467 GLY A C 1
ATOM 3807 O O . GLY A 1 467 ? 1.292 13.832 14.034 1.00 68.31 467 GLY A O 1
ATOM 3808 N N . THR A 1 468 ? 0.228 12.987 15.827 1.00 65.56 468 THR A N 1
ATOM 3809 C CA . THR A 1 468 ? -0.736 12.166 15.080 1.00 65.56 468 THR A CA 1
ATOM 3810 C C . THR A 1 468 ? -2.141 12.763 15.030 1.00 65.56 468 THR A C 1
ATOM 3812 O O . THR A 1 468 ? -3.089 12.093 14.636 1.00 65.56 468 THR A O 1
ATOM 3815 N N . GLY A 1 469 ? -2.286 14.024 15.429 1.00 70.69 469 GLY A N 1
ATOM 3816 C CA . GLY A 1 469 ? -3.572 14.692 15.586 1.00 70.69 469 GLY A CA 1
ATOM 3817 C C . GLY A 1 469 ? -4.167 14.538 16.981 1.00 70.69 469 GLY A C 1
ATOM 3818 O O . GLY A 1 469 ? -5.305 14.942 17.174 1.00 70.69 469 GLY A O 1
ATOM 3819 N N . VAL A 1 470 ? -3.452 13.973 17.963 1.00 75.62 470 VAL A N 1
ATOM 3820 C CA . VAL A 1 470 ? -3.972 13.828 19.330 1.00 75.62 470 VAL A CA 1
ATOM 3821 C C . VAL A 1 470 ? -3.200 14.712 20.297 1.00 75.62 470 VAL A C 1
ATOM 3823 O O . VAL A 1 470 ? -2.036 14.474 20.620 1.00 75.62 470 VAL A O 1
ATOM 3826 N N . VAL A 1 471 ? -3.904 15.720 20.803 1.00 77.38 471 VAL A N 1
ATOM 3827 C CA . VAL A 1 471 ? -3.391 16.681 21.775 1.00 77.38 471 VAL A CA 1
ATOM 3828 C C . VAL A 1 471 ? -3.996 16.351 23.127 1.00 77.38 471 VAL A C 1
ATOM 3830 O O . VAL A 1 471 ? -5.211 16.407 23.300 1.00 77.38 471 VAL A O 1
ATOM 3833 N N . ARG A 1 472 ? -3.159 16.028 24.107 1.00 79.69 472 ARG A N 1
ATOM 3834 C CA . ARG A 1 472 ? -3.589 15.804 25.493 1.00 79.69 472 ARG A CA 1
ATOM 3835 C C . ARG A 1 472 ? -3.084 16.924 26.364 1.00 79.69 472 ARG A C 1
ATOM 3837 O O . ARG A 1 472 ? -1.956 17.358 26.188 1.00 79.69 472 ARG A O 1
ATOM 3844 N N . TRP A 1 473 ? -3.862 17.352 27.342 1.00 76.69 473 TRP A N 1
ATOM 3845 C CA . TRP A 1 473 ? -3.398 18.304 28.344 1.00 76.69 473 TRP A CA 1
ATOM 3846 C C . TRP A 1 473 ? -3.730 17.835 29.740 1.00 76.69 473 TRP A C 1
ATOM 3848 O O . TRP A 1 473 ? -4.669 17.075 29.984 1.00 76.69 473 TRP A O 1
ATOM 3858 N N . ASN A 1 474 ? -2.925 18.327 30.669 1.00 74.94 474 ASN A N 1
ATOM 3859 C CA . ASN A 1 474 ? -3.122 18.116 32.083 1.00 74.94 474 ASN A CA 1
ATOM 3860 C C . ASN A 1 474 ? -2.675 19.370 32.837 1.00 74.94 474 ASN A C 1
ATOM 3862 O O . ASN A 1 474 ? -1.567 19.439 33.365 1.00 74.94 474 ASN A O 1
ATOM 3866 N N . ALA A 1 475 ? -3.540 20.380 32.846 1.00 67.94 475 ALA A N 1
ATOM 3867 C CA . ALA A 1 475 ? -3.198 21.722 33.296 1.00 67.94 475 ALA A CA 1
ATOM 3868 C C . ALA A 1 475 ? -3.900 22.081 34.614 1.00 67.94 475 ALA A C 1
ATOM 3870 O O . ALA A 1 475 ? -5.098 21.848 34.784 1.00 67.94 475 ALA A O 1
ATOM 3871 N N . GLY A 1 476 ? -3.158 22.685 35.546 1.00 60.16 476 GLY A N 1
ATOM 3872 C CA . GLY A 1 476 ? -3.729 23.382 36.701 1.00 60.16 476 GLY A CA 1
ATOM 3873 C C . GLY A 1 476 ? -4.185 24.789 36.304 1.00 60.16 476 GLY A C 1
ATOM 3874 O O . GLY A 1 476 ? -3.396 25.560 35.762 1.00 60.16 476 GLY A O 1
ATOM 3875 N N . ILE A 1 477 ? -5.448 25.134 36.555 1.00 61.34 477 ILE A N 1
ATOM 3876 C CA . ILE A 1 477 ? -6.023 26.434 36.187 1.00 61.34 477 ILE A CA 1
ATOM 3877 C C . ILE A 1 477 ? -5.767 27.437 37.324 1.00 61.34 477 ILE A C 1
ATOM 3879 O O . ILE A 1 477 ? -6.394 27.380 38.383 1.00 61.34 477 ILE A O 1
ATOM 3883 N N . GLY A 1 478 ? -4.822 28.356 37.105 1.00 52.75 478 GLY A N 1
ATOM 3884 C CA . GLY A 1 478 ? -4.565 29.521 37.962 1.00 52.75 478 GLY A CA 1
ATOM 3885 C C . GLY A 1 478 ? -5.250 30.798 37.451 1.00 52.75 478 GLY A C 1
ATOM 3886 O O . GLY A 1 478 ? -5.774 30.840 36.336 1.00 52.75 478 GLY A O 1
ATOM 3887 N N . LYS A 1 479 ? -5.223 31.880 38.244 1.00 52.06 479 LYS A N 1
ATOM 3888 C CA . LYS A 1 479 ? -5.735 33.200 37.822 1.00 52.06 479 LYS A CA 1
ATOM 3889 C C . LYS A 1 479 ? -4.985 33.685 36.572 1.00 52.06 479 LYS A C 1
ATOM 3891 O O . LYS A 1 479 ? -3.783 33.909 36.632 1.00 52.06 479 LYS A O 1
ATOM 3896 N N . GLY A 1 480 ? -5.707 33.900 35.469 1.00 53.03 480 GLY A N 1
ATOM 3897 C CA . GLY A 1 480 ? -5.176 34.518 34.245 1.00 53.03 480 GLY A CA 1
ATOM 3898 C C . GLY A 1 480 ? -4.830 33.567 33.092 1.00 53.03 480 GLY A C 1
ATOM 3899 O O . GLY A 1 480 ? -4.448 34.061 32.035 1.00 53.03 480 GLY A O 1
ATOM 3900 N N . ALA A 1 481 ? -4.996 32.249 33.250 1.00 54.38 481 ALA A N 1
ATOM 3901 C CA . ALA A 1 481 ? -4.831 31.281 32.161 1.00 54.38 481 ALA A CA 1
ATOM 3902 C C . ALA A 1 481 ? -5.928 31.446 31.090 1.00 54.38 481 ALA A C 1
ATOM 3904 O O . ALA A 1 481 ? -7.106 31.523 31.440 1.00 54.38 481 ALA A O 1
ATOM 3905 N N . LYS A 1 482 ? -5.558 31.500 29.798 1.00 54.88 482 LYS A N 1
ATOM 3906 C CA . LYS A 1 482 ? -6.510 31.751 28.695 1.00 54.88 482 LYS A CA 1
ATOM 3907 C C . LYS A 1 482 ? -6.848 30.515 27.848 1.00 54.88 482 LYS A C 1
ATOM 3909 O O . LYS A 1 482 ? -8.035 30.248 27.700 1.00 54.88 482 LYS A O 1
ATOM 3914 N N . GLY A 1 483 ? -5.882 29.738 27.348 1.00 59.09 483 GLY A N 1
ATOM 3915 C CA . GLY A 1 483 ? -6.216 28.552 26.534 1.00 59.09 483 GLY A CA 1
ATOM 3916 C C . GLY A 1 483 ? -5.047 27.873 25.811 1.00 59.09 483 GLY A C 1
ATOM 3917 O O . GLY A 1 483 ? -3.888 28.258 25.979 1.00 59.09 483 GLY A O 1
ATOM 3918 N N . LEU A 1 484 ? -5.381 26.877 24.987 1.00 56.16 484 LEU A N 1
ATOM 3919 C CA . LEU A 1 484 ? -4.575 26.380 23.860 1.00 56.16 484 LEU A CA 1
ATOM 3920 C C . LEU A 1 484 ? -5.175 26.916 22.559 1.00 56.16 484 LEU A C 1
ATOM 3922 O O . LEU A 1 484 ? -6.397 27.053 22.482 1.00 56.16 484 LEU A O 1
ATOM 3926 N N . SER A 1 485 ? -4.338 27.180 21.558 1.00 55.38 485 SER A N 1
ATOM 3927 C CA . SER A 1 485 ? -4.758 27.635 20.226 1.00 55.38 485 SER A CA 1
ATOM 3928 C C . SER A 1 485 ? -4.072 26.869 19.101 1.00 55.38 485 SER A C 1
ATOM 3930 O O . SER A 1 485 ? -2.974 26.302 19.340 1.00 55.38 485 SER A O 1
#

Secondary structure (DSSP, 8-state):
---EEEEEEEEE--TTSGGGGGGT-PPPPHHHHHHHHHHTT-SEEEE--BTTT--HHHHHHHHHHHHHH-BTTTBEE-EEEEEEEEETTEEEEEEEEESSS------TTSTTSSSHHHHHHHHHHHT--EEEEE----SSSB-------TTT--EEEEEETTEE-SSTT-TT--TT----TT-SHHHHHHTT---EEEE---B-SS--S-------------------TTSS--------S-----TTPPEEEEEEESSSSHHHHHHHHHTT-EEEE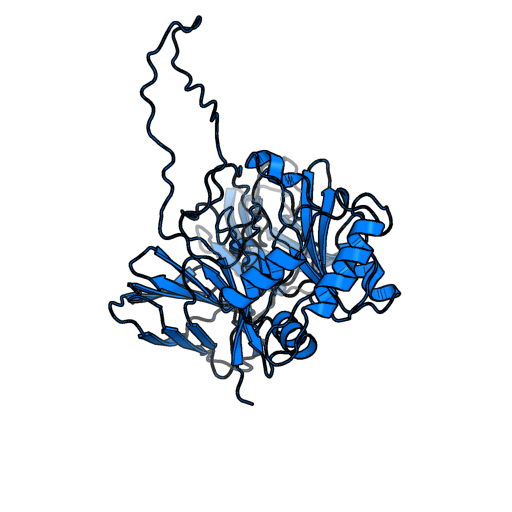ESS--EEEEEETTEETT-EEE--SSSP-EEEEEEEEEEEEEEEEEEEETTEEEEEEEEEEEEEEEEEEE----SSEEEEEEEEEETTS-EEEEPPEEEE-TTS-SEEEEEEESS-----PPPP-S-EEEE-TTSEEEEEEEETTEEEEEEEE---SSEEEEEEEEE-S-S--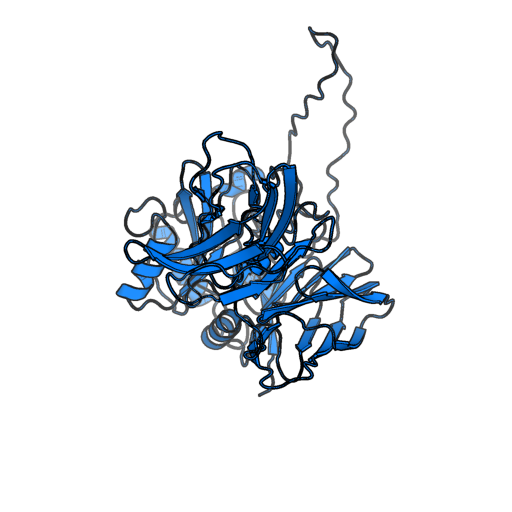---EES-SS----EEE-SSSEEEEEEEE-TT--EE-

Sequence (485 aa):
MDLKLLWGDIHVHSGFSRCFWLWNREGGDPDDLYDKLEKAGLDFAAIVDHEGHMKDEDWERLKEVTNRHNKPGKFVTFLGYEWSTRVKGLTEDRNVYYLGDDGPLLRGSDGRSDRAGKLFGFFRREGIEAIVIPHPHPSTDFFTEWDHDPKYQPVVEICSDWGAWEYFGNPHFCKDADFLPGKFYQDLLKRGLHLGAIASSDRHSNLVGVHQGHLRCVYERKIPQRSNPLGVRRPRIRLEGGFFINPINPCFAAVYAEELTREAIFDAIRKRHTYAAAGAKIKLDFRVNDHMMGEVCRLESPPFRAEVFCSAEGERPISKLEVLRNNQVIHAVKGNARKVSLEFEDEGIDERETYYYARAFQDDGARAWSSPVWVICPSYPDLSLHLVSSKDLPERRLRERTERLLSGRTGIAVWRGEHKGRKMLSVFWGGETDRRCVGELRISGFHRYFVFQEGFQVAADLFTDDGTGVVRWNAGIGKGAKGLS

pLDDT: mean 79.08, std 20.35, range [26.92, 98.69]

Solvent-accessible surface area (backbone atoms only — not comparable to full-atom values): 26403 Å² total; per-residue (Å²): 131,79,65,40,85,41,40,26,36,58,33,27,45,32,46,58,24,72,70,18,65,77,69,80,47,83,46,34,57,65,66,62,49,52,54,41,30,51,73,48,71,33,41,31,36,20,57,26,32,41,44,91,54,45,50,72,69,53,49,54,49,48,39,53,48,36,53,72,60,41,36,70,74,68,28,32,46,40,44,43,27,23,34,49,25,65,59,97,86,18,36,26,55,29,40,37,35,35,66,56,79,69,80,83,89,68,39,21,86,36,88,71,31,43,43,64,62,38,39,54,50,44,31,63,73,73,69,54,63,48,42,39,36,41,56,60,53,38,25,74,66,31,42,72,75,79,65,80,46,62,80,38,35,16,35,34,39,38,31,32,32,49,18,36,33,52,43,88,85,41,94,50,41,38,83,89,43,71,62,49,78,65,56,24,52,51,33,42,47,53,24,50,48,84,55,14,29,25,13,17,23,66,35,66,49,84,72,56,66,53,68,67,96,57,80,78,74,90,75,89,80,93,78,85,90,78,89,69,98,74,85,67,90,71,85,82,81,73,82,85,77,71,82,72,62,26,82,42,38,44,20,26,26,35,36,45,14,74,48,61,37,57,66,35,43,52,51,17,44,53,48,10,26,23,18,21,22,19,39,48,87,50,46,75,49,47,31,46,59,97,35,44,31,30,37,77,41,76,48,83,62,83,83,52,71,40,46,36,40,38,38,40,36,40,92,51,32,24,37,33,41,35,37,26,48,76,86,38,79,77,45,74,48,78,42,79,38,41,62,47,70,53,74,51,76,44,70,81,69,86,57,24,69,43,41,34,35,37,40,39,29,33,77,86,64,25,35,31,34,46,7,34,32,35,41,35,26,76,84,42,59,78,62,53,76,50,77,55,65,92,65,94,52,76,88,74,92,82,84,91,79,54,66,74,78,47,76,58,57,72,37,40,40,36,28,46,46,72,55,97,91,36,83,40,58,34,43,32,53,57,80,70,67,87,40,65,46,35,38,39,38,45,50,52,78,48,90,73,87,77,82,44,82,39,63,65,98,65,98,65,89,44,56,51,71,65,80,29,36,45,40,35,34,66,34,74,41,52,92,74,51,45,36,40,57

Foldseek 3Di:
DAWDKFWEFAQAEALLAPLLVQVVDRGHDLLLLLVVQLVLVGLEYEHAEELVSHDVVNLVVSLVSQVVSDDFQRYHYWRWYWAWAQDPNAIWTKIKTFLDSDDDSDHCPDPCNVAPVSVVVVCVVVVTQMAIETAAQQAPNYDDDPPDDLRRYQAYAQDEQQFGQQAQPDVQHRPPGPRDFCRGPLLCVLQADNHAYFHHHNDSHSPPSDQPPDPPPPDDDDDDDDDDPPPDDDPPPPPPHDGRTGSQDDKMKIFTFPTSGSVRRSVRVSLSNIKIWTNWPKDKWWDWVVGTASEEAEDADDPDKTKIKIKIATPAKWQKKFKDKSNHTPDMDGIHDRMDMDIDMDSPPPAQKMKMKMKIAHPSGIIMIGHIYIYGYPVHDQKDKFWDFPDQADDDDDDDDADWPDDDSQQWTWHWDDDPNDIDIWIWHDDDAFGKIKIKIAHYDDSDDDKDAPWDPDDDCQWDDSNSRIIIGTDGDHPTGTTMD

Mean predicted aligned error: 11.16 Å